Protein AF-A0A2X3XY87-F1 (afdb_monomer)

Sequence (530 aa):
MFKLFKKNTRKKKRSTKEKLMILLSLLTIGFAVASLAAFRGIIYLSDATFWIAKQPAIFILTALALIGLHAWLLVKKTTKKRIALVTLSVLSLLSLVINTIIFKQEIASYEPKIETSFTGTAAKMDGSSFMAGSAKGDITPLDYMFPMPLLSVLKFDRVVDPVYARVLAISDGKQEALYITLDMTFVPEADETLKTLSEHTGIPVENIFISATHTHGATPVSLMDFHGTDAAKITEWYGQVKETLLKTVDEARQNMVPARYGYGTGTSNVNVNRDMDGEKSVLGSNFDRYSDKTVRVMRFESLDGDNIGLVVNYAVHSVVANGALVGGLRTHWTSDLAGYTSRKLENMLDSGAVLYSVGAAGDQNPGLRAQYGGPTGGSNPAVSNLGAASYNVLDYLSEIHARDILAANENLVADKTDGTIYSAEKVVQAEAAEEGETIDYRLRIFQIGDVMFQGVDAEIVSSIGQAVTATSPVENTMLVMITNGYQGYIADDWGYDHNAFEAGNAKTKKGAGQKALVEGFTDLFAEMEK

InterPro domains:
  IPR031329 Neutral/alkaline non-lysosomal ceramidase, N-terminal [PF04734] (163-351)

Structure (mmCIF, N/CA/C/O backbone):
data_AF-A0A2X3XY87-F1
#
_entry.id   AF-A0A2X3XY87-F1
#
loop_
_atom_site.group_PDB
_atom_site.id
_atom_site.type_symbol
_atom_site.label_atom_id
_atom_site.label_alt_id
_atom_site.label_comp_id
_atom_site.label_asym_id
_atom_site.label_entity_id
_atom_site.label_seq_id
_atom_site.pdbx_PDB_ins_code
_atom_site.Cartn_x
_atom_site.Cartn_y
_atom_site.Cartn_z
_atom_site.occupancy
_atom_site.B_iso_or_equiv
_atom_site.auth_seq_id
_atom_site.auth_comp_id
_atom_site.auth_asym_id
_atom_site.auth_atom_id
_atom_site.pdbx_PDB_model_num
ATOM 1 N N . MET A 1 1 ? -23.316 24.420 -89.718 1.00 31.53 1 MET A N 1
ATOM 2 C CA . MET A 1 1 ? -24.059 25.692 -89.831 1.00 31.53 1 MET A CA 1
ATOM 3 C C . MET A 1 1 ? -24.460 26.161 -88.440 1.00 31.53 1 MET A C 1
ATOM 5 O O . MET A 1 1 ? -25.292 25.536 -87.810 1.00 31.53 1 MET A O 1
ATOM 9 N N . PHE A 1 2 ? -23.713 27.137 -87.920 1.00 29.17 2 PHE A N 1
ATOM 10 C CA . PHE A 1 2 ? -24.218 28.421 -87.402 1.00 29.17 2 PHE A CA 1
ATOM 11 C C . PHE A 1 2 ? -24.717 28.362 -85.947 1.00 29.17 2 PHE A C 1
ATOM 13 O O . PHE A 1 2 ? -25.770 27.827 -85.649 1.00 29.17 2 PHE A O 1
ATOM 20 N N . LYS A 1 3 ? -23.907 28.801 -84.967 1.00 38.78 3 LYS A N 1
ATOM 21 C CA . LYS A 1 3 ? -23.882 30.202 -84.482 1.00 38.78 3 LYS A CA 1
ATOM 22 C C . LYS A 1 3 ? -25.300 30.781 -84.387 1.00 38.78 3 LYS A C 1
ATOM 24 O O . LYS A 1 3 ? -25.848 31.099 -85.430 1.00 38.78 3 LYS A O 1
ATOM 29 N N . LEU A 1 4 ? -25.782 31.079 -83.175 1.00 31.78 4 LEU A N 1
ATOM 30 C CA . LEU A 1 4 ? -26.012 32.466 -82.725 1.00 31.78 4 LEU A CA 1
ATOM 31 C C . LEU A 1 4 ? -26.629 32.550 -81.309 1.00 31.78 4 LEU A C 1
ATOM 33 O O . LEU A 1 4 ? -27.559 31.833 -80.973 1.00 31.78 4 LEU A O 1
ATOM 37 N N . PHE A 1 5 ? -26.069 33.490 -80.530 1.00 35.94 5 PHE A N 1
ATOM 38 C CA . PHE A 1 5 ? -26.449 34.013 -79.200 1.00 35.94 5 PHE A CA 1
ATOM 39 C C . PHE A 1 5 ? -26.290 33.065 -77.995 1.00 35.94 5 PHE A C 1
ATOM 41 O O . PHE A 1 5 ? -27.177 32.300 -77.664 1.00 35.94 5 PHE A O 1
ATOM 48 N N . LYS A 1 6 ? -25.186 33.049 -77.229 1.00 41.91 6 LYS A N 1
ATOM 49 C CA . LYS A 1 6 ? -24.345 34.141 -76.683 1.00 41.91 6 LYS A CA 1
ATOM 50 C C . LYS A 1 6 ? -25.163 35.209 -75.935 1.00 41.91 6 LYS A C 1
ATOM 52 O O . LYS A 1 6 ? -25.389 36.298 -76.452 1.00 41.91 6 LYS A O 1
ATOM 57 N N . LYS A 1 7 ? -25.537 34.928 -74.678 1.00 35.25 7 LYS A N 1
ATOM 58 C CA . LYS A 1 7 ? -25.902 35.964 -73.694 1.00 35.25 7 LYS A CA 1
ATOM 59 C C . LYS A 1 7 ? -25.147 35.738 -72.378 1.00 35.25 7 LYS A C 1
ATOM 61 O O . LYS A 1 7 ? -25.495 34.894 -71.569 1.00 35.25 7 LYS A O 1
ATOM 66 N N . ASN A 1 8 ? -24.053 36.487 -72.245 1.00 41.56 8 ASN A N 1
ATOM 67 C CA . ASN A 1 8 ? -23.357 36.894 -71.021 1.00 41.56 8 ASN A CA 1
ATOM 68 C C . ASN A 1 8 ? -23.684 36.140 -69.715 1.00 41.56 8 ASN A C 1
ATOM 70 O O . ASN A 1 8 ? -24.469 36.615 -68.899 1.00 41.56 8 ASN A O 1
ATOM 74 N N . THR A 1 9 ? -22.912 35.101 -69.400 1.00 38.88 9 THR A N 1
ATOM 75 C CA . THR A 1 9 ? -22.543 34.832 -68.005 1.00 38.88 9 THR A CA 1
ATOM 76 C C . THR A 1 9 ? -21.115 35.311 -67.795 1.00 38.88 9 THR A C 1
ATOM 78 O O . THR A 1 9 ? -20.158 34.540 -67.866 1.00 38.88 9 THR A O 1
ATOM 81 N N . ARG A 1 10 ? -20.951 36.611 -67.513 1.00 37.78 10 ARG A N 1
ATOM 82 C CA . ARG A 1 10 ? -19.789 37.059 -66.739 1.00 37.78 10 ARG A CA 1
ATOM 83 C C . ARG A 1 10 ? -19.842 36.264 -65.431 1.00 37.78 10 ARG A C 1
ATOM 85 O O . ARG A 1 10 ? -20.615 36.617 -64.543 1.00 37.78 10 ARG A O 1
ATOM 92 N N . LYS A 1 11 ? -19.048 35.194 -65.290 1.00 46.69 11 LYS A N 1
ATOM 93 C CA . LYS A 1 11 ? -18.676 34.684 -63.964 1.00 46.69 11 LYS A CA 1
ATOM 94 C C . LYS A 1 11 ? -17.949 35.849 -63.297 1.00 46.69 11 LYS A C 1
ATOM 96 O O . LYS A 1 11 ? -16.762 36.053 -63.534 1.00 46.69 11 LYS A O 1
ATOM 101 N N . LYS A 1 12 ? -18.678 36.676 -62.539 1.00 47.50 12 LYS A N 1
ATOM 102 C CA . LYS A 1 12 ? -18.075 37.663 -61.642 1.00 47.50 12 LYS A CA 1
ATOM 103 C C . LYS A 1 12 ? -17.132 36.848 -60.763 1.00 47.50 12 LYS A C 1
ATOM 105 O O . LYS A 1 12 ? -17.600 36.050 -59.951 1.00 47.50 12 LYS A O 1
ATOM 110 N N . LYS A 1 13 ? -15.817 36.971 -60.977 1.00 44.38 13 LYS A N 1
ATOM 111 C CA . LYS A 1 13 ? -14.832 36.495 -60.005 1.00 44.38 13 LYS A CA 1
ATOM 112 C C . LYS A 1 13 ? -15.234 37.173 -58.700 1.00 44.38 13 LYS A C 1
ATOM 114 O O . LYS A 1 13 ? -15.142 38.395 -58.606 1.00 44.38 13 LYS A O 1
ATOM 119 N N . ARG A 1 14 ? -15.772 36.395 -57.753 1.00 55.31 14 ARG A N 1
ATOM 120 C CA . ARG A 1 14 ? -16.044 36.894 -56.403 1.00 55.31 14 ARG A CA 1
ATOM 121 C C . ARG A 1 14 ? -14.752 37.515 -55.910 1.00 55.31 14 ARG A C 1
ATOM 123 O O . ARG A 1 14 ? -13.698 36.879 -56.033 1.00 55.31 14 ARG A O 1
ATOM 130 N N . SER A 1 15 ? -14.828 38.756 -55.443 1.00 66.50 15 SER A N 1
ATOM 131 C CA . SER A 1 15 ? -13.641 39.429 -54.926 1.00 66.50 15 SER A CA 1
ATOM 132 C C . SER A 1 15 ? -13.074 38.600 -53.772 1.00 66.50 15 SER A C 1
ATOM 134 O O . SER A 1 15 ? -13.805 37.852 -53.115 1.00 66.50 15 SER A O 1
ATOM 136 N N . THR A 1 16 ? -11.776 38.715 -53.510 1.00 60.12 16 THR A N 1
ATOM 137 C CA . THR A 1 16 ? -11.125 38.040 -52.375 1.00 60.12 16 THR A CA 1
ATOM 138 C C . THR A 1 16 ? -11.892 38.292 -51.070 1.00 60.12 16 THR A C 1
ATOM 140 O O . THR A 1 16 ? -12.079 37.380 -50.270 1.00 60.12 16 THR A O 1
ATOM 143 N N . LYS A 1 17 ? -12.478 39.490 -50.937 1.00 51.38 17 LYS A N 1
ATOM 144 C CA . LYS A 1 17 ? -13.350 39.889 -49.829 1.00 51.38 17 LYS A CA 1
ATOM 145 C C . LYS A 1 17 ? -14.661 39.091 -49.764 1.00 51.38 17 LYS A C 1
ATOM 147 O O . LYS A 1 17 ? -15.047 38.657 -48.690 1.00 51.38 17 LYS A O 1
ATOM 152 N N . GLU A 1 18 ? -15.336 38.835 -50.886 1.00 54.53 18 GLU A N 1
ATOM 153 C CA . GLU A 1 18 ? -16.557 38.006 -50.901 1.00 54.53 18 GLU A CA 1
ATOM 154 C C . GLU A 1 18 ? -16.281 36.533 -50.574 1.00 54.53 18 GLU A C 1
ATOM 156 O O . GLU A 1 18 ? -17.117 35.882 -49.953 1.00 54.53 18 GLU A O 1
ATOM 161 N N . LYS A 1 19 ? -15.120 35.998 -50.969 1.00 58.97 19 LYS A N 1
ATOM 162 C CA . LYS A 1 19 ? -14.728 34.623 -50.619 1.00 58.97 19 LYS A CA 1
ATOM 163 C C . LYS A 1 19 ? -14.407 34.489 -49.130 1.00 58.97 19 LYS A C 1
ATOM 165 O O . LYS A 1 19 ? -14.889 33.553 -48.503 1.00 58.97 19 LYS A O 1
ATOM 170 N N . LEU A 1 20 ? -13.672 35.453 -48.572 1.00 52.72 20 LEU A N 1
ATOM 171 C CA . LEU A 1 20 ? -13.351 35.504 -47.144 1.00 52.72 20 LEU A CA 1
ATOM 172 C C . LEU A 1 20 ? -14.618 35.594 -46.281 1.00 52.72 20 LEU A C 1
ATOM 174 O O . LEU A 1 20 ? -14.732 34.915 -45.270 1.00 52.72 20 LEU A O 1
ATOM 178 N N . MET A 1 21 ? -15.611 36.366 -46.723 1.00 50.41 21 MET A N 1
ATOM 179 C CA . MET A 1 21 ? -16.886 36.509 -46.012 1.00 50.41 21 MET A CA 1
ATOM 180 C C . MET A 1 21 ? -17.728 35.230 -46.021 1.00 50.41 21 MET A C 1
ATOM 182 O O . MET A 1 21 ? -18.400 34.928 -45.037 1.00 50.41 21 MET A O 1
ATOM 186 N N . ILE A 1 22 ? -17.696 34.462 -47.114 1.00 57.19 22 ILE A N 1
ATOM 187 C CA . ILE A 1 22 ? -18.362 33.153 -47.167 1.00 57.19 22 ILE A CA 1
ATOM 188 C C . ILE A 1 22 ? -17.656 32.168 -46.236 1.00 57.19 22 ILE A C 1
ATOM 190 O O . ILE A 1 22 ? -18.332 31.439 -45.522 1.00 57.19 22 ILE A O 1
ATOM 194 N N . LEU A 1 23 ? -16.321 32.189 -46.203 1.00 55.53 23 LEU A N 1
ATOM 195 C CA . LEU A 1 23 ? -15.536 31.351 -45.299 1.00 55.53 23 LEU A CA 1
ATOM 196 C C . LEU A 1 23 ? -15.840 31.671 -43.827 1.00 55.53 23 LEU A C 1
ATOM 198 O O . LEU A 1 23 ? -16.129 30.759 -43.062 1.00 55.53 23 LEU A O 1
ATOM 202 N N . LEU A 1 24 ? -15.867 32.956 -43.457 1.00 52.06 24 LEU A N 1
ATOM 203 C CA . LEU A 1 24 ? -16.248 33.405 -42.114 1.00 52.06 24 LEU A CA 1
ATOM 204 C C . LEU A 1 24 ? -17.672 32.972 -41.753 1.00 52.06 24 LEU A C 1
ATOM 206 O O . LEU A 1 24 ? -17.882 32.439 -40.675 1.00 52.06 24 LEU A O 1
ATOM 210 N N . SER A 1 25 ? -18.630 33.114 -42.674 1.00 53.00 25 SER A N 1
ATOM 211 C CA . SER A 1 25 ? -20.018 32.692 -42.431 1.00 53.00 25 SER A CA 1
ATOM 212 C C . SER A 1 25 ? -20.137 31.175 -42.231 1.00 53.00 25 SER A C 1
ATOM 214 O O . SER A 1 25 ? -20.897 30.728 -41.379 1.00 53.00 25 SER A O 1
ATOM 216 N N . LEU A 1 26 ? -19.379 30.377 -42.994 1.00 53.47 26 LEU A N 1
ATOM 217 C CA . LEU A 1 26 ? -19.336 28.921 -42.835 1.00 53.47 26 LEU A CA 1
ATOM 218 C C . LEU A 1 26 ? -18.663 28.510 -41.521 1.00 53.47 26 LEU A C 1
ATOM 220 O O . LEU A 1 26 ? -19.145 27.587 -40.876 1.00 53.47 26 LEU A O 1
ATOM 224 N N . LEU A 1 27 ? -17.613 29.218 -41.095 1.00 51.19 27 LEU A N 1
ATOM 225 C CA . LEU A 1 27 ? -16.976 29.024 -39.788 1.00 51.19 27 LEU A CA 1
ATOM 226 C C . LEU A 1 27 ? -17.935 29.346 -38.641 1.00 51.19 27 LEU A C 1
ATOM 228 O O . LEU A 1 27 ? -18.014 28.582 -37.688 1.00 51.19 27 LEU A O 1
ATOM 232 N N . THR A 1 28 ? -18.711 30.428 -38.746 1.00 52.69 28 THR A N 1
ATOM 233 C CA . THR A 1 28 ? -19.720 30.784 -37.740 1.00 52.69 28 THR A CA 1
ATOM 234 C C . THR A 1 28 ? -20.838 29.745 -37.664 1.00 52.69 28 THR A C 1
ATOM 236 O O . THR A 1 28 ? -21.243 29.368 -36.570 1.00 52.69 28 THR A O 1
ATOM 239 N N . ILE A 1 29 ? -21.321 29.249 -38.809 1.00 53.66 29 ILE A N 1
ATOM 240 C CA . ILE A 1 29 ? -22.320 28.169 -38.844 1.00 53.66 29 ILE A CA 1
ATOM 241 C C . ILE A 1 29 ? -21.726 26.878 -38.269 1.00 53.66 29 ILE A C 1
ATOM 243 O O . ILE A 1 29 ? -22.391 26.212 -37.485 1.00 53.66 29 ILE A O 1
ATOM 247 N N . GLY A 1 30 ? -20.473 26.552 -38.601 1.00 51.44 30 GLY A N 1
ATOM 248 C CA . GLY A 1 30 ? -19.755 25.406 -38.041 1.00 51.44 30 GLY A CA 1
ATOM 249 C C . GLY A 1 30 ? -19.624 25.489 -36.521 1.00 51.44 30 GLY A C 1
ATOM 250 O O . GLY A 1 30 ? -19.930 24.517 -35.839 1.00 51.44 30 GLY A O 1
ATOM 251 N N . PHE A 1 31 ? -19.278 26.664 -35.987 1.00 51.91 31 PHE A N 1
ATOM 252 C CA . PHE A 1 31 ? -19.249 26.910 -34.544 1.00 51.91 31 PHE A CA 1
ATOM 253 C C . PHE A 1 31 ? -20.634 26.768 -33.912 1.00 51.91 31 PHE A C 1
ATOM 255 O O . PHE A 1 31 ? -20.766 26.075 -32.915 1.00 51.91 31 PHE A O 1
ATOM 262 N N . ALA A 1 32 ? -21.678 27.347 -34.511 1.00 49.44 32 ALA A N 1
ATOM 263 C CA . ALA A 1 32 ? -23.038 27.237 -33.987 1.00 49.44 32 ALA A CA 1
ATOM 264 C C . ALA A 1 32 ? -23.546 25.784 -33.975 1.00 49.44 32 ALA A C 1
ATOM 266 O O . ALA A 1 32 ? -24.178 25.367 -33.009 1.00 49.44 32 ALA A O 1
ATOM 267 N N . VAL A 1 33 ? -23.245 24.999 -35.017 1.00 48.75 33 VAL A N 1
ATOM 268 C CA . VAL A 1 33 ? -23.597 23.572 -35.095 1.00 48.75 33 VAL A CA 1
ATOM 269 C C . VAL A 1 33 ? -22.785 22.746 -34.096 1.00 48.75 33 VAL A C 1
ATOM 271 O O . VAL A 1 33 ? -23.357 21.875 -33.450 1.00 48.75 33 VAL A O 1
ATOM 274 N N . ALA A 1 34 ? -21.494 23.038 -33.912 1.00 46.66 34 ALA A N 1
ATOM 275 C CA . ALA A 1 34 ? -20.659 22.387 -32.902 1.00 46.66 34 ALA A CA 1
ATOM 276 C C . ALA A 1 34 ? -21.142 22.700 -31.477 1.00 46.66 34 ALA A C 1
ATOM 278 O O . ALA A 1 34 ? -21.230 21.796 -30.653 1.00 46.66 34 ALA A O 1
ATOM 279 N N . SER A 1 35 ? -21.546 23.945 -31.205 1.00 51.50 35 SER A N 1
ATOM 280 C CA . SER A 1 35 ? -22.175 24.324 -29.936 1.00 51.50 35 SER A CA 1
ATOM 281 C C . SER A 1 35 ? -23.512 23.603 -29.736 1.00 51.50 35 SER A C 1
ATOM 283 O O . SER A 1 35 ? -23.747 23.056 -28.670 1.00 51.50 35 SER A O 1
ATOM 285 N N . LEU A 1 36 ? -24.367 23.515 -30.761 1.00 46.31 36 LEU A N 1
ATOM 286 C CA . LEU A 1 36 ? -25.629 22.761 -30.694 1.00 46.31 36 LEU A CA 1
ATOM 287 C C . LEU A 1 36 ? -25.422 21.248 -30.501 1.00 46.31 36 LEU A C 1
ATOM 289 O O . LEU A 1 36 ? -26.219 20.615 -29.812 1.00 46.31 36 LEU A O 1
ATOM 293 N N . ALA A 1 37 ? -24.368 20.671 -31.085 1.00 43.97 37 ALA A N 1
ATOM 294 C CA . ALA A 1 37 ? -23.989 19.274 -30.881 1.00 43.97 37 ALA A CA 1
ATOM 295 C C . ALA A 1 37 ? -23.455 19.036 -29.457 1.00 43.97 37 ALA A C 1
ATOM 297 O O . ALA A 1 37 ? -23.870 18.073 -28.819 1.00 43.97 37 ALA A O 1
ATOM 298 N N . ALA A 1 38 ? -22.637 19.953 -28.929 1.00 46.56 38 ALA A N 1
ATOM 299 C CA . ALA A 1 38 ? -22.172 19.930 -27.541 1.00 46.56 38 ALA A CA 1
ATOM 300 C C . ALA A 1 38 ? -23.323 20.090 -26.528 1.00 46.56 38 ALA A C 1
ATOM 302 O O . ALA A 1 38 ? -23.278 19.504 -25.457 1.00 46.56 38 ALA A O 1
ATOM 303 N N . PHE A 1 39 ? -24.386 20.822 -26.883 1.00 45.62 39 PHE A N 1
ATOM 304 C CA . PHE A 1 39 ? -25.585 20.979 -26.048 1.00 45.62 39 PHE A CA 1
ATOM 305 C C . PHE A 1 39 ? -26.563 19.791 -26.114 1.00 45.62 39 PHE A C 1
ATOM 307 O O . PHE A 1 39 ? -27.363 19.624 -25.200 1.00 45.62 39 PHE A O 1
ATOM 314 N N . ARG A 1 40 ? -26.547 18.975 -27.182 1.00 39.44 40 ARG A N 1
ATOM 315 C CA . ARG A 1 40 ? -27.380 17.756 -27.289 1.00 39.44 40 ARG A CA 1
ATOM 316 C C . ARG A 1 40 ? -26.678 16.490 -26.801 1.00 39.44 40 ARG A C 1
ATOM 318 O O . ARG A 1 40 ? -27.363 15.541 -26.437 1.00 39.44 40 ARG A O 1
ATOM 325 N N . GLY A 1 41 ? -25.348 16.477 -26.783 1.00 37.69 41 GLY A N 1
ATOM 326 C CA . GLY A 1 41 ? -24.542 15.463 -26.108 1.00 37.69 41 GLY A CA 1
ATOM 327 C C . GLY A 1 41 ? -24.385 15.790 -24.627 1.00 37.69 41 GLY A C 1
ATOM 328 O O . GLY A 1 41 ? -23.280 16.061 -24.172 1.00 37.69 41 GLY A O 1
ATOM 329 N N . ILE A 1 42 ? -25.488 15.808 -23.877 1.00 44.91 42 ILE A N 1
ATOM 330 C CA . ILE A 1 42 ? -25.417 15.794 -22.414 1.00 44.91 42 ILE A CA 1
ATOM 331 C C . ILE A 1 42 ? -25.000 14.376 -22.041 1.00 44.91 42 ILE A C 1
ATOM 333 O O . ILE A 1 42 ? -25.830 13.478 -22.083 1.00 44.91 42 ILE A O 1
ATOM 337 N N . ILE A 1 43 ? -23.694 14.201 -21.840 1.00 36.66 43 ILE A N 1
ATOM 338 C CA . ILE A 1 43 ? -22.956 13.247 -20.995 1.00 36.66 43 ILE A CA 1
ATOM 339 C C . ILE A 1 43 ? -21.500 13.344 -21.514 1.00 36.66 43 ILE A C 1
ATOM 341 O O . ILE A 1 43 ? -21.229 12.975 -22.653 1.00 36.66 43 ILE A O 1
ATOM 345 N N . TYR A 1 44 ? -20.597 13.891 -20.689 1.00 41.00 44 TYR A N 1
ATOM 346 C CA . TYR A 1 44 ? -19.172 14.226 -20.928 1.00 41.00 44 TYR A CA 1
ATOM 347 C C . TYR A 1 44 ? -18.844 15.596 -21.549 1.00 41.00 44 TYR A C 1
ATOM 349 O O . TYR A 1 44 ? -18.604 15.725 -22.748 1.00 41.00 44 TYR A O 1
ATOM 357 N N . LEU A 1 45 ? -18.675 16.609 -20.691 1.00 36.94 45 LEU A N 1
ATOM 358 C CA . LEU A 1 45 ? -17.857 17.792 -20.984 1.00 36.94 45 LEU A CA 1
ATOM 359 C C . LEU A 1 45 ? -16.953 18.103 -19.781 1.00 36.94 45 LEU A C 1
ATOM 361 O O . LEU A 1 45 ? -17.411 18.054 -18.645 1.00 36.94 45 LEU A O 1
ATOM 365 N N . SER A 1 46 ? -15.680 18.409 -20.050 1.00 42.75 46 SER A N 1
ATOM 366 C CA . SER A 1 46 ? -14.653 18.767 -19.061 1.00 42.75 46 SER A CA 1
ATOM 367 C C . SER A 1 46 ? -14.822 20.193 -18.510 1.00 42.75 46 SER A C 1
ATOM 369 O O . SER A 1 46 ? -15.496 21.033 -19.123 1.00 42.75 46 SER A O 1
ATOM 371 N N . ASP A 1 47 ? -14.150 20.489 -17.392 1.00 37.34 47 ASP A N 1
ATOM 372 C CA . ASP A 1 47 ? -14.237 21.745 -16.623 1.00 37.34 47 ASP A CA 1
ATOM 373 C C . ASP A 1 47 ? -13.961 23.024 -17.430 1.00 37.34 47 ASP A C 1
ATOM 375 O O . ASP A 1 47 ? -14.547 24.080 -17.164 1.00 37.34 47 ASP A O 1
ATOM 379 N N . ALA A 1 48 ? -13.157 22.939 -18.493 1.00 38.28 48 ALA A N 1
ATOM 380 C CA . ALA A 1 48 ? -12.909 24.057 -19.407 1.00 38.28 48 ALA A CA 1
ATOM 381 C C . ALA A 1 48 ? -14.203 24.584 -20.061 1.00 38.28 48 ALA A C 1
ATOM 383 O O . ALA A 1 48 ? -14.366 25.787 -20.283 1.00 38.28 48 ALA A O 1
ATOM 384 N N . THR A 1 49 ? -15.162 23.696 -20.326 1.00 45.56 49 THR A N 1
ATOM 385 C CA . THR A 1 49 ? -16.463 24.046 -20.915 1.00 45.56 49 THR A CA 1
ATOM 386 C C . THR A 1 49 ? -17.368 24.743 -19.901 1.00 45.56 49 THR A C 1
ATOM 388 O O . THR A 1 49 ? -18.083 25.685 -20.251 1.00 45.56 49 THR A O 1
ATOM 391 N N . PHE A 1 50 ? -17.276 24.345 -18.629 1.00 45.66 50 PHE A N 1
ATOM 392 C CA . PHE A 1 50 ? -18.003 24.960 -17.518 1.00 45.66 50 PHE A CA 1
ATOM 393 C C . PHE A 1 50 ? -17.480 26.372 -17.214 1.00 45.66 50 PHE A C 1
ATOM 395 O O . PHE A 1 50 ? -18.258 27.293 -16.952 1.00 45.66 50 PHE A O 1
ATOM 402 N N . TRP A 1 51 ? -16.163 26.576 -17.320 1.00 45.91 51 TRP A N 1
ATOM 403 C CA . TRP A 1 51 ? -15.539 27.888 -17.146 1.00 45.91 51 TRP A CA 1
ATOM 404 C C . TRP A 1 51 ? -15.937 28.875 -18.252 1.00 45.91 51 TRP A C 1
ATOM 406 O O . TRP A 1 51 ? -16.324 30.005 -17.955 1.00 45.91 51 TRP A O 1
ATOM 416 N N . ILE A 1 52 ? -15.943 28.442 -19.520 1.00 43.91 52 ILE A N 1
ATOM 417 C CA . ILE A 1 52 ? -16.402 29.270 -20.653 1.00 43.91 52 ILE A CA 1
ATOM 418 C C . ILE A 1 52 ? -17.897 29.611 -20.518 1.00 43.91 52 ILE A C 1
ATOM 420 O O . ILE A 1 52 ? -18.296 30.748 -20.781 1.00 43.91 52 ILE A O 1
ATOM 424 N N . ALA A 1 53 ? -18.723 28.669 -20.049 1.00 47.78 53 ALA A N 1
ATOM 425 C CA . ALA A 1 53 ? -20.150 28.894 -19.807 1.00 47.78 53 ALA A CA 1
ATOM 426 C C . ALA A 1 53 ? -20.425 29.934 -18.698 1.00 47.78 53 ALA A C 1
ATOM 428 O O . ALA A 1 53 ? -21.442 30.628 -18.743 1.00 47.78 53 ALA A O 1
ATOM 429 N N . LYS A 1 54 ? -19.503 30.103 -17.738 1.00 45.47 54 LYS A N 1
ATOM 430 C CA . LYS A 1 54 ? -19.599 31.096 -16.652 1.00 45.47 54 LYS A CA 1
ATOM 431 C C . LYS A 1 54 ? -19.193 32.523 -17.048 1.00 45.47 54 LYS A C 1
ATOM 433 O O . LYS A 1 54 ? -19.341 33.423 -16.226 1.00 45.47 54 LYS A O 1
ATOM 438 N N . GLN A 1 55 ? -18.725 32.769 -18.276 1.00 53.44 55 GLN A N 1
ATOM 439 C CA . GLN A 1 55 ? -18.262 34.092 -18.725 1.00 53.44 55 GLN A CA 1
ATOM 440 C C . GLN A 1 55 ? -19.305 34.787 -19.632 1.00 53.44 55 GLN A C 1
ATOM 442 O O . GLN A 1 55 ? -19.198 34.729 -20.863 1.00 53.44 55 GLN A O 1
ATOM 447 N N . PRO A 1 56 ? -20.311 35.505 -19.082 1.00 55.16 56 PRO A N 1
ATOM 448 C CA . PRO A 1 56 ? -21.368 36.147 -19.876 1.00 55.16 56 PRO A CA 1
ATOM 449 C C . PRO A 1 56 ? -20.830 37.189 -20.869 1.00 55.16 56 PRO A C 1
ATOM 451 O O . PRO A 1 56 ? -21.440 37.427 -21.912 1.00 55.16 56 PRO A O 1
ATOM 454 N N . ALA A 1 57 ? -19.661 37.773 -20.590 1.00 53.25 57 ALA A N 1
ATOM 455 C CA . ALA A 1 57 ? -19.008 38.745 -21.460 1.00 53.25 57 ALA A CA 1
ATOM 456 C C . ALA A 1 57 ? -18.635 38.164 -22.837 1.00 53.25 57 ALA A C 1
ATOM 458 O O . ALA A 1 57 ? -18.772 38.857 -23.845 1.00 53.25 57 ALA A O 1
ATOM 459 N N . ILE A 1 58 ? -18.226 36.891 -22.908 1.00 53.47 58 ILE A N 1
ATOM 460 C CA . ILE A 1 58 ? -17.820 36.253 -24.170 1.00 53.47 58 ILE A CA 1
ATOM 461 C C . ILE A 1 58 ? -19.028 36.101 -25.098 1.00 53.47 58 ILE A C 1
ATOM 463 O O . ILE A 1 58 ? -18.942 36.471 -26.272 1.00 53.47 58 ILE A O 1
ATOM 467 N N . PHE A 1 59 ? -20.168 35.653 -24.563 1.00 54.09 59 PHE A N 1
ATOM 468 C CA . PHE A 1 59 ? -21.425 35.516 -25.305 1.00 54.09 59 PHE A CA 1
ATOM 469 C C . PHE A 1 59 ? -21.990 36.865 -25.763 1.00 54.09 59 PHE A C 1
ATOM 471 O O . PHE A 1 59 ? -22.457 36.992 -26.896 1.00 54.09 59 PHE A O 1
ATOM 478 N N . ILE A 1 60 ? -21.899 37.899 -24.921 1.00 56.00 60 ILE A N 1
ATOM 479 C CA . ILE A 1 60 ? -22.334 39.257 -25.275 1.00 56.00 60 ILE A CA 1
ATOM 480 C C . ILE A 1 60 ? -21.460 39.826 -26.401 1.00 56.00 60 ILE A C 1
ATOM 482 O O . ILE A 1 60 ? -21.988 40.374 -27.367 1.00 56.00 60 ILE A O 1
ATOM 486 N N . LEU A 1 61 ? -20.138 39.649 -26.338 1.00 55.41 61 LEU A N 1
ATOM 487 C CA . LEU A 1 61 ? -19.221 40.126 -27.377 1.00 55.41 61 LEU A CA 1
ATOM 488 C C . LEU A 1 61 ? -19.418 39.396 -28.713 1.00 55.41 61 LEU A C 1
ATOM 490 O O . LEU A 1 61 ? -19.396 40.039 -29.765 1.00 55.41 61 LEU A O 1
ATOM 494 N N . THR A 1 62 ? -19.683 38.084 -28.696 1.00 57.88 62 THR A N 1
ATOM 495 C CA . THR A 1 62 ? -20.015 37.343 -29.927 1.00 57.88 62 THR A CA 1
ATOM 496 C C . THR A 1 62 ? -21.358 37.783 -30.503 1.00 57.88 62 THR A C 1
ATOM 498 O O . THR A 1 62 ? -21.459 38.000 -31.712 1.00 57.88 62 THR A O 1
ATOM 501 N N . ALA A 1 63 ? -22.375 37.986 -29.662 1.00 55.38 63 ALA A N 1
ATOM 502 C CA . ALA A 1 63 ? -23.675 38.491 -30.097 1.00 55.38 63 ALA A CA 1
ATOM 503 C C . ALA A 1 63 ? -23.567 39.902 -30.704 1.00 55.38 63 ALA A C 1
ATOM 505 O O . ALA A 1 63 ? -24.098 40.145 -31.788 1.00 55.38 63 ALA A O 1
ATOM 506 N N . LEU A 1 64 ? -22.819 40.814 -30.074 1.00 58.16 64 LEU A N 1
ATOM 507 C CA . LEU A 1 64 ? -22.589 42.170 -30.584 1.00 58.16 64 LEU A CA 1
ATOM 508 C C . LEU A 1 64 ? -21.820 42.170 -31.914 1.00 58.16 64 LEU A C 1
ATOM 510 O O . LEU A 1 64 ? -22.187 42.906 -32.833 1.00 58.16 64 LEU A O 1
ATOM 514 N N . ALA A 1 65 ? -20.809 41.308 -32.064 1.00 60.41 65 ALA A N 1
ATOM 515 C CA . ALA A 1 65 ? -20.081 41.149 -33.324 1.00 60.41 65 ALA A CA 1
ATOM 516 C C . ALA A 1 65 ? -20.993 40.635 -34.455 1.00 60.41 65 ALA A C 1
ATOM 518 O O . ALA A 1 65 ? -20.928 41.123 -35.588 1.00 60.41 65 ALA A O 1
ATOM 519 N N . LEU A 1 66 ? -21.896 39.699 -34.147 1.00 58.41 66 LEU A N 1
ATOM 520 C CA . LEU A 1 66 ? -22.876 39.171 -35.099 1.00 58.41 66 LEU A CA 1
ATOM 521 C C . LEU A 1 66 ? -23.934 40.211 -35.484 1.00 58.41 66 LEU A C 1
ATOM 523 O O . LEU A 1 66 ? -24.274 40.314 -36.666 1.00 58.41 66 LEU A O 1
ATOM 527 N N . ILE A 1 67 ? -24.401 41.017 -34.525 1.00 60.47 67 ILE A N 1
ATOM 528 C CA . ILE A 1 67 ? -25.330 42.131 -34.759 1.00 60.47 67 ILE A CA 1
ATOM 529 C C . ILE A 1 67 ? -24.674 43.200 -35.644 1.00 60.47 67 ILE A C 1
ATOM 531 O O . ILE A 1 67 ? -25.288 43.645 -36.614 1.00 60.47 67 ILE A O 1
ATOM 535 N N . GLY A 1 68 ? -23.410 43.559 -35.389 1.00 62.19 68 GLY A N 1
ATOM 536 C CA . GLY A 1 68 ? -22.652 44.500 -36.223 1.00 62.19 68 GLY A CA 1
ATOM 537 C C . GLY A 1 68 ? -22.473 44.006 -37.663 1.00 62.19 68 GLY A C 1
ATOM 538 O O . GLY A 1 68 ? -22.680 44.757 -38.622 1.00 62.19 68 GLY A O 1
ATOM 539 N N . LEU A 1 69 ? -22.181 42.712 -37.835 1.00 60.28 69 LEU A N 1
ATOM 540 C CA . LEU A 1 69 ? -22.102 42.066 -39.147 1.00 60.28 69 LEU A CA 1
ATOM 541 C C . LEU A 1 69 ? -23.461 42.076 -39.876 1.00 60.28 69 LEU A C 1
ATOM 543 O O . LEU A 1 69 ? -23.515 42.291 -41.090 1.00 60.28 69 LEU A O 1
ATOM 547 N N . HIS A 1 70 ? -24.562 41.891 -39.141 1.00 59.41 70 HIS A N 1
ATOM 548 C CA . HIS A 1 70 ? -25.928 41.902 -39.676 1.00 59.41 70 HIS A CA 1
ATOM 549 C C . HIS A 1 70 ? -26.396 43.303 -40.083 1.00 59.41 70 HIS A C 1
ATOM 551 O O . HIS A 1 70 ? -26.930 43.469 -41.183 1.00 59.41 70 HIS A O 1
ATOM 557 N N . ALA A 1 71 ? -26.143 44.318 -39.254 1.00 58.06 71 ALA A N 1
ATOM 558 C CA . ALA A 1 71 ? -26.459 45.712 -39.560 1.00 58.06 71 ALA A CA 1
ATOM 559 C C . ALA A 1 71 ? -25.754 46.173 -40.846 1.00 58.06 71 ALA A C 1
ATOM 561 O O . ALA A 1 71 ? -26.364 46.809 -41.706 1.00 58.06 71 ALA A O 1
ATOM 562 N N . TRP A 1 72 ? -24.499 45.760 -41.050 1.00 58.94 72 TRP A N 1
ATOM 563 C CA . TRP A 1 72 ? -23.751 46.073 -42.268 1.00 58.94 72 TRP A CA 1
ATOM 564 C C . TRP A 1 72 ? -24.315 45.389 -43.527 1.00 58.94 72 TRP A C 1
ATOM 566 O O . TRP A 1 72 ? -24.334 45.981 -44.611 1.00 58.94 72 TRP A O 1
ATOM 576 N N . LEU A 1 73 ? -24.826 44.159 -43.403 1.00 54.53 73 LEU A N 1
ATOM 577 C CA . LEU A 1 73 ? -25.445 43.428 -44.515 1.00 54.53 73 LEU A CA 1
ATOM 578 C C . LEU A 1 73 ? -26.790 44.030 -44.963 1.00 54.53 73 LEU A C 1
ATOM 580 O O . LEU A 1 73 ? -27.152 43.874 -46.133 1.00 54.53 73 LEU A O 1
ATOM 584 N N . LEU A 1 74 ? -27.496 44.745 -44.079 1.00 51.56 74 LEU A N 1
ATOM 585 C CA . LEU A 1 74 ? -28.777 45.407 -44.364 1.00 51.56 74 LEU A CA 1
ATOM 586 C C . LEU A 1 74 ? -28.631 46.724 -45.152 1.00 51.56 74 LEU A C 1
ATOM 588 O O . LEU A 1 74 ? -29.547 47.103 -45.879 1.00 51.56 74 LEU A O 1
ATOM 592 N N . VAL A 1 75 ? -27.466 47.384 -45.105 1.00 56.00 75 VAL A N 1
ATOM 593 C CA . VAL A 1 75 ? -27.229 48.696 -45.750 1.00 56.00 75 VAL A CA 1
ATOM 594 C C . VAL A 1 75 ? -27.111 48.615 -47.290 1.00 56.00 75 VAL A C 1
ATOM 596 O O . VAL A 1 75 ? -27.120 49.638 -47.974 1.00 56.00 75 VAL A O 1
ATOM 599 N N . LYS A 1 76 ? -27.072 47.420 -47.906 1.00 49.19 76 LYS A N 1
ATOM 600 C CA . LYS A 1 76 ? -27.051 47.270 -49.381 1.00 49.19 76 LYS A CA 1
ATOM 601 C C . LYS A 1 76 ? -28.277 46.524 -49.924 1.00 49.19 76 LYS A C 1
ATOM 603 O O . LYS A 1 76 ? -28.481 45.350 -49.627 1.00 49.19 76 LYS A O 1
ATOM 608 N N . LYS A 1 77 ? -29.048 47.208 -50.787 1.00 48.94 77 LYS A N 1
ATOM 609 C CA . LYS A 1 77 ? -30.311 46.762 -51.418 1.00 48.94 77 LYS A CA 1
ATOM 610 C C . LYS A 1 77 ? -30.322 45.286 -51.894 1.00 48.94 77 LYS A C 1
ATOM 612 O O . LYS A 1 77 ? -29.626 44.914 -52.834 1.00 48.94 77 LYS A O 1
ATOM 617 N N . THR A 1 78 ? -31.166 44.518 -51.195 1.00 53.88 78 THR A N 1
ATOM 618 C CA . THR A 1 78 ? -32.081 43.403 -51.558 1.00 53.88 78 THR A CA 1
ATOM 619 C C . THR A 1 78 ? -31.641 42.142 -52.335 1.00 53.88 78 THR A C 1
ATOM 621 O O . THR A 1 78 ? -31.236 42.156 -53.493 1.00 53.88 78 THR A O 1
ATOM 624 N N . THR A 1 79 ? -31.936 40.978 -51.726 1.00 61.03 79 THR A N 1
ATOM 625 C CA . THR A 1 79 ? -32.436 39.740 -52.382 1.00 61.03 79 THR A CA 1
ATOM 626 C C . THR A 1 79 ? -33.141 38.842 -51.344 1.00 61.03 79 THR A C 1
ATOM 628 O O . THR A 1 79 ? -32.657 38.733 -50.218 1.00 61.03 79 THR A O 1
ATOM 631 N N . LYS A 1 80 ? -34.243 38.150 -51.707 1.00 56.19 80 LYS A N 1
ATOM 632 C CA . LYS A 1 80 ? -35.049 37.284 -50.799 1.00 56.19 80 LYS A CA 1
ATOM 633 C C . LYS A 1 80 ? -34.220 36.251 -50.009 1.00 56.19 80 LYS A C 1
ATOM 635 O O . LYS A 1 80 ? -34.509 35.988 -48.849 1.00 56.19 80 LYS A O 1
ATOM 640 N N . LYS A 1 81 ? -33.143 35.723 -50.606 1.00 54.19 81 LYS A N 1
ATOM 641 C CA . LYS A 1 81 ? -32.232 34.756 -49.962 1.00 54.19 81 LYS A CA 1
ATOM 642 C C . LYS A 1 81 ? -31.449 35.338 -48.777 1.00 54.19 81 LYS A C 1
ATOM 644 O O . LYS A 1 81 ? -31.111 34.596 -47.868 1.00 54.19 81 LYS A O 1
ATOM 649 N N . ARG A 1 82 ? -31.164 36.648 -48.772 1.00 57.56 82 ARG A N 1
ATOM 650 C CA . ARG A 1 82 ? -30.480 37.314 -47.649 1.00 57.56 82 ARG A CA 1
ATOM 651 C C . ARG A 1 82 ? -31.425 37.621 -46.497 1.00 57.56 82 ARG A C 1
ATOM 653 O O . ARG A 1 82 ? -31.004 37.501 -45.360 1.00 57.56 82 ARG A O 1
ATOM 660 N N . ILE A 1 83 ? -32.685 37.945 -46.793 1.00 61.75 83 ILE A N 1
ATOM 661 C CA . ILE A 1 83 ? -33.725 38.083 -45.764 1.00 61.75 83 ILE A CA 1
ATOM 662 C C . ILE A 1 83 ? -33.906 36.741 -45.054 1.00 61.75 83 ILE A C 1
ATOM 664 O O . ILE A 1 83 ? -33.805 36.703 -43.841 1.00 61.75 83 ILE A O 1
ATOM 668 N N . ALA A 1 84 ? -34.029 35.637 -45.800 1.00 57.88 84 ALA A N 1
ATOM 669 C CA . ALA A 1 84 ? -34.108 34.300 -45.208 1.00 57.88 84 ALA A CA 1
ATOM 670 C C . ALA A 1 84 ? -32.888 33.963 -44.331 1.00 57.88 84 ALA A C 1
ATOM 672 O O . ALA A 1 84 ? -33.057 33.410 -43.251 1.00 57.88 84 ALA A O 1
ATOM 673 N N . LEU A 1 85 ? -31.675 34.335 -44.762 1.00 55.78 85 LEU A N 1
ATOM 674 C CA . LEU A 1 85 ? -30.460 34.122 -43.971 1.00 55.78 85 LEU A CA 1
ATOM 675 C C . LEU A 1 85 ? -30.456 34.952 -42.680 1.00 55.78 85 LEU A C 1
ATOM 677 O O . LEU A 1 85 ? -30.106 34.432 -41.633 1.00 55.78 85 LEU A O 1
ATOM 681 N N . VAL A 1 86 ? -30.864 36.222 -42.751 1.00 59.91 86 VAL A N 1
ATOM 682 C CA . VAL A 1 86 ? -30.980 37.101 -41.577 1.00 59.91 86 VAL A CA 1
ATOM 683 C C . VAL A 1 86 ? -32.047 36.574 -40.622 1.00 59.91 86 VAL A C 1
ATOM 685 O O . VAL A 1 86 ? -31.801 36.501 -39.426 1.00 59.91 86 VAL A O 1
ATOM 688 N N . THR A 1 87 ? -33.200 36.143 -41.134 1.00 64.88 87 THR A N 1
ATOM 689 C CA . THR A 1 87 ? -34.262 35.541 -40.321 1.00 64.88 87 THR A CA 1
ATOM 690 C C . THR A 1 87 ? -33.783 34.259 -39.640 1.00 64.88 87 THR A C 1
ATOM 692 O O . THR A 1 87 ? -33.991 34.111 -38.443 1.00 64.88 87 THR A O 1
ATOM 695 N N . LEU A 1 88 ? -33.087 33.369 -40.356 1.00 59.47 88 LEU A N 1
ATOM 696 C CA . LEU A 1 88 ? -32.500 32.153 -39.780 1.00 59.47 88 LEU A CA 1
ATOM 697 C C . LEU A 1 88 ? -31.466 32.473 -38.697 1.00 59.47 88 LEU A C 1
ATOM 699 O O . LEU A 1 88 ? -31.520 31.883 -37.627 1.00 59.47 88 LEU A O 1
ATOM 703 N N . SER A 1 89 ? -30.577 33.439 -38.926 1.00 57.81 89 SER A N 1
ATOM 704 C CA . SER A 1 89 ? -29.591 33.855 -37.923 1.00 57.81 89 SER A CA 1
ATOM 705 C C . SER A 1 89 ? -30.237 34.458 -36.676 1.00 57.81 89 SER A C 1
ATOM 707 O O . SER A 1 89 ? -29.805 34.157 -35.567 1.00 57.81 89 SER A O 1
ATOM 709 N N . VAL A 1 90 ? -31.277 35.284 -36.842 1.00 66.19 90 VAL A N 1
ATOM 710 C CA . VAL A 1 90 ? -32.033 35.864 -35.721 1.00 66.19 90 VAL A CA 1
ATOM 711 C C . VAL A 1 90 ? -32.756 34.770 -34.939 1.00 66.19 90 VAL A C 1
ATOM 713 O O . VAL A 1 90 ? -32.714 34.791 -33.714 1.00 66.19 90 VAL A O 1
ATOM 716 N N . LEU A 1 91 ? -33.356 33.786 -35.616 1.00 65.81 91 LEU A N 1
ATOM 717 C CA . LEU A 1 91 ? -33.989 32.637 -34.964 1.00 65.81 91 LEU A CA 1
ATOM 718 C C . LEU A 1 91 ? -32.971 31.764 -34.217 1.00 65.81 91 LEU A C 1
ATOM 720 O O . LEU A 1 91 ? -33.248 31.348 -33.097 1.00 65.81 91 LEU A O 1
ATOM 724 N N . SER A 1 92 ? -31.780 31.538 -34.779 1.00 59.34 92 SER A N 1
ATOM 725 C CA . SER A 1 92 ? -30.700 30.814 -34.097 1.00 59.34 92 SER A CA 1
ATOM 726 C C . SER A 1 92 ? -30.185 31.564 -32.867 1.00 59.34 92 SER A C 1
ATOM 728 O O . SER A 1 92 ? -29.953 30.949 -31.831 1.00 59.34 92 SER A O 1
ATOM 730 N N . LEU A 1 93 ? -30.049 32.893 -32.949 1.00 59.94 93 LEU A N 1
ATOM 731 C CA . LEU A 1 93 ? -29.688 33.741 -31.807 1.00 59.94 93 LEU A CA 1
ATOM 732 C C . LEU A 1 93 ? -30.775 33.725 -30.729 1.00 59.94 93 LEU A C 1
ATOM 734 O O . LEU A 1 93 ? -30.451 33.580 -29.554 1.00 59.94 93 LEU A O 1
ATOM 738 N N . LEU A 1 94 ? -32.053 33.808 -31.114 1.00 66.50 94 LEU A N 1
ATOM 739 C CA . LEU A 1 94 ? -33.165 33.667 -30.173 1.00 66.50 94 LEU A CA 1
ATOM 740 C C . LEU A 1 94 ? -33.150 32.293 -29.501 1.00 66.50 94 LEU A C 1
ATOM 742 O O . LEU A 1 94 ? -33.297 32.218 -28.288 1.00 66.50 94 LEU A O 1
ATOM 746 N N . SER A 1 95 ? -32.932 31.220 -30.264 1.00 62.97 95 SER A N 1
ATOM 747 C CA . SER A 1 95 ? -32.833 29.865 -29.717 1.00 62.97 95 SER A CA 1
ATOM 748 C C . SER A 1 95 ? -31.669 29.733 -28.738 1.00 62.97 95 SER A C 1
ATOM 750 O O . SER A 1 95 ? -31.828 29.087 -27.709 1.00 62.97 95 SER A O 1
ATOM 752 N N . LEU A 1 96 ? -30.519 30.353 -29.023 1.00 55.50 96 LEU A N 1
ATOM 753 C CA . LEU A 1 96 ? -29.365 30.349 -28.125 1.00 55.50 96 LEU A CA 1
ATOM 754 C C . LEU A 1 96 ? -29.672 31.095 -26.821 1.00 55.50 96 LEU A C 1
ATOM 756 O O . LEU A 1 96 ? -29.374 30.591 -25.743 1.00 55.50 96 LEU A O 1
ATOM 760 N N . VAL A 1 97 ? -30.303 32.269 -26.908 1.00 66.56 97 VAL A N 1
ATOM 761 C CA . VAL A 1 97 ? -30.721 33.048 -25.733 1.00 66.56 97 VAL A CA 1
ATOM 762 C C . VAL A 1 97 ? -31.755 32.282 -24.908 1.00 66.56 97 VAL A C 1
ATOM 764 O O . VAL A 1 97 ? -31.589 32.177 -23.697 1.00 66.56 97 VAL A O 1
ATOM 767 N N . ILE A 1 98 ? -32.774 31.695 -25.543 1.00 66.75 98 ILE A N 1
ATOM 768 C CA . ILE A 1 98 ? -33.797 30.891 -24.860 1.00 66.75 98 ILE A CA 1
ATOM 769 C C . ILE A 1 98 ? -33.156 29.683 -24.173 1.00 66.75 98 ILE A C 1
ATOM 771 O O . ILE A 1 98 ? -33.386 29.487 -22.986 1.00 66.75 98 ILE A O 1
ATOM 775 N N . ASN A 1 99 ? -32.290 28.933 -24.861 1.00 58.94 99 ASN A N 1
ATOM 776 C CA . ASN A 1 99 ? -31.588 27.795 -24.261 1.00 58.94 99 ASN A CA 1
ATOM 777 C C . ASN A 1 99 ? -30.670 28.226 -23.111 1.00 58.94 99 ASN A C 1
ATOM 779 O O . ASN A 1 99 ? -30.558 27.511 -22.127 1.00 58.94 99 ASN A O 1
ATOM 783 N N . THR A 1 100 ? -30.062 29.413 -23.190 1.00 58.84 100 THR A N 1
ATOM 784 C CA . THR A 1 100 ? -29.236 29.959 -22.101 1.00 58.84 100 THR A CA 1
ATOM 785 C C . THR A 1 100 ? -30.090 30.346 -20.890 1.00 58.84 100 THR A C 1
ATOM 787 O O . THR A 1 100 ? -29.657 30.173 -19.754 1.00 58.84 100 THR A O 1
ATOM 790 N N . ILE A 1 101 ? -31.304 30.864 -21.111 1.00 66.00 101 ILE A N 1
ATOM 791 C CA . ILE A 1 101 ? -32.265 31.180 -20.043 1.00 66.00 101 ILE A CA 1
ATOM 792 C C . ILE A 1 101 ? -32.797 29.896 -19.399 1.00 66.00 101 ILE A C 1
ATOM 794 O O . ILE A 1 101 ? -32.803 29.818 -18.175 1.00 66.00 101 ILE A O 1
ATOM 798 N N . ILE A 1 102 ? -33.178 28.892 -20.199 1.00 64.06 102 ILE A N 1
ATOM 799 C CA . ILE A 1 102 ? -33.617 27.575 -19.709 1.00 64.06 102 ILE A CA 1
ATOM 800 C C . ILE A 1 102 ? -32.496 26.922 -18.899 1.00 64.06 102 ILE A C 1
ATOM 802 O O . ILE A 1 102 ? -32.723 26.530 -17.765 1.00 64.06 102 ILE A O 1
ATOM 806 N N . PHE A 1 103 ? -31.266 26.912 -19.417 1.00 56.88 103 PHE A N 1
ATOM 807 C CA . PHE A 1 103 ? -30.107 26.358 -18.717 1.00 56.88 103 PHE A CA 1
ATOM 808 C C . PHE A 1 103 ? -29.785 27.114 -17.418 1.00 56.88 103 PHE A C 1
ATOM 810 O O . PHE A 1 103 ? -29.458 26.506 -16.404 1.00 56.88 103 PHE A O 1
ATOM 817 N N . LYS A 1 104 ? -29.926 28.449 -17.401 1.00 59.50 104 LYS A N 1
ATOM 818 C CA . LYS A 1 104 ? -29.814 29.234 -16.160 1.00 59.50 104 LYS A CA 1
ATOM 819 C C . LYS A 1 104 ? -30.924 28.915 -15.164 1.00 59.50 104 LYS A C 1
ATOM 821 O O . LYS A 1 104 ? -30.648 28.942 -13.972 1.00 59.50 104 LYS A O 1
ATOM 826 N N . GLN A 1 105 ? -32.147 28.651 -15.625 1.00 59.25 105 GLN A N 1
ATOM 827 C CA . GLN A 1 105 ? -33.238 28.209 -14.757 1.00 59.25 105 GLN A CA 1
ATOM 828 C C . GLN A 1 105 ? -32.988 26.798 -14.221 1.00 59.25 105 GLN A C 1
ATOM 830 O O . GLN A 1 105 ? -33.162 26.607 -13.027 1.00 59.25 105 GLN A O 1
ATOM 835 N N . GLU A 1 106 ? -32.503 25.864 -15.045 1.00 58.81 106 GLU A N 1
ATOM 836 C CA . GLU A 1 106 ? -32.130 24.508 -14.617 1.00 58.81 106 GLU A CA 1
ATOM 837 C C . GLU A 1 106 ? -31.001 24.530 -13.580 1.00 58.81 106 GLU A C 1
ATOM 839 O O . GLU A 1 106 ? -31.128 23.887 -12.543 1.00 58.81 106 GLU A O 1
ATOM 844 N N . ILE A 1 107 ? -29.952 25.339 -13.787 1.00 51.59 107 ILE A N 1
ATOM 845 C CA . ILE A 1 107 ? -28.881 25.540 -12.795 1.00 51.59 107 ILE A CA 1
ATOM 846 C C . ILE A 1 107 ? -29.400 26.242 -11.537 1.00 51.59 107 ILE A C 1
ATOM 848 O O . ILE A 1 107 ? -29.001 25.883 -10.437 1.00 51.59 107 ILE A O 1
ATOM 852 N N . ALA A 1 108 ? -30.278 27.240 -11.666 1.00 53.59 108 ALA A N 1
ATOM 853 C CA . ALA A 1 108 ? -30.848 27.922 -10.504 1.00 53.59 108 ALA A CA 1
ATOM 854 C C . ALA A 1 108 ? -31.813 27.026 -9.706 1.00 53.59 108 ALA A C 1
ATOM 856 O O . ALA A 1 108 ? -31.993 27.256 -8.516 1.00 53.59 108 ALA A O 1
ATOM 857 N N . SER A 1 109 ? -32.420 26.020 -10.347 1.00 45.69 109 SER A N 1
ATOM 858 C CA . SER A 1 109 ? -33.213 24.969 -9.695 1.00 45.69 109 SER A CA 1
ATOM 859 C C . SER A 1 109 ? -32.384 23.768 -9.234 1.00 45.69 109 SER A C 1
ATOM 861 O O . SER A 1 109 ? -32.910 22.889 -8.556 1.00 45.69 109 SER A O 1
ATOM 863 N N . TYR A 1 110 ? -31.104 23.715 -9.610 1.00 39.28 110 TYR A N 1
ATOM 864 C CA . TYR A 1 110 ? -30.164 22.707 -9.149 1.00 39.28 110 TYR A CA 1
ATOM 865 C C . TYR A 1 110 ? -29.659 23.114 -7.764 1.00 39.28 110 TYR A C 1
ATOM 867 O O . TYR A 1 110 ? -28.606 23.732 -7.611 1.00 39.28 110 TYR A O 1
ATOM 875 N N . GLU A 1 111 ? -30.440 22.783 -6.740 1.00 35.72 111 GLU A N 1
ATOM 876 C CA . GLU A 1 111 ? -29.896 22.652 -5.396 1.00 35.72 111 GLU A CA 1
ATOM 877 C C . GLU A 1 111 ? -29.125 21.327 -5.347 1.00 35.72 111 GLU A C 1
ATOM 879 O O . GLU A 1 111 ? -29.712 20.277 -5.631 1.00 35.72 111 GLU A O 1
ATOM 884 N N . PRO A 1 112 ? -27.817 21.326 -5.028 1.00 36.50 112 PRO A N 1
ATOM 885 C CA . PRO A 1 112 ? -27.146 20.080 -4.716 1.00 36.50 112 PRO A CA 1
ATOM 886 C C . PRO A 1 112 ? -27.888 19.472 -3.526 1.00 36.50 112 PRO A C 1
ATOM 888 O O . PRO A 1 112 ? -27.920 20.060 -2.445 1.00 36.50 112 PRO A O 1
ATOM 891 N N . LYS A 1 113 ? -28.507 18.305 -3.724 1.00 29.77 113 LYS A N 1
ATOM 892 C CA . LYS A 1 113 ? -28.949 17.466 -2.614 1.00 29.77 113 LYS A CA 1
ATOM 893 C C . LYS A 1 113 ? -27.701 16.956 -1.903 1.00 29.77 113 LYS A C 1
ATOM 895 O O . LYS A 1 113 ? -27.236 15.852 -2.148 1.00 29.77 113 LYS A O 1
ATOM 900 N N . ILE A 1 114 ? -27.135 17.802 -1.058 1.00 35.03 114 ILE A N 1
ATOM 901 C CA . ILE A 1 114 ? -26.364 17.342 0.078 1.00 35.03 114 ILE A CA 1
ATOM 902 C C . ILE A 1 114 ? -27.436 16.867 1.054 1.00 35.03 114 ILE A C 1
ATOM 904 O O . ILE A 1 114 ? -28.078 17.679 1.718 1.00 35.03 114 ILE A O 1
ATOM 908 N N . GLU A 1 115 ? -27.705 15.564 1.080 1.00 31.25 115 GLU A N 1
ATOM 909 C CA . GLU A 1 115 ? -28.441 14.960 2.188 1.00 31.25 115 GLU A CA 1
ATOM 910 C C . GLU A 1 115 ? -27.550 15.019 3.435 1.00 31.25 115 GLU A C 1
ATOM 912 O O . GLU A 1 115 ? -26.932 14.049 3.849 1.00 31.25 115 GLU A O 1
ATOM 917 N N . THR A 1 116 ? -27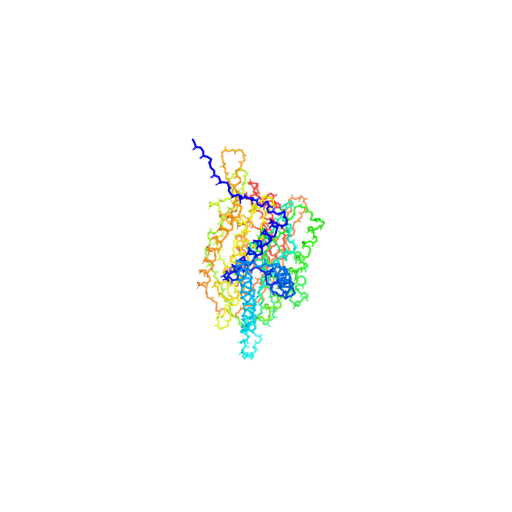.462 16.193 4.058 1.00 36.12 116 THR A N 1
ATOM 918 C CA . THR A 1 116 ? -27.056 16.314 5.457 1.00 36.12 116 THR A CA 1
ATOM 919 C C . THR A 1 116 ? -28.281 16.052 6.320 1.00 36.12 116 THR A C 1
ATOM 921 O O . THR A 1 116 ? -28.876 16.956 6.902 1.00 36.12 116 THR A O 1
ATOM 924 N N . SER A 1 117 ? -28.677 14.784 6.408 1.00 29.58 117 SER A N 1
ATOM 925 C CA . SER A 1 117 ? -29.588 14.322 7.453 1.00 29.58 117 SER A CA 1
ATOM 926 C C . SER A 1 117 ? -28.926 13.265 8.328 1.00 29.58 117 SER A C 1
ATOM 928 O O . SER A 1 117 ? -29.486 12.200 8.550 1.00 29.58 117 SER A O 1
ATOM 930 N N . PHE A 1 118 ? -27.775 13.591 8.916 1.00 36.66 118 PHE A N 1
ATOM 931 C CA . PHE A 1 118 ? -27.412 12.997 10.199 1.00 36.66 118 PHE A CA 1
ATOM 932 C C . PHE A 1 118 ? -28.093 13.807 11.302 1.00 36.66 118 PHE A C 1
ATOM 934 O O . PHE A 1 118 ? -27.511 14.688 11.924 1.00 36.66 118 PHE A O 1
ATOM 941 N N . THR A 1 119 ? -29.367 13.498 11.547 1.00 35.66 119 THR A N 1
ATOM 942 C CA . THR A 1 119 ? -29.958 13.716 12.876 1.00 35.66 119 THR A CA 1
ATOM 943 C C . THR A 1 119 ? -29.808 12.432 13.680 1.00 35.66 119 THR A C 1
ATOM 945 O O . THR A 1 119 ? -30.769 11.871 14.193 1.00 35.66 119 THR A O 1
ATOM 948 N N . GLY A 1 120 ? -28.566 11.953 13.778 1.00 35.47 120 GLY A N 1
ATOM 949 C CA . GLY A 1 120 ? -28.201 11.018 14.824 1.00 35.47 120 GLY A CA 1
ATOM 950 C C . GLY A 1 120 ? -28.298 11.777 16.136 1.00 35.47 120 GLY A C 1
ATOM 951 O O . GLY A 1 120 ? -27.519 12.694 16.397 1.00 35.47 120 GLY A O 1
ATOM 952 N N . THR A 1 121 ? -29.291 11.448 16.956 1.00 33.69 121 THR A N 1
ATOM 953 C CA . THR A 1 121 ? -29.239 11.775 18.378 1.00 33.69 121 THR A CA 1
ATOM 954 C C . THR A 1 121 ? -27.879 11.328 18.886 1.00 33.69 121 THR A C 1
ATOM 956 O O . THR A 1 121 ? -27.583 10.139 18.801 1.00 33.69 121 THR A O 1
ATOM 959 N N . ALA A 1 122 ? -27.060 12.265 19.371 1.00 39.41 122 ALA A N 1
ATOM 960 C CA . ALA A 1 122 ? -25.811 11.953 20.045 1.00 39.41 122 ALA A CA 1
ATOM 961 C C . ALA A 1 122 ? -26.135 11.008 21.207 1.00 39.41 122 ALA A C 1
ATOM 963 O O . ALA A 1 122 ? -26.580 11.434 22.278 1.00 39.41 122 ALA A O 1
ATOM 964 N N . ALA A 1 123 ? -25.992 9.706 20.959 1.00 37.81 123 ALA A N 1
ATOM 965 C CA . ALA A 1 123 ? -26.001 8.717 22.007 1.00 37.81 123 ALA A CA 1
ATOM 966 C C . ALA A 1 123 ? -24.869 9.117 22.948 1.00 37.81 123 ALA A C 1
ATOM 968 O O . ALA A 1 123 ? -23.765 9.443 22.508 1.00 37.81 123 ALA A O 1
ATOM 969 N N . LYS A 1 124 ? -25.170 9.181 24.246 1.00 33.72 124 LYS A N 1
ATOM 970 C CA . LYS A 1 124 ? -24.141 9.373 25.263 1.00 33.72 124 LYS A CA 1
ATOM 971 C C . LYS A 1 124 ? -23.085 8.295 25.044 1.00 33.72 124 LYS A C 1
ATOM 973 O O . LYS A 1 124 ? -23.367 7.127 25.285 1.00 33.72 124 LYS A O 1
ATOM 978 N N . MET A 1 125 ? -21.919 8.723 24.573 1.00 44.00 125 MET A N 1
ATOM 979 C CA . MET A 1 125 ? -20.739 7.889 24.436 1.00 44.00 125 MET A CA 1
ATOM 980 C C . MET A 1 125 ? -20.433 7.293 25.808 1.00 44.00 125 MET A C 1
ATOM 982 O O . MET A 1 125 ? -20.178 8.034 26.764 1.00 44.00 125 MET A O 1
ATOM 986 N N . ASP A 1 126 ? -20.476 5.969 25.919 1.00 46.78 126 ASP A N 1
ATOM 987 C CA . ASP A 1 126 ? -19.576 5.335 26.864 1.00 46.78 126 ASP A CA 1
ATOM 988 C C . ASP A 1 126 ? -18.168 5.442 26.258 1.00 46.78 126 ASP A C 1
ATOM 990 O O . ASP A 1 126 ? -17.980 5.296 25.049 1.00 46.78 126 ASP A O 1
ATOM 994 N N . GLY A 1 127 ? -17.181 5.799 27.075 1.00 49.06 127 GLY A N 1
ATOM 995 C CA . GLY A 1 127 ? -15.798 5.979 26.631 1.00 49.06 127 GLY A CA 1
ATOM 996 C C . GLY A 1 127 ? -15.063 4.666 26.335 1.00 49.06 127 GLY A C 1
ATOM 997 O O . GLY A 1 127 ? -13.857 4.618 26.543 1.00 49.06 127 GLY A O 1
ATOM 998 N N . SER A 1 128 ? -15.766 3.596 25.944 1.00 58.47 128 SER A N 1
ATOM 999 C CA . SER A 1 128 ? -15.205 2.262 25.686 1.00 58.47 128 SER A CA 1
ATOM 1000 C C . SER A 1 128 ? -15.610 1.644 24.342 1.00 58.47 128 SER A C 1
ATOM 1002 O O . SER A 1 128 ? -15.300 0.482 24.093 1.00 58.47 128 SER A O 1
ATOM 1004 N N . SER A 1 129 ? -16.282 2.396 23.466 1.00 82.38 129 SER A N 1
ATOM 1005 C CA . SER A 1 129 ? -16.689 1.900 22.146 1.00 82.38 129 SER A CA 1
ATOM 1006 C C . SER A 1 129 ? -15.572 2.052 21.108 1.00 82.38 129 SER A C 1
ATOM 1008 O O . SER A 1 129 ? -14.949 3.107 21.004 1.00 82.38 129 SER A O 1
ATOM 1010 N N . PHE A 1 130 ? -15.324 0.990 20.334 1.00 95.94 130 PHE A N 1
ATOM 1011 C CA . PHE A 1 130 ? -14.469 1.044 19.150 1.00 95.94 130 PHE A CA 1
ATOM 1012 C C . PHE A 1 130 ? -15.119 1.935 18.087 1.00 95.94 130 PHE A C 1
ATOM 1014 O O . PHE A 1 130 ? -16.296 1.771 17.759 1.00 95.94 130 PHE A O 1
ATOM 1021 N N . MET A 1 131 ? -14.350 2.882 17.564 1.00 98.19 131 MET A N 1
ATOM 1022 C CA . MET A 1 131 ? -14.791 3.877 16.595 1.00 98.19 131 MET A CA 1
ATOM 1023 C C . MET A 1 131 ? -13.968 3.740 15.321 1.00 98.19 131 MET A C 1
ATOM 1025 O O . MET A 1 131 ? -12.755 3.534 15.384 1.00 98.19 131 MET A O 1
ATOM 1029 N N . ALA A 1 132 ? -14.611 3.920 14.171 1.00 98.44 132 ALA A N 1
ATOM 1030 C CA . ALA A 1 132 ? -13.930 3.984 12.887 1.00 98.44 132 ALA A CA 1
ATOM 1031 C C . ALA A 1 132 ? -14.584 5.027 11.982 1.00 98.44 132 ALA A C 1
ATOM 1033 O O . ALA A 1 132 ? -15.795 5.237 12.029 1.00 98.44 132 ALA A O 1
ATOM 1034 N N . GLY A 1 133 ? -13.776 5.674 11.151 1.00 98.50 133 GLY A N 1
ATOM 1035 C CA . GLY A 1 133 ? -14.204 6.644 10.151 1.00 98.50 133 GLY A CA 1
ATOM 1036 C C . GLY A 1 133 ? -13.220 6.642 8.992 1.00 98.50 133 GLY A C 1
ATOM 1037 O O . GLY A 1 133 ? -12.026 6.422 9.190 1.00 98.50 133 GLY A O 1
ATOM 1038 N N . SER A 1 134 ? -13.699 6.850 7.768 1.00 98.81 134 SER A N 1
ATOM 1039 C CA . SER A 1 134 ? -12.823 6.896 6.598 1.00 98.81 134 SER A CA 1
ATOM 1040 C C . SER A 1 134 ? -13.094 8.108 5.717 1.00 98.81 134 SER A C 1
ATOM 1042 O O . SER A 1 134 ? -14.163 8.721 5.775 1.00 98.81 134 SER A O 1
ATOM 1044 N N . ALA A 1 135 ? -12.091 8.465 4.920 1.00 98.69 135 ALA A N 1
ATOM 1045 C CA . ALA A 1 135 ? -12.184 9.504 3.907 1.00 98.69 135 ALA A CA 1
ATOM 1046 C C . ALA A 1 135 ? -11.207 9.242 2.756 1.00 98.69 135 ALA A C 1
ATOM 1048 O O . ALA A 1 135 ? -10.258 8.455 2.865 1.00 98.69 135 ALA A O 1
ATOM 1049 N N . LYS A 1 136 ? -11.444 9.932 1.638 1.00 98.38 136 LYS A N 1
ATOM 1050 C CA . LYS A 1 136 ? -10.636 9.844 0.422 1.00 98.38 136 LYS A CA 1
ATOM 1051 C C . LYS A 1 136 ? -10.419 11.234 -0.174 1.00 98.38 136 LYS A C 1
ATOM 1053 O O . LYS A 1 136 ? -11.384 11.897 -0.541 1.00 98.38 136 LYS A O 1
ATOM 1058 N N . GLY A 1 137 ? -9.159 11.625 -0.350 1.00 98.56 137 GLY A N 1
ATOM 1059 C CA . GLY A 1 137 ? -8.761 12.892 -0.965 1.00 98.56 137 GLY A CA 1
ATOM 1060 C C . GLY A 1 137 ? -8.051 12.693 -2.300 1.00 98.56 137 GLY A C 1
ATOM 1061 O O . GLY A 1 137 ? -7.207 11.808 -2.431 1.00 98.56 137 GLY A O 1
ATOM 1062 N N . ASP A 1 138 ? -8.396 13.506 -3.300 1.00 98.56 138 ASP A N 1
ATOM 1063 C CA . ASP A 1 138 ? -7.792 13.467 -4.638 1.00 98.56 138 ASP A CA 1
ATOM 1064 C C . ASP A 1 138 ? -6.409 14.129 -4.635 1.00 98.56 138 ASP A C 1
ATOM 1066 O O . ASP A 1 138 ? -6.279 15.334 -4.416 1.00 98.56 138 ASP A O 1
ATOM 1070 N N . ILE A 1 139 ? -5.376 13.329 -4.893 1.00 98.12 139 ILE A N 1
ATOM 1071 C CA . ILE A 1 139 ? -3.980 13.771 -4.936 1.00 98.12 139 ILE A CA 1
ATOM 1072 C C . ILE A 1 139 ? -3.446 13.856 -6.371 1.00 98.12 139 ILE A C 1
ATOM 1074 O O . ILE A 1 139 ? -2.236 13.890 -6.583 1.00 98.12 139 ILE A O 1
ATOM 1078 N N . THR A 1 140 ? -4.320 13.893 -7.378 1.00 98.06 140 THR A N 1
ATOM 1079 C CA . THR A 1 140 ? -3.932 14.033 -8.788 1.00 98.06 140 THR A CA 1
ATOM 1080 C C . THR A 1 140 ? -3.309 15.413 -9.037 1.00 98.06 140 THR A C 1
ATOM 1082 O O . THR A 1 140 ? -3.880 16.416 -8.599 1.00 98.06 140 THR A O 1
ATOM 1085 N N . PRO A 1 141 ? -2.160 15.518 -9.740 1.00 96.62 141 PRO A N 1
ATOM 1086 C CA . PRO A 1 141 ? -1.584 16.814 -10.087 1.00 96.62 141 PRO A CA 1
ATOM 1087 C C . PRO A 1 141 ? -2.585 17.684 -10.845 1.00 96.62 141 PRO A C 1
ATOM 1089 O O . PRO A 1 141 ? -3.325 17.192 -11.700 1.00 96.62 141 PRO A O 1
ATOM 1092 N N . LEU A 1 142 ? -2.576 18.989 -10.580 1.00 94.62 142 LEU A N 1
ATOM 1093 C CA . LEU A 1 142 ? -3.424 19.931 -11.309 1.00 94.62 142 LEU A CA 1
ATOM 1094 C C . LEU A 1 142 ? -3.056 19.961 -12.800 1.00 94.62 142 LEU A C 1
ATOM 1096 O O . LEU A 1 142 ? -1.883 19.888 -13.165 1.00 94.62 142 LEU A O 1
ATOM 1100 N N . ASP A 1 143 ? -4.051 20.155 -13.669 1.00 93.81 143 ASP A N 1
ATOM 1101 C CA . ASP A 1 143 ? -3.896 20.085 -15.132 1.00 93.81 143 ASP A CA 1
ATOM 1102 C C . ASP A 1 143 ? -2.718 20.909 -15.686 1.00 93.81 143 ASP A C 1
ATOM 1104 O O . ASP A 1 143 ? -2.021 20.472 -16.603 1.00 93.81 143 ASP A O 1
ATOM 1108 N N . TYR A 1 144 ? -2.451 22.098 -15.129 1.00 93.94 144 TYR A N 1
ATOM 1109 C CA . TYR A 1 144 ? -1.360 22.965 -15.598 1.00 93.94 144 TYR A CA 1
ATOM 1110 C C . TYR A 1 144 ? 0.042 22.426 -15.276 1.00 93.94 144 TYR A C 1
ATOM 1112 O O . TYR A 1 144 ? 1.023 22.884 -15.867 1.00 93.94 144 TYR A O 1
ATOM 1120 N N . MET A 1 145 ? 0.156 21.468 -14.353 1.00 94.44 145 MET A N 1
ATOM 1121 C CA . MET A 1 145 ? 1.421 20.816 -14.023 1.00 94.44 145 MET A CA 1
ATOM 1122 C C . MET A 1 145 ? 1.847 19.840 -15.125 1.00 94.44 145 MET A C 1
ATOM 1124 O O . MET A 1 145 ? 3.034 19.531 -15.249 1.00 94.44 145 MET A O 1
ATOM 1128 N N . PHE A 1 146 ? 0.939 19.398 -16.000 1.00 93.69 146 PHE A N 1
ATOM 1129 C CA . PHE A 1 146 ? 1.292 18.503 -17.098 1.00 93.69 146 PHE A CA 1
ATOM 1130 C C . PHE A 1 146 ? 2.077 19.221 -18.219 1.00 93.69 146 PHE A C 1
ATOM 1132 O O . PHE A 1 146 ? 1.860 20.401 -18.499 1.00 93.69 146 PHE A O 1
ATOM 1139 N N . PRO A 1 147 ? 3.038 18.543 -18.878 1.00 93.56 147 PRO A N 1
ATOM 1140 C CA . PRO A 1 147 ? 3.457 17.167 -18.626 1.00 93.56 147 PRO A CA 1
ATOM 1141 C C . PRO A 1 147 ? 4.286 17.036 -17.337 1.00 93.56 147 PRO A C 1
ATOM 1143 O O . PRO A 1 147 ? 5.190 17.846 -17.100 1.00 93.56 147 PRO A O 1
ATOM 1146 N N . MET A 1 148 ? 3.983 16.010 -16.538 1.00 93.56 148 MET A N 1
ATOM 1147 C CA . MET A 1 148 ? 4.696 15.672 -15.302 1.00 93.56 148 MET A CA 1
ATOM 1148 C C . MET A 1 148 ? 5.900 14.765 -15.600 1.00 93.56 148 MET A C 1
ATOM 1150 O O . MET A 1 148 ? 5.829 13.926 -16.506 1.00 93.56 148 MET A O 1
ATOM 1154 N N . PRO A 1 149 ? 7.028 14.913 -14.886 1.00 90.88 149 PRO A N 1
ATOM 1155 C CA . PRO A 1 149 ? 8.162 14.000 -15.009 1.00 90.88 149 PRO A CA 1
ATOM 1156 C C . PRO A 1 149 ? 7.789 12.554 -14.651 1.00 90.88 149 PRO A C 1
ATOM 1158 O O . PRO A 1 149 ? 7.010 12.339 -13.734 1.00 90.88 149 PRO A O 1
ATOM 1161 N N . LEU A 1 150 ? 8.350 11.572 -15.368 1.00 86.56 150 LEU A N 1
ATOM 1162 C CA . LEU A 1 150 ? 8.352 10.168 -14.939 1.00 86.56 150 LEU A CA 1
ATOM 1163 C C . LEU A 1 150 ? 9.779 9.726 -14.645 1.00 86.56 150 LEU A C 1
ATOM 1165 O O . LEU A 1 150 ? 10.169 9.757 -13.493 1.00 86.56 150 LEU A O 1
ATOM 1169 N N . LEU A 1 151 ? 10.541 9.367 -15.682 1.00 81.56 151 LEU A N 1
ATOM 1170 C CA . LEU A 1 151 ? 11.888 8.805 -15.592 1.00 81.56 151 LEU A CA 1
ATOM 1171 C C . LEU A 1 151 ? 12.706 9.297 -16.787 1.00 81.56 151 LEU A C 1
ATOM 1173 O O . LEU A 1 151 ? 12.360 9.025 -17.941 1.00 81.56 151 LEU A O 1
ATOM 1177 N N . SER A 1 152 ? 13.810 10.002 -16.525 1.00 78.88 152 SER A N 1
ATOM 1178 C CA . SER A 1 152 ? 14.648 10.599 -17.574 1.00 78.88 152 SER A CA 1
ATOM 1179 C C . SER A 1 152 ? 13.809 11.460 -18.545 1.00 78.88 152 SER A C 1
ATOM 1181 O O . SER A 1 152 ? 13.127 12.399 -18.132 1.00 78.88 152 SER A O 1
ATOM 1183 N N . VAL A 1 153 ? 13.833 11.153 -19.844 1.00 81.88 153 VAL A N 1
ATOM 1184 C CA . VAL A 1 153 ? 13.087 11.866 -20.893 1.00 81.88 153 VAL A CA 1
ATOM 1185 C C . VAL A 1 153 ? 11.589 11.534 -20.931 1.00 81.88 153 VAL A C 1
ATOM 1187 O O . VAL A 1 153 ? 10.832 12.234 -21.611 1.00 81.88 153 VAL A O 1
ATOM 1190 N N . LEU A 1 154 ? 11.148 10.482 -20.230 1.00 85.50 154 LEU A N 1
ATOM 1191 C CA . LEU A 1 154 ? 9.747 10.066 -20.195 1.00 85.50 154 LEU A CA 1
ATOM 1192 C C . LEU A 1 154 ? 8.926 11.019 -19.332 1.00 85.50 154 LEU A C 1
ATOM 1194 O O . LEU A 1 154 ? 9.345 11.414 -18.242 1.00 85.50 154 LEU A O 1
ATOM 1198 N N . LYS A 1 155 ? 7.731 11.360 -19.817 1.00 90.62 155 LYS A N 1
ATOM 1199 C CA . LYS A 1 155 ? 6.774 12.210 -19.101 1.00 90.62 155 LYS A CA 1
ATOM 1200 C C . LYS A 1 155 ? 5.376 11.609 -19.128 1.00 90.62 155 LYS A C 1
ATOM 1202 O O . LYS A 1 155 ? 4.997 10.994 -20.128 1.00 90.62 155 LYS A O 1
ATOM 1207 N N . PHE A 1 156 ? 4.613 11.901 -18.084 1.00 92.62 156 PHE A N 1
ATOM 1208 C CA . PHE A 1 156 ? 3.163 11.786 -18.075 1.00 92.62 156 PHE A CA 1
ATOM 1209 C C . PHE A 1 156 ? 2.559 13.007 -18.768 1.00 92.62 156 PHE A C 1
ATOM 1211 O O . PHE A 1 156 ? 2.892 14.131 -18.397 1.00 92.62 156 PHE A O 1
ATOM 1218 N N . ASP A 1 157 ? 1.708 12.830 -19.776 1.00 91.31 157 ASP A N 1
ATOM 1219 C CA . ASP A 1 157 ? 1.112 13.960 -20.512 1.00 91.31 157 ASP A CA 1
ATOM 1220 C C . ASP A 1 157 ? -0.394 14.151 -20.298 1.00 91.31 157 ASP A C 1
ATOM 1222 O O . ASP A 1 157 ? -0.906 15.236 -20.573 1.00 91.31 157 ASP A O 1
ATOM 1226 N N . ARG A 1 158 ? -1.089 13.141 -19.773 1.00 88.44 158 ARG A N 1
ATOM 1227 C CA . ARG A 1 158 ? -2.506 13.206 -19.400 1.00 88.44 158 ARG A CA 1
ATOM 1228 C C . ARG A 1 158 ? -2.828 12.243 -18.270 1.00 88.44 158 ARG A C 1
ATOM 1230 O O . ARG A 1 158 ? -2.075 11.303 -18.033 1.00 88.44 158 ARG A O 1
ATOM 1237 N N . VAL A 1 159 ? -3.988 12.442 -17.657 1.00 95.31 159 VAL A N 1
ATOM 1238 C CA . VAL A 1 159 ? -4.576 11.555 -16.649 1.00 95.31 159 VAL A CA 1
ATOM 1239 C C . VAL A 1 159 ? -5.517 10.552 -17.316 1.00 95.31 159 VAL A C 1
ATOM 1241 O O . VAL A 1 159 ? -6.377 10.936 -18.107 1.00 95.31 159 VAL A O 1
ATOM 1244 N N . VAL A 1 160 ? -5.328 9.261 -17.032 1.00 94.75 160 VAL A N 1
ATOM 1245 C CA . VAL A 1 160 ? -6.273 8.180 -17.375 1.00 94.75 160 VAL A CA 1
ATOM 1246 C C . VAL A 1 160 ? -7.326 8.074 -16.293 1.00 94.75 160 VAL A C 1
ATOM 1248 O O . VAL A 1 160 ? -8.517 7.986 -16.585 1.00 94.75 160 VAL A O 1
ATOM 1251 N N . ASP A 1 161 ? -6.870 8.098 -15.049 1.00 96.44 161 ASP A N 1
ATOM 1252 C CA . ASP A 1 161 ? -7.703 8.025 -13.872 1.00 96.44 161 ASP A CA 1
ATOM 1253 C C . ASP A 1 161 ? -7.009 8.686 -12.670 1.00 96.44 161 ASP A C 1
ATOM 1255 O O . ASP A 1 161 ? -5.773 8.707 -12.617 1.00 96.44 161 ASP A O 1
ATOM 1259 N N . PRO A 1 162 ? -7.793 9.269 -11.745 1.00 97.06 162 PRO A N 1
ATOM 1260 C CA . PRO A 1 162 ? -7.262 9.995 -10.601 1.00 97.06 162 PRO A CA 1
ATOM 1261 C C . PRO A 1 162 ? -6.604 9.062 -9.586 1.00 97.06 162 PRO A C 1
ATOM 1263 O O . PRO A 1 162 ? -6.906 7.869 -9.515 1.00 97.06 162 PRO A O 1
ATOM 1266 N N . VAL A 1 163 ? -5.736 9.651 -8.775 1.00 98.12 163 VAL A N 1
ATOM 1267 C CA . VAL A 1 163 ? -5.009 9.001 -7.683 1.00 98.12 163 VAL A CA 1
ATOM 1268 C C . VAL A 1 163 ? -5.439 9.604 -6.358 1.00 98.12 163 VAL A C 1
ATOM 1270 O O . VAL A 1 163 ? -5.693 10.805 -6.277 1.00 98.12 163 VAL A O 1
ATOM 1273 N N . TYR A 1 164 ? -5.528 8.783 -5.315 1.00 98.75 164 TYR A N 1
ATOM 1274 C CA . TYR A 1 164 ? -6.079 9.207 -4.035 1.00 98.75 164 TYR A CA 1
ATOM 1275 C C . TYR A 1 164 ? -5.166 8.909 -2.845 1.00 98.75 164 TYR A C 1
ATOM 1277 O O . TYR A 1 164 ? -4.433 7.919 -2.818 1.00 98.75 164 TYR A O 1
ATOM 1285 N N . ALA A 1 165 ? -5.279 9.757 -1.826 1.00 98.75 165 ALA A N 1
ATOM 1286 C CA . ALA A 1 165 ? -4.961 9.410 -0.451 1.00 98.75 165 ALA A CA 1
ATOM 1287 C C . ALA A 1 165 ? -6.230 8.863 0.208 1.00 98.75 165 ALA A C 1
ATOM 1289 O O . ALA A 1 165 ? -7.282 9.501 0.153 1.00 98.75 165 ALA A O 1
ATOM 1290 N N . ARG A 1 166 ? -6.144 7.687 0.828 1.00 98.88 166 ARG A N 1
ATOM 1291 C CA . ARG A 1 166 ? -7.255 7.084 1.572 1.00 98.88 166 ARG A CA 1
ATOM 1292 C C . ARG A 1 166 ? -6.847 6.896 3.015 1.00 98.88 166 ARG A C 1
ATOM 1294 O O . ARG A 1 166 ? -5.758 6.387 3.276 1.00 98.88 166 ARG A O 1
ATOM 1301 N N . VAL A 1 167 ? -7.718 7.319 3.920 1.00 98.94 167 VAL A N 1
ATOM 1302 C CA . VAL A 1 167 ? -7.455 7.330 5.356 1.00 98.94 167 VAL A CA 1
ATOM 1303 C C . VAL A 1 167 ? -8.571 6.586 6.065 1.00 98.94 167 VAL A C 1
ATOM 1305 O O . VAL A 1 167 ? -9.746 6.848 5.820 1.00 98.94 167 VAL A O 1
ATOM 1308 N N . LEU A 1 168 ? -8.180 5.692 6.962 1.00 98.88 168 LEU A N 1
ATOM 1309 C CA . LEU A 1 168 ? -9.023 5.098 7.982 1.00 98.88 168 LEU A CA 1
ATOM 1310 C C . LEU A 1 168 ? -8.516 5.604 9.337 1.00 98.88 168 LEU A C 1
ATOM 1312 O O . LEU A 1 168 ? -7.381 5.326 9.723 1.00 98.88 168 LEU A O 1
ATOM 1316 N N . ALA A 1 169 ? -9.352 6.366 10.034 1.00 98.81 169 ALA A N 1
ATOM 1317 C CA . ALA A 1 169 ? -9.136 6.769 11.413 1.00 98.81 169 ALA A CA 1
ATOM 1318 C C . ALA A 1 169 ? -9.874 5.798 12.336 1.00 98.81 169 ALA A C 1
ATOM 1320 O O . ALA A 1 169 ? -11.035 5.465 12.085 1.00 98.81 169 ALA A O 1
ATOM 1321 N N . ILE A 1 170 ? -9.203 5.349 13.393 1.00 98.50 170 ILE A N 1
ATOM 1322 C CA . ILE A 1 170 ? -9.770 4.432 14.382 1.00 98.50 170 ILE A CA 1
ATOM 1323 C C . ILE A 1 170 ? -9.465 4.895 15.801 1.00 98.50 170 ILE A C 1
ATOM 1325 O O . ILE A 1 170 ? -8.427 5.510 16.057 1.00 98.50 170 ILE A O 1
ATOM 1329 N N . SER A 1 171 ? -10.350 4.550 16.733 1.00 98.00 171 SER A N 1
ATOM 1330 C CA . SER A 1 171 ? -10.123 4.720 18.165 1.00 98.00 171 SER A CA 1
ATOM 1331 C C . SER A 1 171 ? -10.671 3.539 18.950 1.00 98.00 171 SER A C 1
ATOM 1333 O O . SER A 1 171 ? -11.764 3.061 18.666 1.00 98.00 171 SER A O 1
ATOM 1335 N N . ASP A 1 172 ? -9.945 3.103 19.976 1.00 95.50 172 ASP A N 1
ATOM 1336 C CA . ASP A 1 172 ? -10.413 2.111 20.953 1.00 95.50 172 ASP A CA 1
ATOM 1337 C C . ASP A 1 172 ? -10.904 2.753 22.268 1.00 95.50 172 ASP A C 1
ATOM 1339 O O . ASP A 1 172 ? -11.051 2.080 23.291 1.00 95.50 172 ASP A O 1
ATOM 1343 N N . GLY A 1 173 ? -11.107 4.077 22.267 1.00 92.31 173 GLY A N 1
ATOM 1344 C CA . GLY A 1 173 ? -11.466 4.874 23.443 1.00 92.31 173 GLY A CA 1
ATOM 1345 C C . GLY A 1 173 ? -10.287 5.236 24.356 1.00 92.31 173 GLY A C 1
ATOM 1346 O O . GLY A 1 173 ? -10.437 6.099 25.223 1.00 92.31 173 GLY A O 1
ATOM 1347 N N . LYS A 1 174 ? -9.106 4.628 24.166 1.00 92.69 174 LYS A N 1
ATOM 1348 C CA . LYS A 1 174 ? -7.869 4.957 24.899 1.00 92.69 174 LYS A CA 1
ATOM 1349 C C . LYS A 1 174 ? -6.871 5.698 24.023 1.00 92.69 174 LYS A C 1
ATOM 1351 O O . LYS A 1 174 ? -6.220 6.629 24.494 1.00 92.69 174 LYS A O 1
ATOM 1356 N N . GLN A 1 175 ? -6.757 5.285 22.769 1.00 95.12 175 GLN A N 1
ATOM 1357 C CA . GLN A 1 175 ? -5.871 5.881 21.782 1.00 95.12 175 GLN A CA 1
ATOM 1358 C C . GLN A 1 175 ? -6.560 6.002 20.421 1.00 95.12 175 GLN A C 1
ATOM 1360 O O . GLN A 1 175 ? -7.578 5.364 20.145 1.00 95.12 175 GLN A O 1
ATOM 1365 N N . GLU A 1 176 ? -6.005 6.868 19.579 1.00 97.69 176 GLU A N 1
ATOM 1366 C CA . GLU A 1 176 ? -6.368 7.010 18.170 1.00 97.69 176 GLU A CA 1
ATOM 1367 C C . GLU A 1 176 ? -5.208 6.524 17.299 1.00 97.69 176 GLU A C 1
ATOM 1369 O O . GLU A 1 176 ? -4.040 6.606 17.700 1.00 97.69 176 GLU A O 1
ATOM 1374 N N . ALA A 1 177 ? -5.537 6.032 16.108 1.00 98.62 177 ALA A N 1
ATOM 1375 C CA . ALA A 1 177 ? -4.568 5.647 15.095 1.00 98.62 177 ALA A CA 1
ATOM 1376 C C . ALA A 1 177 ? -5.074 5.915 13.675 1.00 98.62 177 ALA A C 1
ATOM 1378 O O . ALA A 1 177 ? -6.276 6.062 13.438 1.00 98.62 177 ALA A O 1
ATOM 1379 N N . LEU A 1 178 ? -4.133 5.962 12.732 1.00 98.88 178 LEU A N 1
ATOM 1380 C CA . LEU A 1 178 ? -4.395 6.172 11.311 1.00 98.88 178 LEU A CA 1
ATOM 1381 C C . LEU A 1 178 ? -3.814 5.022 10.492 1.00 98.88 178 LEU A C 1
ATOM 1383 O O . LEU A 1 178 ? -2.627 4.721 10.605 1.00 98.88 178 LEU A O 1
ATOM 1387 N N . TYR A 1 179 ? -4.630 4.453 9.608 1.00 98.81 179 TYR A N 1
ATOM 1388 C CA . TYR A 1 179 ? -4.179 3.597 8.515 1.00 98.81 179 TYR A CA 1
ATOM 1389 C C . TYR A 1 179 ? -4.367 4.345 7.195 1.00 98.81 179 TYR A C 1
ATOM 1391 O O . TYR A 1 179 ? -5.475 4.772 6.863 1.00 98.81 179 TYR A O 1
ATOM 1399 N N . ILE A 1 180 ? -3.283 4.543 6.450 1.00 98.88 180 ILE A N 1
ATOM 1400 C CA . ILE A 1 180 ? -3.238 5.419 5.278 1.00 98.88 180 ILE A CA 1
ATOM 1401 C C . ILE A 1 180 ? -2.645 4.659 4.092 1.00 98.88 180 ILE A C 1
ATOM 1403 O O . ILE A 1 180 ? -1.590 4.033 4.200 1.00 98.88 180 ILE A O 1
ATOM 1407 N N . THR A 1 181 ? -3.289 4.765 2.932 1.00 98.69 181 THR A N 1
ATOM 1408 C CA . THR A 1 181 ? -2.752 4.261 1.659 1.00 98.69 181 THR A CA 1
ATOM 1409 C C . THR A 1 181 ? -2.724 5.377 0.626 1.00 98.69 181 THR A C 1
ATOM 1411 O O . THR A 1 181 ? -3.735 6.061 0.435 1.00 98.69 181 THR A O 1
ATOM 1414 N N . LEU A 1 182 ? -1.591 5.545 -0.054 1.00 98.62 182 LEU A N 1
ATOM 1415 C CA . LEU A 1 182 ? -1.415 6.514 -1.136 1.00 98.62 182 LEU A CA 1
ATOM 1416 C C . LEU A 1 182 ? -1.323 5.804 -2.490 1.00 98.62 182 LEU A C 1
ATOM 1418 O O . LEU A 1 182 ? -0.530 4.873 -2.641 1.00 98.62 182 LEU A O 1
ATOM 1422 N N . ASP A 1 183 ? -2.061 6.284 -3.493 1.00 98.44 183 ASP A N 1
ATOM 1423 C CA . ASP A 1 183 ? -1.909 5.854 -4.891 1.00 98.44 183 ASP A CA 1
ATOM 1424 C C . ASP A 1 183 ? -0.612 6.414 -5.513 1.00 98.44 183 ASP A C 1
ATOM 1426 O O . ASP A 1 183 ? -0.625 7.270 -6.398 1.00 98.44 183 ASP A O 1
ATOM 1430 N N . MET A 1 184 ? 0.530 5.945 -5.006 1.00 96.69 184 MET A N 1
ATOM 1431 C CA . MET A 1 184 ? 1.887 6.376 -5.353 1.00 96.69 184 MET A CA 1
ATOM 1432 C C . MET A 1 184 ? 2.843 5.175 -5.416 1.00 96.69 184 MET A C 1
ATOM 1434 O O . MET A 1 184 ? 2.494 4.065 -5.013 1.00 96.69 184 MET A O 1
ATOM 1438 N N . THR A 1 185 ? 4.066 5.381 -5.909 1.00 94.81 185 THR A N 1
ATOM 1439 C CA . THR A 1 185 ? 5.119 4.350 -5.897 1.00 94.81 185 THR A CA 1
ATOM 1440 C C . THR A 1 185 ? 5.640 4.099 -4.479 1.00 94.81 185 THR A C 1
ATOM 1442 O O . THR A 1 185 ? 5.858 2.956 -4.097 1.00 94.81 185 THR A O 1
ATOM 1445 N N . PHE A 1 186 ? 5.819 5.154 -3.688 1.00 92.94 186 PHE A N 1
ATOM 1446 C CA . PHE A 1 186 ? 6.262 5.106 -2.293 1.00 92.94 186 PHE A CA 1
ATOM 1447 C C . PHE A 1 186 ? 5.694 6.304 -1.529 1.00 92.94 186 PHE A C 1
ATOM 1449 O O . PHE A 1 186 ? 5.178 7.246 -2.134 1.00 92.94 186 PHE A O 1
ATOM 1456 N N . VAL A 1 187 ? 5.801 6.278 -0.199 1.00 91.94 187 VAL A N 1
ATOM 1457 C CA . VAL A 1 187 ? 5.422 7.414 0.650 1.00 91.94 187 VAL A CA 1
ATOM 1458 C C . VAL A 1 187 ? 6.457 8.537 0.470 1.00 91.94 187 VAL A C 1
ATOM 1460 O O . VAL A 1 187 ? 7.633 8.324 0.777 1.00 91.94 187 VAL A O 1
ATOM 1463 N N . PRO A 1 188 ? 6.071 9.722 -0.039 1.00 88.25 188 PRO A N 1
ATOM 1464 C CA . PRO A 1 188 ? 7.013 10.814 -0.255 1.00 88.25 188 PRO A CA 1
ATOM 1465 C C . PRO A 1 188 ? 7.490 11.371 1.090 1.00 88.25 188 PRO A C 1
ATOM 1467 O O . PRO A 1 188 ? 6.675 11.650 1.971 1.00 88.25 188 PRO A O 1
ATOM 1470 N N . GLU A 1 189 ? 8.809 11.540 1.236 1.00 90.88 189 GLU A N 1
ATOM 1471 C CA . GLU A 1 189 ? 9.434 12.157 2.419 1.00 90.88 189 GLU A CA 1
ATOM 1472 C C . GLU A 1 189 ? 8.891 11.563 3.734 1.00 90.88 189 GLU A C 1
ATOM 1474 O O . GLU A 1 189 ? 8.447 12.288 4.621 1.00 90.88 189 GLU A O 1
ATOM 1479 N N . ALA A 1 190 ? 8.861 10.226 3.825 1.00 93.06 190 ALA A N 1
ATOM 1480 C CA . ALA A 1 190 ? 8.075 9.493 4.820 1.00 93.06 190 ALA A CA 1
ATOM 1481 C C . ALA A 1 190 ? 8.254 9.986 6.268 1.00 93.06 190 ALA A C 1
ATOM 1483 O O . ALA A 1 190 ? 7.255 10.180 6.956 1.00 93.06 190 ALA A O 1
ATOM 1484 N N . ASP A 1 191 ? 9.484 10.259 6.712 1.00 94.62 191 ASP A N 1
ATOM 1485 C CA . ASP A 1 191 ? 9.754 10.768 8.066 1.00 94.62 191 ASP A CA 1
ATOM 1486 C C . ASP A 1 191 ? 9.135 12.148 8.319 1.00 94.62 191 ASP A C 1
ATOM 1488 O O . ASP A 1 191 ? 8.520 12.383 9.360 1.00 94.62 191 ASP A O 1
ATOM 1492 N N . GLU A 1 192 ? 9.265 13.066 7.359 1.00 96.19 192 GLU A N 1
ATOM 1493 C CA . GLU A 1 192 ? 8.675 14.402 7.458 1.00 96.19 192 GLU A CA 1
ATOM 1494 C C . GLU A 1 192 ? 7.148 14.329 7.388 1.00 96.19 192 GLU A C 1
ATOM 1496 O O . GLU A 1 192 ? 6.459 14.999 8.160 1.00 96.19 192 GLU A O 1
ATOM 1501 N N . THR A 1 193 ? 6.612 13.487 6.504 1.00 96.38 193 THR A N 1
ATOM 1502 C CA . THR A 1 193 ? 5.171 13.258 6.368 1.00 96.38 193 THR A CA 1
ATOM 1503 C C . THR A 1 193 ? 4.578 12.689 7.661 1.00 96.38 193 THR A C 1
ATOM 1505 O O . THR A 1 193 ? 3.586 13.223 8.157 1.00 96.38 193 THR A O 1
ATOM 1508 N N . LEU A 1 194 ? 5.206 11.674 8.264 1.00 97.75 194 LEU A N 1
ATOM 1509 C CA . LEU A 1 194 ? 4.796 11.094 9.549 1.00 97.75 194 LEU A CA 1
ATOM 1510 C C . LEU A 1 194 ? 4.836 12.122 10.680 1.00 97.75 194 LEU A C 1
ATOM 1512 O O . LEU A 1 194 ? 3.872 12.253 11.434 1.00 97.75 194 LEU A O 1
ATOM 1516 N N . LYS A 1 195 ? 5.929 12.886 10.773 1.00 98.19 195 LYS A N 1
ATOM 1517 C CA . LYS A 1 195 ? 6.064 13.958 11.760 1.00 98.19 195 LYS A CA 1
ATOM 1518 C C . LYS A 1 195 ? 4.963 15.008 11.596 1.00 98.19 195 LYS A C 1
ATOM 1520 O O . LYS A 1 195 ? 4.325 15.372 12.576 1.00 98.19 195 LYS A O 1
ATOM 1525 N N . THR A 1 196 ? 4.706 15.448 10.365 1.00 98.38 196 THR A N 1
ATOM 1526 C CA . THR A 1 196 ? 3.675 16.451 10.055 1.00 98.38 196 THR A CA 1
ATOM 1527 C C . THR A 1 196 ? 2.282 15.950 10.435 1.00 98.38 196 THR A C 1
ATOM 1529 O O . THR A 1 196 ? 1.508 16.684 11.043 1.00 98.38 196 THR A O 1
ATOM 1532 N N . LEU A 1 197 ? 1.964 14.690 10.124 1.00 98.56 197 LEU A N 1
ATOM 1533 C CA . LEU A 1 197 ? 0.699 14.063 10.516 1.00 98.56 197 LEU A CA 1
ATOM 1534 C C . LEU A 1 197 ? 0.549 13.987 12.037 1.00 98.56 197 LEU A C 1
ATOM 1536 O O . LEU A 1 197 ? -0.517 14.305 12.566 1.00 98.56 197 LEU A O 1
ATOM 1540 N N . SER A 1 198 ? 1.613 13.598 12.739 1.00 98.62 198 SER A N 1
ATOM 1541 C CA . SER A 1 198 ? 1.619 13.513 14.199 1.00 98.62 198 SER A CA 1
ATOM 1542 C C . SER A 1 198 ? 1.420 14.885 14.848 1.00 98.62 198 SER A C 1
ATOM 1544 O O . SER A 1 198 ? 0.551 15.041 15.704 1.00 98.62 198 SER A O 1
ATOM 1546 N N . GLU A 1 199 ? 2.138 15.909 14.382 1.00 98.56 199 GLU A N 1
ATOM 1547 C CA . GLU A 1 199 ? 1.999 17.289 14.864 1.00 98.56 199 GLU A CA 1
ATOM 1548 C C . GLU A 1 199 ? 0.608 17.875 14.570 1.00 98.56 199 GLU A C 1
ATOM 1550 O O . GLU A 1 199 ? 0.047 18.574 15.413 1.00 98.56 199 GLU A O 1
ATOM 1555 N N . HIS A 1 200 ? 0.032 17.574 13.400 1.00 98.50 200 HIS A N 1
ATOM 1556 C CA . HIS A 1 200 ? -1.296 18.053 12.997 1.00 98.50 200 HIS A CA 1
ATOM 1557 C C . HIS A 1 200 ? -2.427 17.416 13.811 1.00 98.50 200 HIS A C 1
ATOM 1559 O O . HIS A 1 200 ? -3.397 18.084 14.166 1.00 98.50 200 HIS A O 1
ATOM 1565 N N . THR A 1 201 ? -2.317 16.122 14.119 1.00 98.31 201 THR A N 1
ATOM 1566 C CA . THR A 1 201 ? -3.412 15.349 14.731 1.00 98.31 201 THR A CA 1
ATOM 1567 C C . THR A 1 201 ? -3.292 15.169 16.240 1.00 98.31 201 THR A C 1
ATOM 1569 O O . THR A 1 201 ? -4.311 14.948 16.900 1.00 98.31 201 THR A O 1
ATOM 1572 N N . GLY A 1 202 ? -2.071 15.235 16.776 1.00 98.19 202 GLY A N 1
ATOM 1573 C CA . GLY A 1 202 ? -1.729 14.796 18.128 1.00 98.19 202 GLY A CA 1
ATOM 1574 C C . GLY A 1 202 ? -1.584 13.275 18.278 1.00 98.19 202 GLY A C 1
ATOM 1575 O O . GLY A 1 202 ? -1.326 12.809 19.385 1.00 98.19 202 GLY A O 1
ATOM 1576 N N . ILE A 1 203 ? -1.748 12.498 17.199 1.00 98.38 203 ILE A N 1
ATOM 1577 C CA . ILE A 1 203 ? -1.571 11.042 17.211 1.00 98.38 203 ILE A CA 1
ATOM 1578 C C . ILE A 1 203 ? -0.066 10.737 17.204 1.00 98.38 203 ILE A C 1
ATOM 1580 O O . ILE A 1 203 ? 0.652 11.287 16.362 1.00 98.38 203 ILE A O 1
ATOM 1584 N N . PRO A 1 204 ? 0.448 9.887 18.109 1.00 97.12 204 PRO A N 1
ATOM 1585 C CA . PRO A 1 204 ? 1.860 9.517 18.105 1.00 97.12 204 PRO A CA 1
ATOM 1586 C C . PRO A 1 204 ? 2.278 8.867 16.779 1.00 97.12 204 PRO A C 1
ATOM 1588 O O . PRO A 1 204 ? 1.489 8.148 16.168 1.00 97.12 204 PRO A O 1
ATOM 1591 N N . VAL A 1 205 ? 3.517 9.094 16.332 1.00 96.56 205 VAL A N 1
ATOM 1592 C CA . VAL A 1 205 ? 4.030 8.559 15.052 1.00 96.56 205 VAL A CA 1
ATOM 1593 C C . VAL A 1 205 ? 3.916 7.033 14.989 1.00 96.56 205 VAL A C 1
ATOM 1595 O O . VAL A 1 205 ? 3.656 6.472 13.929 1.00 96.56 205 VAL A O 1
ATOM 1598 N N . GLU A 1 206 ? 4.083 6.352 16.120 1.00 94.19 206 GLU A N 1
ATOM 1599 C CA . GLU A 1 206 ? 3.894 4.912 16.263 1.00 94.19 206 GLU A CA 1
ATOM 1600 C C . GLU A 1 206 ? 2.488 4.435 15.892 1.00 94.19 206 GLU A C 1
ATOM 1602 O O . GLU A 1 206 ? 2.362 3.343 15.351 1.00 94.19 206 GLU A O 1
ATOM 1607 N N . ASN A 1 207 ? 1.463 5.270 16.074 1.00 97.75 207 ASN A N 1
ATOM 1608 C CA . ASN A 1 207 ? 0.070 4.975 15.742 1.00 97.75 207 ASN A CA 1
ATOM 1609 C C . ASN A 1 207 ? -0.332 5.446 14.331 1.00 97.75 207 ASN A C 1
ATOM 1611 O O . ASN A 1 207 ? -1.520 5.490 14.007 1.00 97.75 207 ASN A O 1
ATOM 1615 N N . ILE A 1 208 ? 0.633 5.815 13.484 1.00 98.56 208 ILE A N 1
ATOM 1616 C CA . ILE A 1 208 ? 0.394 6.212 12.094 1.00 98.56 208 ILE A CA 1
ATOM 1617 C C . ILE A 1 208 ? 1.044 5.177 11.173 1.00 98.56 208 ILE A C 1
ATOM 1619 O O . ILE A 1 208 ? 2.267 5.108 11.028 1.00 98.56 208 ILE A O 1
ATOM 1623 N N . PHE A 1 209 ? 0.201 4.376 10.529 1.00 98.69 209 PHE A N 1
ATOM 1624 C CA . PHE A 1 209 ? 0.593 3.365 9.559 1.00 98.69 209 PHE A CA 1
ATOM 1625 C C . PHE A 1 209 ? 0.274 3.871 8.151 1.00 98.69 209 PHE A C 1
ATOM 1627 O O . PHE A 1 209 ? -0.889 3.936 7.756 1.00 98.69 209 PHE A O 1
ATOM 1634 N N . ILE A 1 210 ? 1.294 4.261 7.387 1.00 98.62 210 ILE A N 1
ATOM 1635 C CA . ILE A 1 210 ? 1.150 4.791 6.028 1.00 98.62 210 ILE A CA 1
ATOM 1636 C C . ILE A 1 210 ? 1.905 3.924 5.026 1.00 98.62 210 ILE A C 1
ATOM 1638 O O . ILE A 1 210 ? 3.083 3.628 5.199 1.00 98.62 210 ILE A O 1
ATOM 1642 N N . SER A 1 211 ? 1.231 3.534 3.949 1.00 98.31 211 SER A N 1
ATOM 1643 C CA . SER A 1 211 ? 1.813 2.749 2.859 1.00 98.31 211 SER A CA 1
ATOM 1644 C C . SER A 1 211 ? 1.438 3.318 1.492 1.00 98.31 211 SER A C 1
ATOM 1646 O O . SER A 1 211 ? 0.611 4.230 1.375 1.00 98.31 211 SER A O 1
ATOM 1648 N N . ALA A 1 212 ? 2.063 2.793 0.442 1.00 97.75 212 ALA A N 1
ATOM 1649 C CA . ALA A 1 212 ? 1.754 3.141 -0.937 1.00 97.75 212 ALA A CA 1
ATOM 1650 C C . ALA A 1 212 ? 1.250 1.916 -1.711 1.00 97.75 212 ALA A C 1
ATOM 1652 O O . ALA A 1 212 ? 1.697 0.795 -1.477 1.00 97.75 212 ALA A O 1
ATOM 1653 N N . THR A 1 213 ? 0.363 2.129 -2.685 1.00 98.25 213 THR A N 1
ATOM 1654 C CA . THR A 1 213 ? -0.150 1.058 -3.563 1.00 98.25 213 THR A CA 1
ATOM 1655 C C . THR A 1 213 ? 0.874 0.552 -4.584 1.00 98.25 213 THR A C 1
ATOM 1657 O O . THR A 1 213 ? 0.597 -0.358 -5.374 1.00 98.25 213 THR A O 1
ATOM 1660 N N . HIS A 1 214 ? 2.055 1.169 -4.579 1.00 97.38 214 HIS A N 1
ATOM 1661 C CA . HIS A 1 214 ? 3.182 0.892 -5.448 1.00 97.38 214 HIS A CA 1
ATOM 1662 C C . HIS A 1 214 ? 2.832 0.977 -6.941 1.00 97.38 214 HIS A C 1
ATOM 1664 O O . HIS A 1 214 ? 3.229 0.143 -7.757 1.00 97.38 214 HIS A O 1
ATOM 1670 N N . THR A 1 215 ? 2.048 1.994 -7.310 1.00 96.50 215 THR A N 1
ATOM 1671 C CA . THR A 1 215 ? 1.797 2.325 -8.718 1.00 96.50 215 THR A CA 1
ATOM 1672 C C . THR A 1 215 ? 2.996 3.034 -9.327 1.00 96.50 215 THR A C 1
ATOM 1674 O O . THR A 1 215 ? 3.478 4.043 -8.812 1.00 96.50 215 THR A O 1
ATOM 1677 N N . HIS A 1 216 ? 3.453 2.541 -10.476 1.00 93.25 216 HIS A N 1
ATOM 1678 C CA . HIS A 1 216 ? 4.474 3.212 -11.292 1.00 93.25 216 HIS A CA 1
ATOM 1679 C C . HIS A 1 216 ? 3.861 4.252 -12.247 1.00 93.25 216 HIS A C 1
ATOM 1681 O O . HIS A 1 216 ? 4.575 4.922 -12.995 1.00 93.25 216 HIS A O 1
ATOM 1687 N N . GLY A 1 217 ? 2.532 4.374 -12.253 1.00 92.81 217 GLY A N 1
ATOM 1688 C CA . GLY A 1 217 ? 1.779 5.270 -13.123 1.00 92.81 217 GLY A CA 1
ATOM 1689 C C . GLY A 1 217 ? 1.565 6.674 -12.563 1.00 92.81 217 GLY A C 1
ATOM 1690 O O . GLY A 1 217 ? 0.986 7.497 -13.262 1.00 92.81 217 GLY A O 1
ATOM 1691 N N . ALA A 1 218 ? 1.996 6.963 -11.332 1.00 90.62 218 ALA A N 1
ATOM 1692 C CA . ALA A 1 218 ? 1.606 8.190 -10.637 1.00 90.62 218 ALA A CA 1
ATOM 1693 C C . ALA A 1 218 ? 2.688 8.811 -9.754 1.00 90.62 218 ALA A C 1
ATOM 1695 O O . ALA A 1 218 ? 2.397 9.644 -8.906 1.00 90.62 218 ALA A O 1
ATOM 1696 N N . THR A 1 219 ? 3.949 8.413 -9.882 1.00 85.00 219 THR A N 1
ATOM 1697 C CA . THR A 1 219 ? 5.028 9.050 -9.120 1.00 85.00 219 THR A CA 1
ATOM 1698 C C . THR A 1 219 ? 6.217 9.271 -10.040 1.00 85.00 219 THR A C 1
ATOM 1700 O O . THR A 1 219 ? 6.654 8.337 -10.712 1.00 85.00 219 THR A O 1
ATOM 1703 N N . PRO A 1 220 ? 6.737 10.503 -10.127 1.00 81.31 220 PRO A N 1
ATOM 1704 C CA . PRO A 1 220 ? 8.020 10.760 -10.757 1.00 81.31 220 PRO A CA 1
ATOM 1705 C C . PRO A 1 220 ? 9.115 9.991 -10.007 1.00 81.31 220 PRO A C 1
ATOM 1707 O O . PRO A 1 220 ? 9.362 10.246 -8.831 1.00 81.31 220 PRO A O 1
ATOM 1710 N N . VAL A 1 221 ? 9.777 9.054 -10.683 1.00 73.50 221 VAL A N 1
ATOM 1711 C CA . VAL A 1 221 ? 10.866 8.239 -10.127 1.00 73.50 221 VAL A CA 1
ATOM 1712 C C . VAL A 1 221 ? 12.111 8.494 -10.956 1.00 73.50 221 VAL A C 1
ATOM 1714 O O . VAL A 1 221 ? 12.086 8.343 -12.176 1.00 73.50 221 VAL A O 1
ATOM 1717 N N . SER A 1 222 ? 13.223 8.851 -10.320 1.00 60.47 222 SER A N 1
ATOM 1718 C CA . SER A 1 222 ? 14.450 9.120 -11.061 1.00 60.47 222 SER A CA 1
ATOM 1719 C C . SER A 1 222 ? 15.665 8.399 -10.514 1.00 60.47 222 SER A C 1
ATOM 1721 O O . SER A 1 222 ? 15.853 8.282 -9.311 1.00 60.47 222 SER A O 1
ATOM 1723 N N . LEU A 1 223 ? 16.512 7.966 -11.448 1.00 52.31 223 LEU A N 1
ATOM 1724 C CA . LEU A 1 223 ? 17.868 7.474 -11.193 1.00 52.31 223 LEU A CA 1
ATOM 1725 C C . LEU A 1 223 ? 18.888 8.627 -11.069 1.00 52.31 223 LEU A C 1
ATOM 1727 O O . LEU A 1 223 ? 20.057 8.389 -10.790 1.00 52.31 223 LEU A O 1
ATOM 1731 N N . MET A 1 224 ? 18.461 9.867 -11.337 1.00 50.56 224 MET A N 1
ATOM 1732 C CA . MET A 1 224 ? 19.247 11.109 -11.266 1.00 50.56 224 MET A CA 1
ATOM 1733 C C . MET A 1 224 ? 18.380 12.239 -10.698 1.00 50.56 224 MET A C 1
ATOM 1735 O O . MET A 1 224 ? 17.175 12.235 -10.917 1.00 50.56 224 MET A O 1
ATOM 1739 N N . ASP A 1 225 ? 18.938 13.249 -10.040 1.00 69.75 225 ASP A N 1
ATOM 1740 C CA . ASP A 1 225 ? 18.114 14.350 -9.525 1.00 69.75 225 ASP A CA 1
ATOM 1741 C C . ASP A 1 225 ? 17.301 15.040 -10.636 1.00 69.75 225 ASP A C 1
ATOM 1743 O O . ASP A 1 225 ? 17.785 15.300 -11.743 1.00 69.75 225 ASP A O 1
ATOM 1747 N N . PHE A 1 226 ? 16.036 15.351 -10.347 1.00 76.00 226 PHE A N 1
ATOM 1748 C CA . PHE A 1 226 ? 15.253 16.217 -11.221 1.00 76.00 226 PHE A CA 1
ATOM 1749 C C . PHE A 1 226 ? 15.777 17.654 -11.118 1.00 76.00 226 PHE A C 1
ATOM 1751 O O . PHE A 1 226 ? 16.163 18.124 -10.048 1.00 76.00 226 PHE A O 1
ATOM 1758 N N . HIS A 1 227 ? 15.759 18.387 -12.231 1.00 79.38 227 HIS A N 1
ATOM 1759 C CA . HIS A 1 227 ? 16.286 19.750 -12.289 1.00 79.38 227 HIS A CA 1
ATOM 1760 C C . HIS A 1 227 ? 15.304 20.728 -12.939 1.00 79.38 227 HIS A C 1
ATOM 1762 O O . HIS A 1 227 ? 14.413 20.351 -13.704 1.00 79.38 227 HIS A O 1
ATOM 1768 N N . GLY A 1 228 ? 15.494 22.018 -12.649 1.00 88.56 228 GLY A N 1
ATOM 1769 C CA . GLY A 1 228 ? 14.750 23.111 -13.271 1.00 88.56 228 GLY A CA 1
ATOM 1770 C C . GLY A 1 228 ? 13.237 22.984 -13.086 1.00 88.56 228 GLY A C 1
ATOM 1771 O O . GLY A 1 228 ? 12.743 22.819 -11.973 1.00 88.56 228 GLY A O 1
ATOM 1772 N N . THR A 1 229 ? 12.496 23.071 -14.190 1.00 87.94 229 THR A N 1
ATOM 1773 C CA . THR A 1 229 ? 11.025 23.058 -14.177 1.00 87.94 229 THR A CA 1
ATOM 1774 C C . THR A 1 229 ? 10.436 21.738 -13.696 1.00 87.94 229 THR A C 1
ATOM 1776 O O . THR A 1 229 ? 9.336 21.740 -13.158 1.00 87.94 229 THR A O 1
ATOM 1779 N N . ASP A 1 230 ? 11.136 20.618 -13.895 1.00 89.81 230 ASP A N 1
ATOM 1780 C CA . ASP A 1 230 ? 10.651 19.315 -13.436 1.00 89.81 230 ASP A CA 1
ATOM 1781 C C . ASP A 1 230 ? 10.691 19.225 -11.913 1.00 89.81 230 ASP A C 1
ATOM 1783 O O . ASP A 1 230 ? 9.689 18.863 -11.308 1.00 89.81 230 ASP A O 1
ATOM 1787 N N . ALA A 1 231 ? 11.803 19.637 -11.296 1.00 89.38 231 ALA A N 1
ATOM 1788 C CA . ALA A 1 231 ? 11.923 19.681 -9.840 1.00 89.3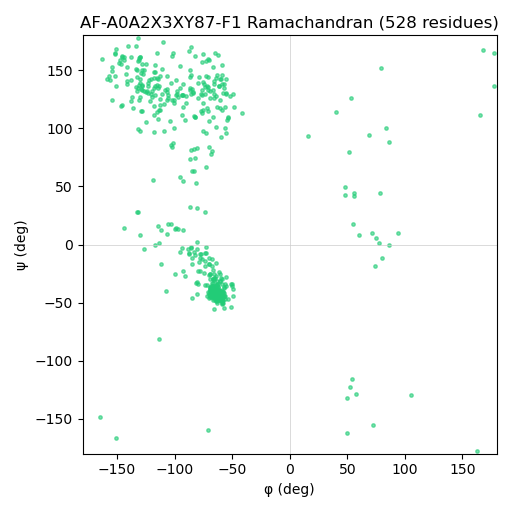8 231 ALA A CA 1
ATOM 1789 C C . ALA A 1 231 ? 10.841 20.574 -9.214 1.00 89.38 231 ALA A C 1
ATOM 1791 O O . ALA A 1 231 ? 10.165 20.151 -8.284 1.00 89.38 231 ALA A O 1
ATOM 1792 N N . ALA A 1 232 ? 10.613 21.765 -9.781 1.00 92.50 232 ALA A N 1
ATOM 1793 C CA . ALA A 1 232 ? 9.591 22.689 -9.289 1.00 92.50 232 ALA A CA 1
ATOM 1794 C C . ALA A 1 232 ? 8.176 22.081 -9.314 1.00 92.50 232 ALA A C 1
ATOM 1796 O O . ALA A 1 232 ? 7.446 22.210 -8.336 1.00 92.50 232 ALA A O 1
ATOM 1797 N N . LYS A 1 233 ? 7.810 21.375 -10.394 1.00 93.44 233 LYS A N 1
ATOM 1798 C CA . LYS A 1 233 ? 6.511 20.688 -10.504 1.00 93.44 233 LYS A CA 1
ATOM 1799 C C . LYS A 1 233 ? 6.350 19.568 -9.480 1.00 93.44 233 LYS A C 1
ATOM 1801 O O . LYS A 1 233 ? 5.267 19.398 -8.936 1.00 93.44 233 LYS A O 1
ATOM 1806 N N . ILE A 1 234 ? 7.413 18.802 -9.227 1.00 91.81 234 ILE A N 1
ATOM 1807 C CA . ILE A 1 234 ? 7.395 17.723 -8.230 1.00 91.81 234 ILE A CA 1
ATOM 1808 C C . ILE A 1 234 ? 7.201 18.306 -6.834 1.00 91.81 234 ILE A C 1
ATOM 1810 O O . ILE A 1 234 ? 6.328 17.846 -6.109 1.00 91.81 234 ILE A O 1
ATOM 1814 N N . THR A 1 235 ? 7.961 19.346 -6.482 1.00 92.88 235 THR A N 1
ATOM 1815 C CA . THR A 1 235 ? 7.821 20.036 -5.193 1.00 92.88 235 THR A CA 1
ATOM 1816 C C . THR A 1 235 ? 6.415 20.606 -5.010 1.00 92.88 235 THR A C 1
ATOM 1818 O O . THR A 1 235 ? 5.820 20.439 -3.949 1.00 92.88 235 THR A O 1
ATOM 1821 N N . GLU A 1 236 ? 5.865 21.251 -6.040 1.00 95.50 236 GLU A N 1
ATOM 1822 C CA . GLU A 1 236 ? 4.509 21.804 -6.003 1.00 95.50 236 GLU A CA 1
ATOM 1823 C C . GLU A 1 236 ? 3.453 20.706 -5.812 1.00 95.50 236 GLU A C 1
ATOM 1825 O O . GLU A 1 236 ? 2.586 20.821 -4.945 1.00 95.50 236 GLU A O 1
ATOM 1830 N N . TRP A 1 237 ? 3.563 19.610 -6.566 1.00 95.38 237 TRP A N 1
ATOM 1831 C CA . TRP A 1 237 ? 2.650 18.481 -6.442 1.00 95.38 237 TRP A CA 1
ATOM 1832 C C . TRP A 1 237 ? 2.759 17.792 -5.075 1.00 95.38 237 TRP A C 1
ATOM 1834 O O . TRP A 1 237 ? 1.738 17.535 -4.449 1.00 95.38 237 TRP A O 1
ATOM 1844 N N . TYR A 1 238 ? 3.961 17.557 -4.544 1.00 94.69 238 TYR A N 1
ATOM 1845 C CA . TYR A 1 238 ? 4.126 16.999 -3.195 1.00 94.69 238 TYR A CA 1
ATOM 1846 C C . TYR A 1 238 ? 3.559 17.913 -2.104 1.00 94.69 238 TYR A C 1
ATOM 1848 O O . TYR A 1 238 ? 2.973 17.414 -1.143 1.00 94.69 238 TYR A O 1
ATOM 1856 N N . GLY A 1 239 ? 3.641 19.237 -2.271 1.00 94.94 239 GLY A N 1
ATOM 1857 C CA . GLY A 1 239 ? 2.921 20.187 -1.419 1.00 94.94 239 GLY A CA 1
ATOM 1858 C C . GLY A 1 239 ? 1.405 19.957 -1.453 1.00 94.94 239 GLY A C 1
ATOM 1859 O O . GLY A 1 239 ? 0.779 19.816 -0.402 1.00 94.94 239 GLY A O 1
ATOM 1860 N N . GLN A 1 240 ? 0.827 19.815 -2.651 1.00 96.62 240 GLN A N 1
ATOM 1861 C CA . GLN A 1 240 ? -0.593 19.481 -2.829 1.00 96.62 240 GLN A CA 1
ATOM 1862 C C . GLN A 1 240 ? -0.961 18.133 -2.179 1.00 96.62 240 GLN A C 1
ATOM 1864 O O . GLN A 1 240 ? -2.012 18.037 -1.539 1.00 96.62 240 GLN A O 1
ATOM 1869 N N . VAL A 1 241 ? -0.115 17.103 -2.318 1.00 97.25 241 VAL A N 1
ATOM 1870 C CA . VAL A 1 241 ? -0.315 15.788 -1.682 1.00 97.25 241 VAL A CA 1
ATOM 1871 C C . VAL A 1 241 ? -0.386 15.947 -0.163 1.00 97.25 241 VAL A C 1
ATOM 1873 O O . VAL A 1 241 ? -1.357 15.492 0.439 1.00 97.25 241 VAL A O 1
ATOM 1876 N N . LYS A 1 242 ? 0.590 16.631 0.455 1.00 97.19 242 LYS A N 1
ATOM 1877 C CA . LYS A 1 242 ? 0.627 16.864 1.909 1.00 97.19 242 LYS A CA 1
ATOM 1878 C C . LYS A 1 242 ? -0.620 17.610 2.390 1.00 97.19 242 LYS A C 1
ATOM 1880 O O . LYS A 1 242 ? -1.288 17.148 3.309 1.00 97.19 242 LYS A O 1
ATOM 1885 N N . GLU A 1 243 ? -0.986 18.718 1.744 1.00 98.00 243 GLU A N 1
ATOM 1886 C CA . GLU A 1 243 ? -2.178 19.493 2.121 1.00 98.00 243 GLU A CA 1
ATOM 1887 C C . GLU A 1 243 ? -3.476 18.684 2.010 1.00 98.00 243 GLU A C 1
ATOM 1889 O O . GLU A 1 243 ? -4.352 18.778 2.873 1.00 98.00 243 GLU A O 1
ATOM 1894 N N . THR A 1 244 ? -3.615 17.901 0.940 1.00 98.69 244 THR A N 1
ATOM 1895 C CA . THR A 1 244 ? -4.792 17.053 0.722 1.00 98.69 244 THR A CA 1
ATOM 1896 C C . THR A 1 244 ? -4.850 15.936 1.752 1.00 98.69 244 THR A C 1
ATOM 1898 O O . THR A 1 244 ? -5.918 15.665 2.300 1.00 98.69 244 THR A O 1
ATOM 1901 N N . LEU A 1 245 ? -3.708 15.319 2.060 1.00 98.75 245 LEU A N 1
ATOM 1902 C CA . LEU A 1 245 ? -3.618 14.260 3.054 1.00 98.75 245 LEU A CA 1
ATOM 1903 C C . LEU A 1 245 ? -4.066 14.753 4.436 1.00 98.75 245 LEU A C 1
ATOM 1905 O O . LEU A 1 245 ? -4.902 14.099 5.050 1.00 98.75 245 LEU A O 1
ATOM 1909 N N . LEU A 1 246 ? -3.605 15.925 4.888 1.00 98.81 246 LEU A N 1
ATOM 1910 C CA . LEU A 1 246 ? -4.022 16.495 6.179 1.00 98.81 246 LEU A CA 1
ATOM 1911 C C . LEU A 1 246 ? -5.539 16.728 6.249 1.00 98.81 246 LEU A C 1
ATOM 1913 O O . LEU A 1 246 ? -6.182 16.320 7.213 1.00 98.81 246 LEU A O 1
ATOM 1917 N N . LYS A 1 247 ? -6.134 17.298 5.193 1.00 98.88 247 LYS A N 1
ATOM 1918 C CA . LYS A 1 247 ? -7.596 17.486 5.113 1.00 98.88 247 LYS A CA 1
ATOM 1919 C C . LYS A 1 247 ? -8.350 16.156 5.128 1.00 98.88 247 LYS A C 1
ATOM 1921 O O . LYS A 1 247 ? -9.378 16.045 5.785 1.00 98.88 247 LYS A O 1
ATOM 1926 N N . THR A 1 248 ? -7.829 15.154 4.423 1.00 98.88 248 THR A N 1
ATOM 1927 C CA . THR A 1 248 ? -8.434 13.814 4.362 1.00 98.88 248 THR A CA 1
ATOM 1928 C C . THR A 1 248 ? -8.384 13.131 5.728 1.00 98.88 248 THR A C 1
ATOM 1930 O O . THR A 1 248 ? -9.327 12.450 6.112 1.00 98.88 248 THR A O 1
ATOM 1933 N N . VAL A 1 249 ? -7.308 13.336 6.491 1.00 98.88 249 VAL A N 1
ATOM 1934 C CA . VAL A 1 249 ? -7.201 12.847 7.870 1.00 98.88 249 VAL A CA 1
ATOM 1935 C C . VAL A 1 249 ? -8.232 13.516 8.775 1.00 98.88 249 VAL A C 1
ATOM 1937 O O . VAL A 1 249 ? -8.910 12.820 9.530 1.00 98.88 249 VAL A O 1
ATOM 1940 N N . ASP A 1 250 ? -8.398 14.836 8.676 1.00 98.88 250 ASP A N 1
ATOM 1941 C CA . ASP A 1 250 ? -9.417 15.554 9.448 1.00 98.88 250 ASP A CA 1
ATOM 1942 C C . ASP A 1 250 ? -10.831 15.059 9.119 1.00 98.88 250 ASP A C 1
ATOM 1944 O O . ASP A 1 250 ? -11.634 14.845 10.027 1.00 98.88 250 ASP A O 1
ATOM 1948 N N . GLU A 1 251 ? -11.126 14.831 7.838 1.00 98.81 251 GLU A N 1
ATOM 1949 C CA . GLU A 1 251 ? -12.408 14.287 7.384 1.00 98.81 251 GLU A CA 1
ATOM 1950 C C . GLU A 1 251 ? -12.637 12.857 7.901 1.00 98.81 251 GLU A C 1
ATOM 1952 O O . GLU A 1 251 ? -13.693 12.573 8.462 1.00 98.81 251 GLU A O 1
ATOM 1957 N N . ALA A 1 252 ? -11.640 11.970 7.811 1.00 98.81 252 ALA A N 1
ATOM 1958 C CA . ALA A 1 252 ? -11.752 10.602 8.323 1.00 98.81 252 ALA A CA 1
ATOM 1959 C C . ALA A 1 252 ? -12.025 10.575 9.835 1.00 98.81 252 ALA A C 1
ATOM 1961 O O . ALA A 1 252 ? -12.857 9.793 10.297 1.00 98.81 252 ALA A O 1
ATOM 1962 N N . ARG A 1 253 ? -11.373 11.460 10.605 1.00 98.56 253 ARG A N 1
ATOM 1963 C CA . ARG A 1 253 ? -11.606 11.602 12.051 1.00 98.56 253 ARG A CA 1
ATOM 1964 C C . ARG A 1 253 ? -12.999 12.152 12.360 1.00 98.56 253 ARG A C 1
ATOM 1966 O O . ARG A 1 253 ? -13.641 11.681 13.293 1.00 98.56 253 ARG A O 1
ATOM 1973 N N . GLN A 1 254 ? -13.481 13.121 11.581 1.00 98.25 254 GLN A N 1
ATOM 1974 C CA . GLN A 1 254 ? -14.839 13.666 11.721 1.00 98.25 254 GLN A CA 1
ATOM 1975 C C . GLN A 1 254 ? -15.922 12.636 11.385 1.00 98.25 254 GLN A C 1
ATOM 1977 O O . GLN A 1 254 ? -16.995 12.667 11.983 1.00 98.25 254 GLN A O 1
ATOM 1982 N N . ASN A 1 255 ? -15.624 11.706 10.477 1.00 97.94 255 ASN A N 1
ATOM 1983 C CA . ASN A 1 255 ? -16.516 10.621 10.079 1.00 97.94 255 ASN A CA 1
ATOM 1984 C C . ASN A 1 255 ? -16.511 9.432 11.057 1.00 97.94 255 ASN A C 1
ATOM 1986 O O . ASN A 1 255 ? -17.174 8.433 10.781 1.00 97.94 255 ASN A O 1
ATOM 1990 N N . MET A 1 256 ? -15.770 9.494 12.175 1.00 97.88 256 MET A N 1
ATOM 1991 C CA . MET A 1 256 ? -15.737 8.392 13.137 1.00 97.88 256 MET A CA 1
ATOM 1992 C C . MET A 1 256 ? -17.094 8.178 13.810 1.00 97.88 256 MET A C 1
ATOM 1994 O O . MET A 1 256 ? -17.649 9.071 14.452 1.00 97.88 256 MET A O 1
ATOM 1998 N N . VAL A 1 257 ? -17.584 6.945 13.728 1.00 97.06 257 VAL A N 1
ATOM 1999 C CA . VAL A 1 257 ? -18.801 6.467 14.395 1.00 97.06 257 VAL A CA 1
ATOM 2000 C C . VAL A 1 257 ? -18.505 5.165 15.144 1.00 97.06 257 VAL A C 1
ATOM 2002 O O . VAL A 1 257 ? -17.502 4.515 14.832 1.00 97.06 257 VAL A O 1
ATOM 2005 N N . PRO A 1 258 ? -19.346 4.754 16.116 1.00 97.38 258 PRO A N 1
ATOM 2006 C CA . PRO A 1 258 ? -19.217 3.440 16.733 1.00 97.38 258 PRO A CA 1
ATOM 2007 C C . PRO A 1 258 ? -19.253 2.356 15.661 1.00 97.38 258 PRO A C 1
ATOM 2009 O O . PRO A 1 258 ? -20.145 2.346 14.805 1.00 97.38 258 PRO A O 1
ATOM 2012 N N . ALA A 1 259 ? -18.268 1.471 15.707 1.00 97.44 259 ALA A N 1
ATOM 2013 C CA . ALA A 1 259 ? -17.972 0.571 14.614 1.00 97.44 259 ALA A CA 1
ATOM 2014 C C . ALA A 1 259 ? -17.821 -0.874 15.079 1.00 97.44 259 ALA A C 1
ATOM 2016 O O . ALA A 1 259 ? -17.548 -1.178 16.242 1.00 97.44 259 ALA A O 1
ATOM 2017 N N . ARG A 1 260 ? -17.962 -1.767 14.109 1.00 97.56 260 ARG A N 1
ATOM 2018 C CA . ARG A 1 260 ? -17.548 -3.161 14.181 1.00 97.56 260 ARG A CA 1
ATOM 2019 C C . ARG A 1 260 ? -16.627 -3.475 13.015 1.00 97.56 260 ARG A C 1
ATOM 2021 O O . ARG A 1 260 ? -16.687 -2.810 11.981 1.00 97.56 260 ARG A O 1
ATOM 2028 N N . TYR A 1 261 ? -15.783 -4.480 13.175 1.00 98.12 261 TYR A N 1
ATOM 2029 C CA . TYR A 1 261 ? -14.891 -4.931 12.120 1.00 98.12 261 TYR A CA 1
ATOM 2030 C C . TYR A 1 261 ? -14.973 -6.439 11.912 1.00 98.12 261 TYR A C 1
ATOM 2032 O O . TYR A 1 261 ? -15.464 -7.189 12.757 1.00 98.12 261 TYR A O 1
ATOM 2040 N N . GLY A 1 262 ? -14.499 -6.877 10.754 1.00 97.94 262 GLY A N 1
ATOM 2041 C CA . GLY A 1 262 ? -14.378 -8.283 10.400 1.00 97.94 262 GLY A CA 1
ATOM 2042 C C . GLY A 1 262 ? -13.192 -8.507 9.483 1.00 97.94 262 GLY A C 1
ATOM 2043 O O . GLY A 1 262 ? -12.767 -7.592 8.779 1.00 97.94 262 GLY A O 1
ATOM 2044 N N . TYR A 1 263 ? -12.675 -9.730 9.483 1.00 98.44 263 TYR A N 1
ATOM 2045 C CA . TYR A 1 263 ? -11.565 -10.155 8.637 1.00 98.44 263 TYR A CA 1
ATOM 2046 C C . TYR A 1 263 ? -11.998 -11.335 7.775 1.00 98.44 263 TYR A C 1
ATOM 2048 O O . TYR A 1 263 ? -12.726 -12.217 8.231 1.00 98.44 263 TYR A O 1
ATOM 2056 N N . GLY A 1 264 ? -11.536 -11.354 6.532 1.00 98.06 264 GLY A N 1
ATOM 2057 C CA . GLY A 1 264 ? -11.780 -12.434 5.594 1.00 98.06 264 GLY A CA 1
ATOM 2058 C C . GLY A 1 264 ? -10.597 -12.655 4.669 1.00 98.06 264 GLY A C 1
ATOM 2059 O O . GLY A 1 264 ? -9.732 -11.794 4.492 1.00 98.06 264 GLY A O 1
ATOM 2060 N N . THR A 1 265 ? -10.583 -13.825 4.042 1.00 98.50 265 THR A N 1
ATOM 2061 C CA . THR A 1 265 ? -9.626 -14.150 2.988 1.00 98.50 265 THR A CA 1
ATOM 2062 C C . THR A 1 265 ? -10.342 -14.675 1.755 1.00 98.50 265 THR A C 1
ATOM 2064 O O . THR A 1 265 ? -11.458 -15.189 1.819 1.00 98.50 265 THR A O 1
ATOM 2067 N N . GLY A 1 266 ? -9.691 -14.523 0.612 1.00 98.31 266 GLY A N 1
ATOM 2068 C CA . GLY A 1 266 ? -10.124 -15.059 -0.665 1.00 98.31 266 GLY A CA 1
ATOM 2069 C C . GLY A 1 266 ? -8.926 -15.351 -1.551 1.00 98.31 266 GLY A C 1
ATOM 2070 O O . GLY A 1 266 ? -7.775 -15.367 -1.109 1.00 98.31 266 GLY A O 1
ATOM 2071 N N . THR A 1 267 ? -9.186 -15.583 -2.830 1.00 98.44 267 THR A N 1
ATOM 2072 C CA . THR A 1 267 ? -8.145 -15.913 -3.801 1.00 98.44 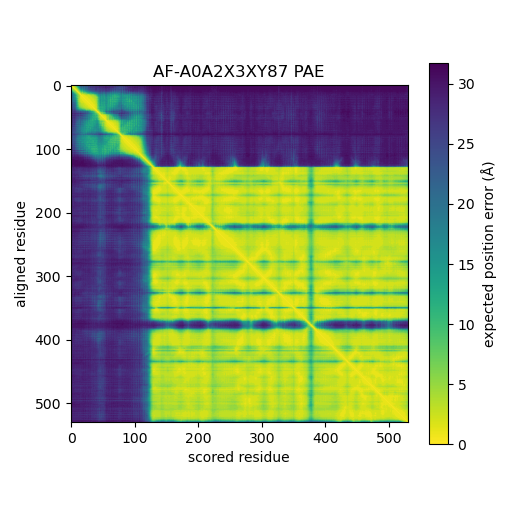267 THR A CA 1
ATOM 2073 C C . THR A 1 267 ? -8.319 -15.066 -5.046 1.00 98.44 267 THR A C 1
ATOM 2075 O O . THR A 1 267 ? -9.415 -14.997 -5.586 1.00 98.44 267 THR A O 1
ATOM 2078 N N . SER A 1 268 ? -7.229 -14.467 -5.517 1.00 98.19 268 SER A N 1
ATOM 2079 C CA . SER A 1 268 ? -7.164 -13.768 -6.798 1.00 98.19 268 SER A CA 1
ATOM 2080 C C . SER A 1 268 ? -5.984 -14.292 -7.600 1.00 98.19 268 SER A C 1
ATOM 2082 O O . SER A 1 268 ? -4.888 -14.485 -7.070 1.00 98.19 268 SER A O 1
ATOM 2084 N N . ASN A 1 269 ? -6.204 -14.516 -8.894 1.00 96.75 269 ASN A N 1
ATOM 2085 C CA . ASN A 1 269 ? -5.189 -15.025 -9.821 1.00 96.75 269 ASN A CA 1
ATOM 2086 C C . ASN A 1 269 ? -4.609 -13.932 -10.727 1.00 96.75 269 ASN A C 1
ATOM 2088 O O . ASN A 1 269 ? -4.025 -14.237 -11.766 1.00 96.75 269 ASN A O 1
ATOM 2092 N N . VAL A 1 270 ? -4.782 -12.656 -10.368 1.00 97.25 270 VAL A N 1
ATOM 2093 C CA . VAL A 1 270 ? -4.305 -11.547 -11.205 1.00 97.25 270 VAL A CA 1
ATOM 2094 C C . VAL A 1 270 ? -2.793 -11.361 -11.154 1.00 97.25 270 VAL A C 1
ATOM 2096 O O . VAL A 1 270 ? -2.238 -10.829 -12.114 1.00 97.25 270 VAL A O 1
ATOM 2099 N N . ASN A 1 271 ? -2.117 -11.793 -10.085 1.00 97.50 271 ASN A N 1
ATOM 2100 C CA . ASN A 1 271 ? -0.658 -11.760 -9.993 1.00 97.50 271 ASN A CA 1
ATOM 2101 C C . ASN A 1 271 ? 0.003 -13.021 -10.577 1.00 97.50 271 ASN A C 1
ATOM 2103 O O . ASN A 1 271 ? -0.639 -14.041 -10.831 1.00 97.50 271 ASN A O 1
ATOM 2107 N N . VAL A 1 272 ? 1.312 -12.954 -10.776 1.00 97.12 272 VAL A N 1
ATOM 2108 C CA . VAL A 1 272 ? 2.202 -14.058 -11.139 1.00 97.12 272 VAL A CA 1
ATOM 2109 C C . VAL A 1 272 ? 3.611 -13.722 -10.652 1.00 97.12 272 VAL A C 1
ATOM 2111 O O . VAL A 1 272 ? 3.964 -12.539 -10.576 1.00 97.12 272 VAL A O 1
ATOM 2114 N N . ASN A 1 273 ? 4.427 -14.739 -10.370 1.00 97.19 273 ASN A N 1
ATOM 2115 C CA . ASN A 1 273 ? 5.849 -14.512 -10.150 1.00 97.19 273 ASN A CA 1
ATOM 2116 C C . ASN A 1 273 ? 6.475 -13.930 -11.429 1.00 97.19 273 ASN A C 1
ATOM 2118 O O . ASN A 1 273 ? 6.154 -14.362 -12.541 1.00 97.19 273 ASN A O 1
ATOM 2122 N N . ARG A 1 274 ? 7.331 -12.920 -11.302 1.00 94.25 274 ARG A N 1
ATOM 2123 C CA . ARG A 1 274 ? 7.927 -12.229 -12.450 1.00 94.25 274 ARG A CA 1
ATOM 2124 C C . ARG A 1 274 ? 9.298 -12.762 -12.847 1.00 94.25 274 ARG A C 1
ATOM 2126 O O . ARG A 1 274 ? 9.790 -12.352 -13.893 1.00 94.25 274 ARG A O 1
ATOM 2133 N N . ASP A 1 275 ? 9.878 -13.675 -12.080 1.00 93.88 275 ASP A N 1
ATOM 2134 C CA . ASP A 1 275 ? 11.215 -14.199 -12.336 1.00 93.88 275 ASP A CA 1
ATOM 2135 C C . ASP A 1 275 ? 11.168 -15.478 -13.164 1.00 93.88 275 ASP A C 1
ATOM 2137 O O . ASP A 1 275 ? 10.727 -16.536 -12.707 1.00 93.88 275 ASP A O 1
ATOM 2141 N N . MET A 1 276 ? 11.642 -15.393 -14.404 1.00 91.50 276 MET A N 1
ATOM 2142 C CA . MET A 1 276 ? 11.745 -16.552 -15.286 1.00 91.50 276 MET A CA 1
ATOM 2143 C C . MET A 1 276 ? 12.980 -17.388 -14.949 1.00 91.50 276 MET A C 1
ATOM 2145 O O . MET A 1 276 ? 14.066 -16.845 -14.748 1.00 91.50 276 MET A O 1
ATOM 2149 N N . ASP A 1 277 ? 12.833 -18.711 -14.973 1.00 87.94 277 ASP A N 1
ATOM 2150 C CA . ASP A 1 277 ? 13.948 -19.628 -14.743 1.00 87.94 277 ASP A CA 1
ATOM 2151 C C . ASP A 1 277 ? 15.011 -19.535 -15.856 1.00 87.94 277 ASP A C 1
ATOM 2153 O O . ASP A 1 277 ? 14.701 -19.468 -17.050 1.00 87.94 277 ASP A O 1
ATOM 2157 N N . GLY A 1 278 ? 16.285 -19.556 -15.465 1.00 84.88 278 GLY A N 1
ATOM 2158 C CA . GLY A 1 278 ? 17.447 -19.500 -16.356 1.00 84.88 278 GLY A CA 1
ATOM 2159 C C . GLY A 1 278 ? 18.740 -19.248 -15.577 1.00 84.88 278 GLY A C 1
ATOM 2160 O O . GLY A 1 278 ? 18.680 -18.869 -14.415 1.00 84.88 278 GLY A O 1
ATOM 2161 N N . GLU A 1 279 ? 19.914 -19.426 -16.201 1.00 83.44 279 GLU A N 1
ATOM 2162 C CA . GLU A 1 279 ? 21.224 -19.135 -15.563 1.00 83.44 279 GLU A CA 1
ATOM 2163 C C . GLU A 1 279 ? 21.302 -17.689 -15.045 1.00 83.44 279 GLU A C 1
ATOM 2165 O O . GLU A 1 279 ? 21.859 -17.414 -13.986 1.00 83.44 279 GLU A O 1
ATOM 2170 N N . LYS A 1 280 ? 20.682 -16.771 -15.791 1.00 88.56 280 LYS A N 1
ATOM 2171 C CA . LYS A 1 280 ? 20.312 -15.443 -15.323 1.00 88.56 280 LYS A CA 1
ATOM 2172 C C . LYS A 1 280 ? 18.803 -15.283 -15.473 1.00 88.56 280 LYS A C 1
ATOM 2174 O O . LYS A 1 280 ? 18.294 -15.405 -16.590 1.00 88.56 280 LYS A O 1
ATOM 2179 N N . SER A 1 281 ? 18.119 -14.979 -14.377 1.00 90.31 281 SER A N 1
ATOM 2180 C CA . SER A 1 281 ? 16.692 -14.676 -14.373 1.00 90.31 281 SER A CA 1
ATOM 2181 C C . SER A 1 281 ? 16.411 -13.398 -15.166 1.00 90.31 281 SER A C 1
ATOM 2183 O O . SER A 1 281 ? 17.191 -12.437 -15.177 1.00 90.31 281 SER A O 1
ATOM 2185 N N . VAL A 1 282 ? 15.283 -13.403 -15.870 1.00 87.12 282 VAL A N 1
ATOM 2186 C CA . VAL A 1 282 ? 14.769 -12.256 -16.620 1.00 87.12 282 VAL A CA 1
ATOM 2187 C C . VAL A 1 282 ? 13.329 -11.985 -16.211 1.00 87.12 282 VAL A C 1
ATOM 2189 O O . VAL A 1 282 ? 12.567 -12.912 -15.943 1.00 87.12 282 VAL A O 1
ATOM 2192 N N . LEU A 1 283 ? 12.943 -10.708 -16.220 1.00 86.56 283 LEU A N 1
ATOM 2193 C CA . LEU A 1 283 ? 11.573 -10.302 -15.920 1.00 86.56 283 LEU A CA 1
ATOM 2194 C C . LEU A 1 283 ? 10.599 -10.849 -16.975 1.00 86.56 283 LEU A C 1
ATOM 2196 O O . LEU A 1 283 ? 10.759 -10.623 -18.177 1.00 86.56 283 LEU A O 1
ATOM 2200 N N . GLY A 1 284 ? 9.555 -11.526 -16.514 1.00 86.69 284 GLY A N 1
ATOM 2201 C CA . GLY A 1 284 ? 8.546 -12.193 -17.325 1.00 86.69 284 GLY A CA 1
ATOM 2202 C C . GLY A 1 284 ? 7.311 -12.558 -16.505 1.00 86.69 284 GLY A C 1
ATOM 2203 O O . GLY A 1 284 ? 6.903 -11.814 -15.613 1.00 86.69 284 GLY A O 1
ATOM 2204 N N . SER A 1 285 ? 6.655 -13.654 -16.868 1.00 90.56 285 SER A N 1
ATOM 2205 C CA . SER A 1 285 ? 5.506 -14.200 -16.140 1.00 90.56 285 SER A CA 1
ATOM 2206 C C . SER A 1 285 ? 5.746 -15.692 -15.942 1.00 90.56 285 SER A C 1
ATOM 2208 O O . SER A 1 285 ? 5.546 -16.476 -16.871 1.00 90.56 285 SER A O 1
ATOM 2210 N N . ASN A 1 286 ? 6.211 -16.062 -14.752 1.00 92.75 286 ASN A N 1
ATOM 2211 C CA . ASN A 1 286 ? 6.504 -17.432 -14.363 1.00 92.75 286 ASN A CA 1
ATOM 2212 C C . ASN A 1 286 ? 5.350 -17.984 -13.518 1.00 92.75 286 ASN A C 1
ATOM 2214 O O . ASN A 1 286 ? 5.223 -17.683 -12.332 1.00 92.75 286 ASN A O 1
ATOM 2218 N N . PHE A 1 287 ? 4.485 -18.772 -14.156 1.00 92.94 287 PHE A N 1
ATOM 2219 C CA . PHE A 1 287 ? 3.320 -19.377 -13.504 1.00 92.94 287 PHE A CA 1
ATOM 2220 C C . PHE A 1 287 ? 3.671 -20.603 -12.649 1.00 92.94 287 PHE A C 1
ATOM 2222 O O . PHE A 1 287 ? 2.819 -21.047 -11.883 1.00 92.94 287 PHE A O 1
ATOM 2229 N N . ASP A 1 288 ? 4.898 -21.123 -12.766 1.00 93.38 288 ASP A N 1
ATOM 2230 C CA . ASP A 1 288 ? 5.364 -22.300 -12.028 1.00 93.38 288 ASP A CA 1
ATOM 2231 C C . ASP A 1 288 ? 6.032 -21.919 -10.694 1.00 93.38 288 ASP A C 1
ATOM 2233 O O . ASP A 1 288 ? 6.000 -22.699 -9.738 1.00 93.38 288 ASP A O 1
ATOM 2237 N N . ARG A 1 289 ? 6.613 -20.713 -10.596 1.00 94.00 289 ARG A N 1
ATOM 2238 C CA . ARG A 1 289 ? 7.158 -20.182 -9.335 1.00 94.00 289 ARG A CA 1
ATOM 2239 C C . ARG A 1 289 ? 6.059 -19.684 -8.399 1.00 94.00 289 ARG A C 1
ATOM 2241 O O . ARG A 1 289 ? 4.955 -19.322 -8.806 1.00 94.00 289 ARG A O 1
ATOM 2248 N N . TYR A 1 290 ? 6.396 -19.649 -7.110 1.00 95.12 290 TYR A N 1
ATOM 2249 C CA . TYR A 1 290 ? 5.467 -19.262 -6.055 1.00 95.12 290 TYR A CA 1
ATOM 2250 C C . TYR A 1 290 ? 4.908 -17.848 -6.262 1.00 95.12 290 TYR A C 1
ATOM 2252 O O . TYR A 1 290 ? 5.617 -16.902 -6.614 1.00 95.12 290 TYR A O 1
ATOM 2260 N N . SER A 1 291 ? 3.608 -17.720 -6.016 1.00 96.19 291 SER A N 1
ATOM 2261 C CA . SER A 1 291 ? 2.875 -16.470 -6.100 1.00 96.19 291 SER A CA 1
ATOM 2262 C C . SER A 1 291 ? 1.771 -16.485 -5.050 1.00 96.19 291 SER A C 1
ATOM 2264 O O . SER A 1 291 ? 0.922 -17.378 -5.079 1.00 96.19 291 SER A O 1
ATOM 2266 N N . ASP A 1 292 ? 1.792 -15.536 -4.106 1.00 97.31 292 ASP A N 1
ATOM 2267 C CA . ASP A 1 292 ? 0.756 -15.457 -3.069 1.00 97.31 292 ASP A CA 1
ATOM 2268 C C . ASP A 1 292 ? -0.565 -15.017 -3.707 1.00 97.31 292 ASP A C 1
ATOM 2270 O O . ASP A 1 292 ? -0.732 -13.860 -4.095 1.00 97.31 292 ASP A O 1
ATOM 2274 N N . LYS A 1 293 ? -1.501 -15.960 -3.840 1.00 97.88 293 LYS A N 1
ATOM 2275 C CA . LYS A 1 293 ? -2.835 -15.714 -4.404 1.00 97.88 293 LYS A CA 1
ATOM 2276 C C . LYS A 1 293 ? -3.838 -15.224 -3.365 1.00 97.88 293 LYS A C 1
ATOM 2278 O O . LYS A 1 293 ? -4.985 -14.956 -3.720 1.00 97.88 293 LYS A O 1
ATOM 2283 N N . THR A 1 294 ? -3.439 -15.132 -2.101 1.00 98.50 294 THR A N 1
ATOM 2284 C CA . THR A 1 294 ? -4.337 -14.830 -0.989 1.00 98.50 294 THR A CA 1
ATOM 2285 C C . THR A 1 294 ? -4.696 -13.354 -0.991 1.00 98.50 294 THR A C 1
ATOM 2287 O O . THR A 1 294 ? -3.847 -12.491 -0.773 1.00 98.50 294 THR A O 1
ATOM 2290 N N . VAL A 1 295 ? -5.974 -13.061 -1.202 1.00 98.62 295 VAL A N 1
ATOM 2291 C CA . VAL A 1 295 ? -6.544 -11.741 -0.929 1.00 98.62 295 VAL A CA 1
ATOM 2292 C C . VAL A 1 295 ? -6.942 -11.719 0.534 1.00 98.62 295 VAL A C 1
ATOM 2294 O O . VAL A 1 295 ? -7.637 -12.626 0.986 1.00 98.62 295 VAL A O 1
ATOM 2297 N N . ARG A 1 296 ? -6.526 -10.695 1.271 1.00 98.62 296 ARG A N 1
ATOM 2298 C CA . ARG A 1 296 ? -6.934 -10.486 2.663 1.00 98.62 296 ARG A CA 1
ATOM 2299 C C . ARG A 1 296 ? -7.757 -9.208 2.727 1.00 98.62 296 ARG A C 1
ATOM 2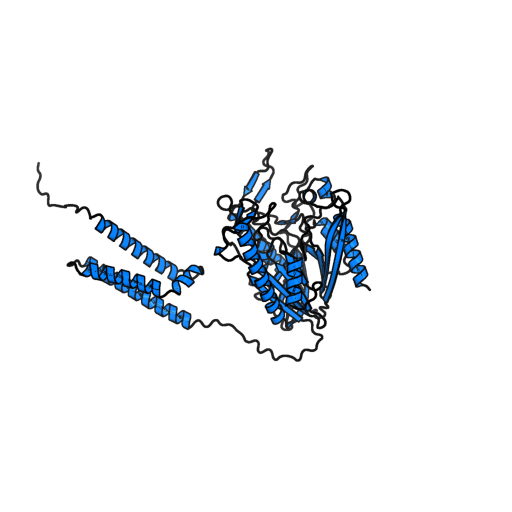301 O O . ARG A 1 296 ? -7.387 -8.208 2.113 1.00 98.62 296 ARG A O 1
ATOM 2308 N N . VAL A 1 297 ? -8.879 -9.256 3.429 1.00 98.56 297 VAL A N 1
ATOM 2309 C CA . VAL A 1 297 ? -9.819 -8.141 3.550 1.00 98.56 297 VAL A CA 1
ATOM 2310 C C . VAL A 1 297 ? -10.164 -7.902 5.009 1.00 98.56 297 VAL A C 1
ATOM 2312 O O . VAL A 1 297 ? -10.375 -8.849 5.764 1.00 98.56 297 VAL A O 1
ATOM 2315 N N . MET A 1 298 ? -10.242 -6.635 5.400 1.00 98.44 298 MET A N 1
ATOM 2316 C CA . MET A 1 298 ? -10.756 -6.219 6.698 1.00 98.44 298 MET A CA 1
ATOM 2317 C C . MET A 1 298 ? -11.808 -5.134 6.488 1.00 98.44 298 MET A C 1
ATOM 2319 O O . MET A 1 298 ? -11.492 -4.056 5.981 1.00 98.44 298 MET A O 1
ATOM 2323 N N . ARG A 1 299 ? -13.064 -5.430 6.830 1.00 98.25 299 ARG A N 1
ATOM 2324 C CA . ARG A 1 299 ? -14.191 -4.502 6.672 1.00 98.25 299 ARG A CA 1
ATOM 2325 C C . ARG A 1 299 ? -14.495 -3.820 7.993 1.00 98.25 299 ARG A C 1
ATOM 2327 O O . ARG A 1 299 ? -14.479 -4.476 9.030 1.00 98.25 299 ARG A O 1
ATOM 2334 N N . PHE A 1 300 ? -14.835 -2.540 7.920 1.00 98.38 300 PHE A N 1
ATOM 2335 C CA . PHE A 1 300 ? -15.331 -1.737 9.028 1.00 98.38 300 PHE A CA 1
ATOM 2336 C C . PHE A 1 300 ? -16.753 -1.281 8.704 1.00 98.38 300 PHE A C 1
ATOM 2338 O O . PHE A 1 300 ? -17.000 -0.720 7.635 1.00 98.38 300 PHE A O 1
ATOM 2345 N N . GLU A 1 301 ? -17.683 -1.508 9.623 1.00 96.81 301 GLU A N 1
ATOM 2346 C CA . GLU A 1 301 ? -19.089 -1.121 9.494 1.00 96.81 301 GLU A CA 1
ATOM 2347 C C . GLU A 1 301 ? -19.532 -0.295 10.696 1.00 96.81 301 GLU A C 1
ATOM 2349 O O . GLU A 1 301 ? -19.051 -0.504 11.811 1.00 96.81 301 GLU A O 1
ATOM 2354 N N . SER A 1 302 ? -20.496 0.601 10.488 1.00 96.19 302 SER A N 1
ATOM 2355 C CA . SER A 1 302 ? -21.232 1.210 11.593 1.00 96.19 302 SER A CA 1
ATOM 2356 C C . SER A 1 302 ? -22.057 0.144 12.325 1.00 96.19 302 SER A C 1
ATOM 2358 O O . SER A 1 302 ? -22.318 -0.947 11.807 1.00 96.19 302 SER A O 1
ATOM 2360 N N . LEU A 1 303 ? -22.532 0.452 13.534 1.00 94.94 303 LEU A N 1
ATOM 2361 C CA . LEU A 1 303 ? -23.459 -0.448 14.234 1.00 94.94 303 LEU A CA 1
ATOM 2362 C C . LEU A 1 303 ? -24.781 -0.660 13.470 1.00 94.94 303 LEU A C 1
ATOM 2364 O O . LEU A 1 303 ? -25.399 -1.717 13.616 1.00 94.94 303 LEU A O 1
ATOM 2368 N N . ASP A 1 304 ? -25.158 0.284 12.608 1.00 92.38 304 ASP A N 1
ATOM 2369 C CA . ASP A 1 304 ? -26.336 0.198 11.738 1.00 92.38 304 ASP A CA 1
ATOM 2370 C C . ASP A 1 304 ? -26.073 -0.615 10.451 1.00 92.38 304 ASP A C 1
ATOM 2372 O O . ASP A 1 304 ? -27.013 -1.000 9.758 1.00 92.38 304 ASP A O 1
ATOM 2376 N N . GLY A 1 305 ? -24.811 -0.973 10.180 1.00 90.94 305 GLY A N 1
ATOM 2377 C CA . GLY A 1 305 ? -24.391 -1.795 9.040 1.00 90.94 305 GLY A CA 1
ATOM 2378 C C . GLY A 1 305 ? -23.949 -1.028 7.802 1.00 90.94 305 GLY A C 1
ATOM 2379 O O . GLY A 1 305 ? -23.716 -1.649 6.767 1.00 90.94 305 GLY A O 1
ATOM 2380 N N . ASP A 1 306 ? -23.786 0.289 7.902 1.00 93.31 306 ASP A N 1
ATOM 2381 C CA . ASP A 1 306 ? -23.222 1.087 6.816 1.00 93.31 306 ASP A CA 1
ATOM 2382 C C . ASP A 1 306 ? -21.727 0.791 6.673 1.00 93.31 306 ASP A C 1
ATOM 2384 O O . ASP A 1 306 ? -20.993 0.758 7.666 1.00 93.31 306 ASP A O 1
ATOM 2388 N N . ASN A 1 307 ? -21.249 0.606 5.441 1.00 94.88 307 ASN A N 1
ATOM 2389 C CA . ASN A 1 307 ? -19.833 0.359 5.198 1.00 94.88 307 ASN A CA 1
ATOM 2390 C C . ASN A 1 307 ? -19.024 1.643 5.446 1.00 94.88 307 ASN A C 1
ATOM 2392 O O . ASN A 1 307 ? -19.170 2.631 4.720 1.00 94.88 307 ASN A O 1
ATOM 2396 N N . ILE A 1 308 ? -18.160 1.608 6.465 1.00 98.12 308 ILE A N 1
ATOM 2397 C CA . ILE A 1 308 ? -17.234 2.693 6.812 1.00 98.12 308 ILE A CA 1
ATOM 2398 C C . ILE A 1 308 ? -16.014 2.623 5.906 1.00 98.12 308 ILE A C 1
ATOM 2400 O O . ILE A 1 308 ? -15.548 3.652 5.429 1.00 98.12 308 ILE A O 1
ATOM 2404 N N . GLY A 1 309 ? -15.481 1.430 5.653 1.00 97.88 309 GLY A N 1
ATOM 2405 C CA . GLY A 1 309 ? -14.299 1.260 4.820 1.00 97.88 309 GLY A CA 1
ATOM 2406 C C . GLY A 1 309 ? -13.839 -0.187 4.728 1.00 97.88 309 GLY A C 1
ATOM 2407 O O . GLY A 1 309 ? -14.227 -1.043 5.523 1.00 97.88 309 GLY A O 1
ATOM 2408 N N . LEU A 1 310 ? -12.981 -0.444 3.747 1.00 98.56 310 LEU A N 1
ATOM 2409 C CA . LEU A 1 310 ? -12.414 -1.760 3.478 1.00 98.56 310 LEU A CA 1
ATOM 2410 C C . LEU A 1 310 ? -10.899 -1.634 3.333 1.00 98.56 310 LEU A C 1
ATOM 2412 O O . LEU A 1 310 ? -10.422 -0.889 2.481 1.00 98.56 310 LEU A O 1
ATOM 2416 N N . VAL A 1 311 ? -10.146 -2.384 4.130 1.00 98.75 311 VAL A N 1
ATOM 2417 C CA . VAL A 1 311 ? -8.710 -2.580 3.920 1.00 98.75 311 VAL A CA 1
ATOM 2418 C C . VAL A 1 311 ? -8.517 -3.856 3.110 1.00 98.75 311 VAL A C 1
ATOM 2420 O O . VAL A 1 311 ? -9.049 -4.908 3.460 1.00 98.75 311 VAL A O 1
ATOM 2423 N N . VAL A 1 312 ? -7.756 -3.761 2.026 1.00 98.81 312 VAL A N 1
ATOM 2424 C CA . VAL A 1 312 ? -7.385 -4.871 1.147 1.00 98.81 312 VAL A CA 1
ATOM 2425 C C . VAL A 1 312 ? -5.875 -5.059 1.225 1.00 98.81 312 VAL A C 1
ATOM 2427 O O . VAL A 1 312 ? -5.122 -4.086 1.192 1.00 98.81 312 VAL A O 1
ATOM 2430 N N . ASN A 1 313 ? -5.418 -6.305 1.297 1.00 98.81 313 ASN A N 1
ATOM 2431 C CA . ASN A 1 313 ? -4.011 -6.659 1.174 1.00 98.81 313 ASN A CA 1
ATOM 2432 C C . ASN A 1 313 ? -3.831 -7.789 0.160 1.00 98.81 313 ASN A C 1
ATOM 2434 O O . ASN A 1 313 ? -4.489 -8.831 0.247 1.00 98.81 313 ASN A O 1
ATOM 2438 N N . TYR A 1 314 ? -2.945 -7.570 -0.810 1.00 98.81 314 TYR A N 1
ATOM 2439 C CA . TYR A 1 314 ? -2.638 -8.554 -1.845 1.00 98.81 314 TYR A CA 1
ATOM 2440 C C . TYR A 1 314 ? -1.241 -8.322 -2.437 1.00 98.81 314 TYR A C 1
ATOM 2442 O O . TYR A 1 314 ? -0.798 -7.185 -2.614 1.00 98.81 314 TYR A O 1
ATOM 2450 N N . ALA A 1 315 ? -0.524 -9.405 -2.734 1.00 98.12 315 ALA A N 1
ATOM 2451 C CA . ALA A 1 315 ? 0.871 -9.370 -3.166 1.00 98.12 315 ALA A CA 1
ATOM 2452 C C . ALA A 1 315 ? 0.995 -9.154 -4.685 1.00 98.12 315 ALA A C 1
ATOM 2454 O O . ALA A 1 315 ? 1.178 -10.103 -5.449 1.00 98.12 315 ALA A O 1
ATOM 2455 N N . VAL A 1 316 ? 0.885 -7.905 -5.147 1.00 98.12 316 VAL A N 1
ATOM 2456 C CA . VAL A 1 316 ? 1.081 -7.560 -6.563 1.00 98.12 316 VAL A CA 1
ATOM 2457 C C . VAL A 1 316 ? 1.610 -6.138 -6.739 1.00 98.12 316 VAL A C 1
ATOM 2459 O O . VAL A 1 316 ? 1.116 -5.203 -6.116 1.00 98.12 316 VAL A O 1
ATOM 2462 N N . HIS A 1 317 ? 2.583 -5.958 -7.628 1.00 96.50 317 HIS A N 1
ATOM 2463 C CA . HIS A 1 317 ? 2.957 -4.636 -8.122 1.00 96.50 317 HIS A CA 1
ATOM 2464 C C . HIS A 1 317 ? 1.824 -4.009 -8.948 1.00 96.50 317 HIS A C 1
ATOM 2466 O O . HIS A 1 317 ? 1.234 -4.658 -9.818 1.00 96.50 317 HIS A O 1
ATOM 2472 N N . SER A 1 318 ? 1.603 -2.706 -8.792 1.00 96.88 318 SER A N 1
ATOM 2473 C CA . SER A 1 318 ? 0.658 -1.951 -9.622 1.00 96.88 318 SER A CA 1
ATOM 2474 C C . SER A 1 318 ? 1.349 -1.466 -10.905 1.00 96.88 318 SER A C 1
ATOM 2476 O O . SER A 1 318 ? 1.724 -0.300 -11.043 1.00 96.88 318 SER A O 1
ATOM 2478 N N . VAL A 1 319 ? 1.591 -2.413 -11.823 1.00 94.56 319 VAL A N 1
ATOM 2479 C CA . VAL A 1 319 ? 2.390 -2.220 -13.053 1.00 94.56 319 VAL A CA 1
ATOM 2480 C C . VAL A 1 319 ? 1.732 -2.774 -14.325 1.00 94.56 319 VAL A C 1
ATOM 2482 O O . VAL A 1 319 ? 2.421 -3.157 -15.276 1.00 94.56 319 VAL A O 1
ATOM 2485 N N . VAL A 1 320 ? 0.400 -2.829 -14.386 1.00 95.44 320 VAL A N 1
ATOM 2486 C CA . VAL A 1 320 ? -0.325 -3.240 -15.599 1.00 95.44 320 VAL A CA 1
ATOM 2487 C C . VAL A 1 320 ? -0.094 -2.240 -16.723 1.00 95.44 320 VAL A C 1
ATOM 2489 O O . VAL A 1 320 ? 0.172 -2.646 -17.851 1.00 95.44 320 VAL A O 1
ATOM 2492 N N . ALA A 1 321 ? -0.173 -0.941 -16.440 1.00 92.56 321 ALA A N 1
ATOM 2493 C CA . ALA A 1 321 ? 0.042 0.123 -17.415 1.00 92.56 321 ALA A CA 1
ATOM 2494 C C . ALA A 1 321 ? 1.494 0.628 -17.438 1.00 92.56 321 ALA A C 1
ATOM 2496 O O . ALA A 1 321 ? 1.839 1.462 -18.282 1.00 92.56 321 ALA A O 1
ATOM 2497 N N . ASN A 1 322 ? 2.362 0.117 -16.560 1.00 88.19 322 ASN A N 1
ATOM 2498 C CA . ASN A 1 322 ? 3.765 0.510 -16.518 1.00 88.19 322 ASN A CA 1
ATOM 2499 C C . ASN A 1 322 ? 4.446 0.315 -17.882 1.00 88.19 322 ASN A C 1
ATOM 2501 O O . ASN A 1 322 ? 4.349 -0.733 -18.526 1.00 88.19 322 ASN A O 1
ATOM 2505 N N . GLY A 1 323 ? 5.140 1.356 -18.336 1.00 79.88 323 GLY A N 1
ATOM 2506 C CA 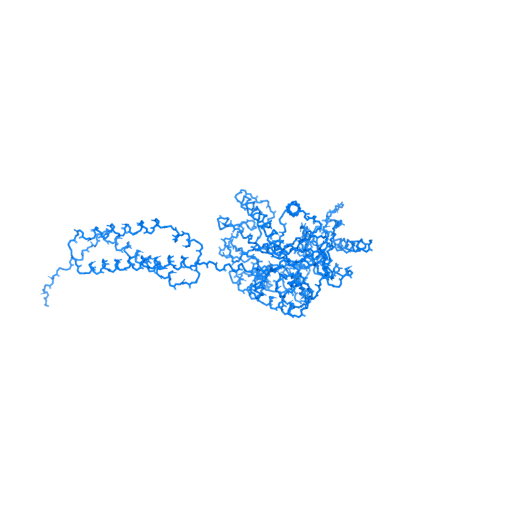. GLY A 1 323 ? 5.808 1.359 -19.629 1.00 79.88 323 GLY A CA 1
ATOM 2507 C C . GLY A 1 323 ? 4.874 1.439 -20.843 1.00 79.88 323 GLY A C 1
ATOM 2508 O O . GLY A 1 323 ? 5.370 1.288 -21.960 1.00 79.88 323 GLY A O 1
ATOM 2509 N N . ALA A 1 324 ? 3.569 1.691 -20.685 1.00 86.94 324 ALA A N 1
ATOM 2510 C CA . ALA A 1 324 ? 2.655 1.962 -21.797 1.00 86.94 324 ALA A CA 1
ATOM 2511 C C . ALA A 1 324 ? 3.044 3.266 -22.513 1.00 86.94 324 ALA A C 1
ATOM 2513 O O . ALA A 1 324 ? 2.743 4.364 -22.051 1.00 86.94 324 ALA A O 1
ATOM 2514 N N . LEU A 1 325 ? 3.723 3.158 -23.656 1.00 86.25 325 LEU A N 1
ATOM 2515 C CA . LEU A 1 325 ? 4.146 4.332 -24.414 1.00 86.25 325 LEU A CA 1
ATOM 2516 C C . LEU A 1 325 ? 3.056 4.719 -25.407 1.00 86.25 325 LEU A C 1
ATOM 2518 O O . LEU A 1 325 ? 2.678 3.938 -26.282 1.00 86.25 325 LEU A O 1
ATOM 2522 N N . VAL A 1 326 ? 2.566 5.948 -25.300 1.00 82.31 326 VAL A N 1
ATOM 2523 C CA . VAL A 1 326 ? 1.484 6.469 -26.130 1.00 82.31 326 VAL A CA 1
ATOM 2524 C C . VAL A 1 326 ? 2.000 7.655 -26.933 1.00 82.31 326 VAL A C 1
ATOM 2526 O O . VAL A 1 326 ? 2.059 8.780 -26.458 1.00 82.31 326 VAL A O 1
ATOM 2529 N N . GLY A 1 327 ? 2.387 7.400 -28.185 1.00 69.06 327 GLY A N 1
ATOM 2530 C CA . GLY A 1 327 ? 2.835 8.462 -29.093 1.00 69.06 327 GLY A CA 1
ATOM 2531 C C . GLY A 1 327 ? 4.273 8.940 -28.855 1.00 69.06 327 GLY A C 1
ATOM 2532 O O . GLY A 1 327 ? 4.538 10.139 -28.886 1.00 69.06 327 GLY A O 1
ATOM 2533 N N . GLY A 1 328 ? 5.217 8.015 -28.655 1.00 80.88 328 GLY A N 1
ATOM 2534 C CA . GLY A 1 328 ? 6.645 8.315 -28.496 1.00 80.88 328 GLY A CA 1
ATOM 2535 C C . GLY A 1 328 ? 7.102 8.179 -27.044 1.00 80.88 328 GLY A C 1
ATOM 2536 O O . GLY A 1 328 ? 6.845 7.160 -26.418 1.00 80.88 328 GLY A O 1
ATOM 2537 N N . LEU A 1 329 ? 7.782 9.195 -26.504 1.00 82.81 329 LEU A N 1
ATOM 2538 C CA . LEU A 1 329 ? 8.335 9.207 -25.136 1.00 82.81 329 LEU A CA 1
ATOM 2539 C C . LEU A 1 329 ? 7.320 9.683 -24.077 1.00 82.81 329 LEU A C 1
ATOM 2541 O O . LEU A 1 329 ? 7.680 10.357 -23.107 1.00 82.81 329 LEU A O 1
ATOM 2545 N N . ARG A 1 330 ? 6.034 9.400 -24.298 1.00 88.50 330 ARG A N 1
ATOM 2546 C CA . ARG A 1 330 ? 4.936 9.785 -23.407 1.00 88.50 330 ARG A CA 1
ATOM 2547 C C . ARG A 1 330 ? 4.239 8.551 -22.867 1.00 88.50 330 ARG A C 1
ATOM 2549 O O . ARG A 1 330 ? 4.077 7.569 -23.582 1.00 88.50 330 ARG A O 1
ATOM 2556 N N . THR A 1 331 ? 3.828 8.642 -21.617 1.00 90.69 331 THR A N 1
ATOM 2557 C CA . THR A 1 331 ? 2.900 7.726 -20.955 1.00 90.69 331 THR A CA 1
ATOM 2558 C C . THR A 1 331 ? 1.837 8.572 -20.255 1.00 90.69 331 THR A C 1
ATOM 2560 O O . THR A 1 331 ? 1.888 9.803 -20.313 1.00 90.69 331 THR A O 1
ATOM 2563 N N . HIS A 1 332 ? 0.859 7.946 -19.615 1.00 93.06 332 HIS A N 1
ATOM 2564 C CA . HIS A 1 332 ? -0.200 8.649 -18.906 1.00 93.06 332 HIS A CA 1
ATOM 2565 C C . HIS A 1 332 ? -0.184 8.343 -17.418 1.00 93.06 332 HIS A C 1
ATOM 2567 O O . HIS A 1 332 ? 0.281 7.289 -16.989 1.00 93.06 332 HIS A O 1
ATOM 2573 N N . TRP A 1 333 ? -0.721 9.293 -16.669 1.00 95.06 333 TRP A N 1
ATOM 2574 C CA . TRP A 1 333 ? -0.912 9.223 -15.239 1.00 95.06 333 TRP A CA 1
ATOM 2575 C C . TRP A 1 333 ? -2.062 8.275 -14.895 1.00 95.06 333 TRP A C 1
ATOM 2577 O O . TRP A 1 333 ? -3.146 8.397 -15.473 1.00 95.06 333 TRP A O 1
ATOM 2587 N N . THR A 1 334 ? -1.836 7.331 -13.987 1.00 96.50 334 THR A N 1
ATOM 2588 C CA . THR A 1 334 ? -2.821 6.309 -13.605 1.00 96.50 334 THR A CA 1
ATOM 2589 C C . THR A 1 334 ? -2.533 5.752 -12.217 1.00 96.50 334 THR A C 1
ATOM 2591 O O . THR A 1 334 ? -1.374 5.571 -11.836 1.00 96.50 334 THR A O 1
ATOM 2594 N N . SER A 1 335 ? -3.592 5.426 -11.477 1.00 97.25 335 SER A N 1
ATOM 2595 C CA . SER A 1 335 ? -3.475 4.716 -10.200 1.00 97.25 335 SER A CA 1
ATOM 2596 C C . SER A 1 335 ? -3.105 3.229 -10.363 1.00 97.25 335 SER A C 1
ATOM 2598 O O . SER A 1 335 ? -2.763 2.577 -9.379 1.00 97.25 335 SER A O 1
ATOM 2600 N N . ASP A 1 336 ? -3.091 2.726 -11.610 1.00 97.81 336 ASP A N 1
ATOM 2601 C CA . ASP A 1 336 ? -2.776 1.343 -12.000 1.00 97.81 336 ASP A CA 1
ATOM 2602 C C . ASP A 1 336 ? -3.580 0.317 -11.159 1.00 97.81 336 ASP A C 1
ATOM 2604 O O . ASP A 1 336 ? -4.632 0.649 -10.616 1.00 97.81 336 ASP A O 1
ATOM 2608 N N . LEU A 1 337 ? -3.179 -0.955 -11.112 1.00 98.31 337 LEU A N 1
ATOM 2609 C CA . LEU A 1 337 ? -4.028 -2.063 -10.668 1.00 98.31 337 LEU A CA 1
ATOM 2610 C C . LEU A 1 337 ? -4.694 -1.821 -9.312 1.00 98.31 337 LEU A C 1
ATOM 2612 O O . LEU A 1 337 ? -5.915 -1.942 -9.227 1.00 98.31 337 LEU A O 1
ATOM 2616 N N . ALA A 1 338 ? -3.926 -1.490 -8.274 1.00 98.31 338 ALA A N 1
ATOM 2617 C CA . ALA A 1 338 ? -4.450 -1.339 -6.920 1.00 98.31 338 ALA A CA 1
ATOM 2618 C C . ALA A 1 338 ? -5.430 -0.165 -6.798 1.00 98.31 338 ALA A C 1
ATOM 2620 O O . ALA A 1 338 ? -6.582 -0.379 -6.422 1.00 98.31 338 ALA A O 1
ATOM 2621 N N . GLY A 1 339 ? -5.029 1.053 -7.177 1.00 98.19 339 GLY A N 1
ATOM 2622 C CA . GLY A 1 339 ? -5.894 2.228 -7.038 1.00 98.19 339 GLY A CA 1
ATOM 2623 C C . GLY A 1 339 ? -7.123 2.182 -7.952 1.00 98.19 339 GLY A C 1
ATOM 2624 O O . GLY A 1 339 ? -8.222 2.584 -7.549 1.00 98.19 339 GLY A O 1
ATOM 2625 N N . TYR A 1 340 ? -6.988 1.592 -9.146 1.00 97.94 340 TYR A N 1
ATOM 2626 C CA . TYR A 1 340 ? -8.100 1.392 -10.075 1.00 97.94 340 TYR A CA 1
ATOM 2627 C C . TYR A 1 340 ? -9.088 0.353 -9.531 1.00 97.94 340 TYR A C 1
ATOM 2629 O O . TYR A 1 340 ? -10.303 0.535 -9.644 1.00 97.94 340 TYR A O 1
ATOM 2637 N N . THR A 1 341 ? -8.580 -0.703 -8.883 1.00 98.62 341 THR A N 1
ATOM 2638 C CA . THR A 1 341 ? -9.393 -1.708 -8.179 1.00 98.62 341 THR A CA 1
ATOM 2639 C C . THR A 1 341 ? -10.101 -1.097 -6.971 1.00 98.62 341 THR A C 1
ATOM 2641 O O . THR A 1 341 ? -11.313 -1.266 -6.853 1.00 98.62 341 THR A O 1
ATOM 2644 N N . SER A 1 342 ? -9.409 -0.314 -6.133 1.00 98.62 342 SER A N 1
ATOM 2645 C CA . SER A 1 342 ? -10.033 0.426 -5.026 1.00 98.62 342 SER A CA 1
ATOM 2646 C C . SER A 1 342 ? -11.194 1.278 -5.515 1.00 98.62 342 SER A C 1
ATOM 2648 O O . SER A 1 342 ? -12.285 1.210 -4.963 1.00 98.62 342 SER A O 1
ATOM 2650 N N . ARG A 1 343 ? -11.005 2.034 -6.602 1.00 97.38 343 ARG A N 1
ATOM 2651 C CA . ARG A 1 343 ? -12.056 2.905 -7.141 1.00 97.38 343 ARG A CA 1
ATOM 2652 C C . ARG A 1 343 ? -13.255 2.121 -7.685 1.00 97.38 343 ARG A C 1
ATOM 2654 O O . ARG A 1 343 ? -14.388 2.578 -7.558 1.00 97.38 343 ARG A O 1
ATOM 2661 N N . LYS A 1 344 ? -13.030 0.946 -8.286 1.00 97.25 344 LYS A N 1
ATOM 2662 C CA . LYS A 1 344 ? -14.119 0.036 -8.684 1.00 97.25 344 LYS A CA 1
ATOM 2663 C C . LYS A 1 344 ? -14.891 -0.466 -7.465 1.00 97.25 344 LYS A C 1
ATOM 2665 O O . LYS A 1 344 ? -16.113 -0.393 -7.476 1.00 97.25 344 LYS A O 1
ATOM 2670 N N . LEU A 1 345 ? -14.188 -0.919 -6.429 1.00 98.00 345 LEU A N 1
ATOM 2671 C CA . LEU A 1 345 ? -14.794 -1.406 -5.190 1.00 98.00 345 LEU A CA 1
ATOM 2672 C C . LEU A 1 345 ? -15.601 -0.319 -4.480 1.00 98.00 345 LEU A C 1
ATOM 2674 O O . LEU A 1 345 ? -16.729 -0.576 -4.089 1.00 98.00 345 LEU A O 1
ATOM 2678 N N . GLU A 1 346 ? -15.078 0.904 -4.394 1.00 97.06 346 GLU A N 1
ATOM 2679 C CA . GLU A 1 346 ? -15.796 2.059 -3.834 1.00 97.06 346 GLU A CA 1
ATOM 2680 C C . GLU A 1 346 ? -17.122 2.305 -4.563 1.00 97.06 346 GLU A C 1
ATOM 2682 O O . GLU A 1 346 ? -18.154 2.491 -3.928 1.00 97.06 346 GLU A O 1
ATOM 2687 N N . ASN A 1 347 ? -17.122 2.234 -5.898 1.00 94.56 347 ASN A N 1
ATOM 2688 C CA . ASN A 1 347 ? -18.347 2.378 -6.688 1.00 94.56 347 ASN A CA 1
ATOM 2689 C C . ASN A 1 347 ? -19.316 1.194 -6.519 1.00 94.56 347 ASN A C 1
ATOM 2691 O O . ASN A 1 347 ? -20.516 1.365 -6.701 1.00 94.56 347 ASN A O 1
ATOM 2695 N N . MET A 1 348 ? -18.807 -0.011 -6.250 1.00 94.62 348 MET A N 1
ATOM 2696 C CA . MET A 1 348 ? -19.619 -1.223 -6.083 1.00 94.62 348 MET A CA 1
ATOM 2697 C C . MET A 1 348 ? -20.225 -1.332 -4.678 1.00 94.62 348 MET A C 1
ATOM 2699 O O . MET A 1 348 ? -21.321 -1.865 -4.540 1.00 94.62 348 MET A O 1
ATOM 2703 N N . LEU A 1 349 ? -19.515 -0.847 -3.656 1.00 90.81 349 LEU A N 1
ATOM 2704 C CA . LEU A 1 349 ? -19.946 -0.860 -2.255 1.00 90.81 349 LEU A CA 1
ATOM 2705 C C . LEU A 1 349 ? -20.842 0.334 -1.896 1.00 90.81 349 LEU A C 1
ATOM 2707 O O . LEU A 1 349 ? -21.510 0.284 -0.870 1.00 90.81 349 LEU A O 1
ATOM 2711 N N . ASP A 1 350 ? -20.855 1.383 -2.724 1.00 83.06 350 ASP A N 1
ATOM 2712 C CA . ASP A 1 350 ? -21.679 2.598 -2.584 1.00 83.06 350 ASP A CA 1
ATOM 2713 C C . ASP A 1 350 ? -21.445 3.408 -1.287 1.00 83.06 350 ASP A C 1
ATOM 2715 O O . ASP A 1 350 ? -22.138 4.385 -1.017 1.00 83.06 350 ASP A O 1
ATOM 2719 N N . SER A 1 351 ? -20.430 3.058 -0.488 1.00 82.94 351 SER A N 1
ATOM 2720 C CA . SER A 1 351 ? -19.945 3.853 0.646 1.00 82.94 351 SER A CA 1
ATOM 2721 C C . SER A 1 351 ? -18.548 3.410 1.103 1.00 82.94 351 SER A C 1
ATOM 2723 O O . SER A 1 351 ? -18.126 2.281 0.845 1.00 82.94 351 SER A O 1
ATOM 2725 N N . GLY A 1 352 ? -17.841 4.294 1.816 1.00 91.81 352 GLY A N 1
ATOM 2726 C CA . GLY A 1 352 ? -16.549 4.018 2.461 1.00 91.81 352 GLY A CA 1
ATOM 2727 C C . GLY A 1 352 ? -15.326 4.047 1.533 1.00 91.81 352 GLY A C 1
ATOM 2728 O O . GLY A 1 352 ? -15.411 3.783 0.335 1.00 91.81 352 GLY A O 1
ATOM 2729 N N . ALA A 1 353 ? -14.157 4.382 2.086 1.00 97.94 353 ALA A N 1
ATOM 2730 C CA . ALA A 1 353 ? -12.888 4.325 1.357 1.00 97.94 353 ALA A CA 1
ATOM 2731 C C . ALA A 1 353 ? -12.346 2.885 1.279 1.00 97.94 353 ALA A C 1
ATOM 2733 O O . ALA A 1 353 ? -12.459 2.11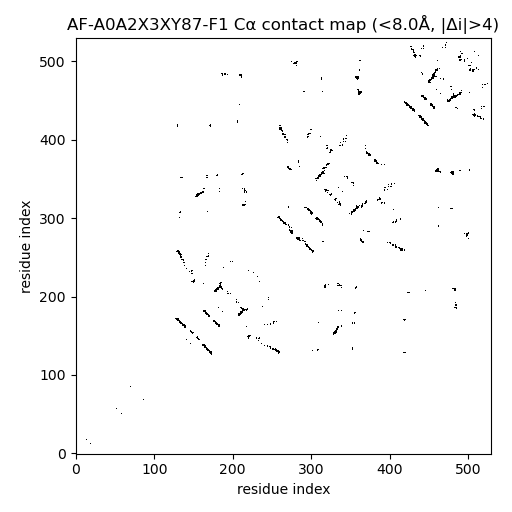8 2.240 1.00 97.94 353 ALA A O 1
ATOM 2734 N N . VAL A 1 354 ? -11.709 2.527 0.155 1.00 98.62 354 VAL A N 1
ATOM 2735 C CA . VAL A 1 354 ? -11.076 1.207 -0.035 1.00 98.62 354 VAL A CA 1
ATOM 2736 C C . VAL A 1 354 ? -9.554 1.335 -0.037 1.00 98.62 354 VAL A C 1
ATOM 2738 O O . VAL A 1 354 ? -8.937 1.677 -1.049 1.00 98.62 354 VAL A O 1
ATOM 2741 N N . LEU A 1 355 ? -8.944 1.062 1.112 1.00 98.75 355 LEU A N 1
ATOM 2742 C CA . LEU A 1 355 ? -7.515 1.188 1.364 1.00 98.75 355 LEU A CA 1
ATOM 2743 C C . LEU A 1 355 ? -6.795 -0.063 0.869 1.00 98.75 355 LEU A C 1
ATOM 2745 O O . LEU A 1 355 ? -6.951 -1.139 1.439 1.00 98.75 355 LEU A O 1
ATOM 2749 N N . TYR A 1 356 ? -6.009 0.068 -0.195 1.00 98.75 356 TYR A N 1
ATOM 2750 C CA . TYR A 1 356 ? -5.274 -1.054 -0.767 1.00 98.75 356 TYR A CA 1
ATOM 2751 C C . TYR A 1 356 ? -3.819 -1.015 -0.314 1.00 98.75 356 TYR A C 1
ATOM 2753 O O . TYR A 1 356 ? -3.095 -0.058 -0.574 1.00 98.75 356 TYR A O 1
ATOM 2761 N N . SER A 1 357 ? -3.383 -2.086 0.329 1.00 98.06 357 SER A N 1
ATOM 2762 C CA . SER A 1 357 ? -2.015 -2.297 0.782 1.00 98.06 357 SER A CA 1
ATOM 2763 C C . SER A 1 357 ? -1.369 -3.431 -0.007 1.00 98.06 357 SER A C 1
ATOM 2765 O O . SER A 1 357 ? -2.032 -4.396 -0.401 1.00 98.06 357 SER A O 1
ATOM 2767 N N . VAL A 1 358 ? -0.071 -3.314 -0.273 1.00 98.44 358 VAL A N 1
ATOM 2768 C CA . VAL A 1 358 ? 0.643 -4.309 -1.076 1.00 98.44 358 VAL A CA 1
ATOM 2769 C C . VAL A 1 358 ? 1.352 -5.297 -0.161 1.00 98.44 358 VAL A C 1
ATOM 2771 O O . VAL A 1 358 ? 2.101 -4.899 0.729 1.00 98.44 358 VAL A O 1
ATOM 2774 N N . GLY A 1 359 ? 1.105 -6.588 -0.391 1.00 98.31 359 GLY A N 1
ATOM 2775 C CA . GLY A 1 359 ? 1.806 -7.686 0.275 1.00 98.31 359 GLY A CA 1
ATOM 2776 C C . GLY A 1 359 ? 3.259 -7.830 -0.184 1.00 98.31 359 GLY A C 1
ATOM 2777 O O . GLY A 1 359 ? 3.836 -6.915 -0.761 1.00 98.31 359 GLY A O 1
ATOM 2778 N N . ALA A 1 360 ? 3.855 -9.005 0.017 1.00 98.06 360 ALA A N 1
ATOM 2779 C CA . ALA A 1 360 ? 5.203 -9.300 -0.473 1.00 98.06 360 ALA A CA 1
ATOM 2780 C C . ALA A 1 360 ? 5.239 -9.437 -2.000 1.00 98.06 360 ALA A C 1
ATOM 2782 O O . ALA A 1 360 ? 5.121 -10.535 -2.547 1.00 98.06 360 ALA A O 1
ATOM 2783 N N . ALA A 1 361 ? 5.347 -8.300 -2.684 1.00 97.56 361 ALA A N 1
ATOM 2784 C CA . ALA A 1 361 ? 5.221 -8.221 -4.127 1.00 97.56 361 ALA A CA 1
ATOM 2785 C C . ALA A 1 361 ? 6.543 -7.990 -4.861 1.00 97.56 361 ALA A C 1
ATOM 2787 O O . ALA A 1 361 ? 6.501 -7.778 -6.069 1.00 97.56 361 ALA A O 1
ATOM 2788 N N . GLY A 1 362 ? 7.694 -8.059 -4.182 1.00 97.06 362 GLY A N 1
ATOM 2789 C CA . GLY A 1 362 ? 9.013 -7.807 -4.771 1.00 97.06 362 GLY A CA 1
ATOM 2790 C C . GLY A 1 362 ? 9.264 -8.593 -6.059 1.00 97.06 362 GLY A C 1
ATOM 2791 O O . GLY A 1 362 ? 9.822 -8.046 -6.996 1.00 97.06 362 GLY A O 1
ATOM 2792 N N . ASP A 1 363 ? 8.753 -9.821 -6.150 1.00 97.25 363 ASP A N 1
ATOM 2793 C CA . ASP A 1 363 ? 8.804 -10.695 -7.329 1.00 97.25 363 ASP A CA 1
ATOM 2794 C C . ASP A 1 363 ? 7.407 -10.980 -7.928 1.00 97.25 363 ASP A C 1
ATOM 2796 O O . ASP A 1 363 ? 7.247 -11.909 -8.716 1.00 97.25 363 ASP A O 1
ATOM 2800 N N . GLN A 1 364 ? 6.372 -10.206 -7.576 1.00 97.75 364 GLN A N 1
ATOM 2801 C CA . GLN A 1 364 ? 4.983 -10.435 -7.996 1.00 97.75 364 GLN A CA 1
ATOM 2802 C C . GLN A 1 364 ? 4.471 -9.303 -8.884 1.00 97.75 364 GLN A C 1
ATOM 2804 O O . GLN A 1 364 ? 4.248 -8.181 -8.430 1.00 97.75 364 GLN A O 1
ATOM 2809 N N . ASN A 1 365 ? 4.192 -9.615 -10.147 1.00 96.50 365 ASN A N 1
ATOM 2810 C CA . ASN A 1 365 ? 3.606 -8.676 -11.101 1.00 96.50 365 ASN A CA 1
ATOM 2811 C C . ASN A 1 365 ? 2.206 -9.130 -11.544 1.00 96.50 365 ASN A C 1
ATOM 2813 O O . ASN A 1 365 ? 1.874 -10.306 -11.415 1.00 96.50 365 ASN A O 1
ATOM 2817 N N . PRO A 1 366 ? 1.396 -8.253 -12.160 1.00 96.31 366 PRO A N 1
ATOM 2818 C CA . PRO A 1 366 ? 0.170 -8.662 -12.834 1.00 96.31 366 PRO A CA 1
ATOM 2819 C C . PRO A 1 366 ? 0.475 -9.645 -13.971 1.00 96.31 366 PRO A C 1
ATOM 2821 O O . PRO A 1 366 ? 1.469 -9.475 -14.682 1.00 96.31 366 PRO A O 1
ATOM 2824 N N . GLY A 1 367 ? -0.383 -10.644 -14.183 1.00 90.88 367 GLY A N 1
ATOM 2825 C CA . GLY A 1 367 ? -0.200 -11.683 -15.202 1.00 90.88 367 GLY A CA 1
ATOM 2826 C C . GLY A 1 367 ? -0.134 -11.146 -16.635 1.00 90.88 367 GLY A C 1
ATOM 2827 O O . GLY A 1 367 ? 0.594 -11.694 -17.466 1.00 90.88 367 GLY A O 1
ATOM 2828 N N . LEU A 1 368 ? -0.839 -10.042 -16.910 1.00 88.88 368 LEU A N 1
ATOM 2829 C CA . LEU A 1 368 ? -0.803 -9.305 -18.177 1.00 88.88 368 LEU A CA 1
ATOM 2830 C C . LEU A 1 368 ? -0.403 -7.846 -17.928 1.00 88.88 368 LEU A C 1
ATOM 2832 O O . LEU A 1 368 ? -0.854 -7.229 -16.966 1.00 88.88 368 LEU A O 1
ATOM 2836 N N . ARG A 1 369 ? 0.440 -7.291 -18.806 1.00 88.88 369 ARG A N 1
ATOM 2837 C CA . ARG A 1 369 ? 1.032 -5.950 -18.660 1.00 88.88 369 ARG A CA 1
ATOM 2838 C C . ARG A 1 369 ? 1.165 -5.242 -20.009 1.00 88.88 369 ARG A C 1
ATOM 2840 O O . ARG A 1 369 ? 1.152 -5.878 -21.062 1.00 88.88 369 ARG A O 1
ATOM 2847 N N . ALA A 1 370 ? 1.323 -3.920 -19.968 1.00 81.00 370 ALA A N 1
ATOM 2848 C CA . ALA A 1 370 ? 1.484 -3.051 -21.131 1.00 81.00 370 ALA A CA 1
ATOM 2849 C C . ALA A 1 370 ? 2.731 -3.386 -21.945 1.00 81.00 370 ALA A C 1
ATOM 2851 O O . ALA A 1 370 ? 2.695 -3.359 -23.177 1.00 81.00 370 ALA A O 1
ATOM 2852 N N . GLN A 1 371 ? 3.821 -3.689 -21.242 1.00 74.81 371 GLN A N 1
ATOM 2853 C CA . GLN A 1 371 ? 5.016 -4.268 -21.822 1.00 74.81 371 GLN A CA 1
ATOM 2854 C C . GLN A 1 371 ? 5.058 -5.757 -21.505 1.00 74.81 371 GLN A C 1
ATOM 2856 O O . GLN A 1 371 ? 5.037 -6.162 -20.342 1.00 74.81 371 GLN A O 1
ATOM 2861 N N . TYR A 1 372 ? 5.155 -6.568 -22.550 1.00 67.44 372 TYR A N 1
ATOM 2862 C CA . TYR A 1 372 ? 5.462 -7.983 -22.419 1.00 67.44 372 TYR A CA 1
ATOM 2863 C C . TYR A 1 372 ? 6.628 -8.326 -23.342 1.00 67.44 372 TYR A C 1
ATOM 2865 O O . TYR A 1 372 ? 6.684 -7.904 -24.500 1.00 67.44 372 TYR A O 1
ATOM 2873 N N . GLY A 1 373 ? 7.594 -9.046 -22.781 1.00 56.09 373 GLY A N 1
ATOM 2874 C CA . GLY A 1 373 ? 8.756 -9.567 -23.482 1.00 56.09 373 GLY A CA 1
ATOM 2875 C C . GLY A 1 373 ? 8.700 -11.087 -23.502 1.00 56.09 373 GLY A C 1
ATOM 2876 O O . GLY A 1 373 ? 8.270 -11.706 -22.533 1.00 56.09 373 GLY A O 1
ATOM 2877 N N . GLY A 1 374 ? 9.130 -11.684 -24.608 1.00 54.62 374 GLY A N 1
ATOM 2878 C CA . GLY A 1 374 ? 9.300 -13.128 -24.720 1.00 54.62 374 GLY A CA 1
ATOM 2879 C C . GLY A 1 374 ? 10.457 -13.473 -25.657 1.00 54.62 374 GLY A C 1
ATOM 2880 O O . GLY A 1 374 ? 10.849 -12.637 -26.483 1.00 54.62 374 GLY A O 1
ATOM 2881 N N . PRO A 1 375 ? 11.030 -14.683 -25.543 1.00 51.94 375 PRO A N 1
ATOM 2882 C CA . PRO A 1 375 ? 12.061 -15.143 -26.459 1.00 51.94 375 PRO A CA 1
ATOM 2883 C C . PRO A 1 375 ? 11.487 -15.238 -27.879 1.00 51.94 375 PRO A C 1
ATOM 2885 O O . PRO A 1 375 ? 10.570 -16.008 -28.145 1.00 51.94 375 PRO A O 1
ATOM 2888 N N . THR A 1 376 ? 12.035 -14.458 -28.810 1.00 52.09 376 THR A N 1
ATOM 2889 C CA . THR A 1 376 ? 11.638 -14.461 -30.232 1.00 52.09 376 THR A CA 1
ATOM 2890 C C . THR A 1 376 ? 12.564 -15.295 -31.118 1.00 52.09 376 THR A C 1
ATOM 2892 O O . THR A 1 376 ? 12.527 -15.179 -32.341 1.00 52.09 376 THR A O 1
ATOM 2895 N N . GLY A 1 377 ? 13.417 -16.134 -30.522 1.00 45.62 377 GLY A N 1
ATOM 2896 C CA . GLY A 1 377 ? 14.421 -16.920 -31.249 1.00 45.62 377 GLY A CA 1
ATOM 2897 C C . GLY A 1 377 ? 15.638 -16.113 -31.734 1.00 45.62 377 GLY A C 1
ATOM 2898 O O . GLY A 1 377 ? 16.487 -16.672 -32.422 1.00 45.62 377 GLY A O 1
ATOM 2899 N N . GLY A 1 378 ? 15.742 -14.825 -31.377 1.00 48.62 378 GLY A N 1
ATOM 2900 C CA . GLY A 1 378 ? 16.930 -13.977 -31.559 1.00 48.62 378 GLY A CA 1
ATOM 2901 C C . GLY A 1 378 ? 17.616 -13.628 -30.229 1.00 48.62 378 GLY A C 1
ATOM 2902 O O . GLY A 1 378 ? 17.099 -13.939 -29.161 1.00 48.62 378 GLY A O 1
ATOM 2903 N N . SER A 1 379 ? 18.773 -12.956 -30.283 1.00 48.84 379 SER A N 1
ATOM 2904 C CA . SER A 1 379 ? 19.582 -12.613 -29.096 1.00 48.84 3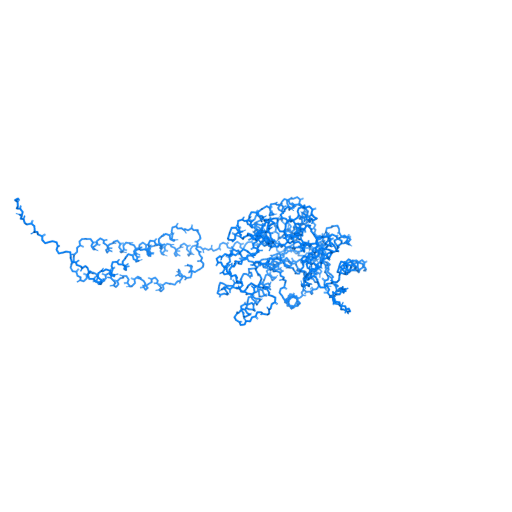79 SER A CA 1
ATOM 2905 C C . SER A 1 379 ? 18.977 -11.538 -28.183 1.00 48.84 379 SER A C 1
ATOM 2907 O O . SER A 1 379 ? 19.472 -11.354 -27.078 1.00 48.84 379 SER A O 1
ATOM 2909 N N . ASN A 1 380 ? 17.920 -10.841 -28.621 1.00 43.97 380 ASN A N 1
ATOM 2910 C CA . ASN A 1 380 ? 17.209 -9.841 -27.823 1.00 43.97 380 ASN A CA 1
ATOM 2911 C C . ASN A 1 380 ? 15.716 -10.202 -27.732 1.00 43.97 380 ASN A C 1
ATOM 2913 O O . ASN A 1 380 ? 15.106 -10.460 -28.775 1.00 43.97 380 ASN A O 1
ATOM 2917 N N . PRO A 1 381 ? 15.100 -10.178 -26.535 1.00 53.16 381 PRO A N 1
ATOM 2918 C CA . PRO A 1 381 ? 13.657 -10.344 -26.401 1.00 53.16 381 PRO A CA 1
ATOM 2919 C C . PRO A 1 381 ? 12.927 -9.217 -27.144 1.00 53.16 381 PRO A C 1
ATOM 2921 O O . PRO A 1 381 ? 13.305 -8.047 -27.045 1.00 53.16 381 PRO A O 1
ATOM 2924 N N . ALA A 1 382 ? 11.872 -9.550 -27.894 1.00 54.88 382 ALA A N 1
ATOM 2925 C CA . ALA A 1 382 ? 11.007 -8.514 -28.452 1.00 54.88 382 ALA A CA 1
ATOM 2926 C C . ALA A 1 382 ? 10.109 -7.981 -27.336 1.00 54.88 382 ALA A C 1
ATOM 2928 O O . ALA A 1 382 ? 9.251 -8.702 -26.832 1.00 54.88 382 ALA A O 1
ATOM 2929 N N . VAL A 1 383 ? 10.310 -6.721 -26.956 1.00 64.62 383 VAL A N 1
ATOM 2930 C CA . VAL A 1 383 ? 9.396 -6.005 -26.064 1.00 64.62 383 VAL A CA 1
ATOM 2931 C C . VAL A 1 383 ? 8.246 -5.482 -26.913 1.00 64.62 383 VAL A C 1
ATOM 2933 O O . VAL A 1 383 ? 8.422 -4.577 -27.730 1.00 64.62 383 VAL A O 1
ATOM 2936 N N . SER A 1 384 ? 7.066 -6.069 -26.743 1.00 71.12 384 SER A N 1
ATOM 2937 C CA . SER A 1 384 ? 5.839 -5.528 -27.320 1.00 71.12 384 SER A CA 1
ATOM 2938 C C . SER A 1 384 ? 5.257 -4.497 -26.364 1.00 71.12 384 SER A C 1
ATOM 2940 O O . SER A 1 384 ? 5.153 -4.750 -25.166 1.00 71.12 384 SER A O 1
ATOM 2942 N N . ASN A 1 385 ? 4.880 -3.336 -26.896 1.00 80.94 385 ASN A N 1
ATOM 2943 C CA . ASN A 1 385 ? 4.232 -2.269 -26.144 1.00 80.94 385 ASN A CA 1
ATOM 2944 C C . ASN A 1 385 ? 2.791 -2.119 -26.632 1.00 80.94 385 ASN A C 1
ATOM 2946 O O . ASN A 1 385 ? 2.562 -1.839 -27.809 1.00 80.94 385 ASN A O 1
ATOM 2950 N N . LEU A 1 386 ? 1.825 -2.307 -25.736 1.00 84.50 386 LEU A N 1
ATOM 2951 C CA . LEU A 1 386 ? 0.401 -2.176 -26.051 1.00 84.50 386 LEU A CA 1
ATOM 2952 C C . LEU A 1 386 ? -0.046 -0.715 -26.230 1.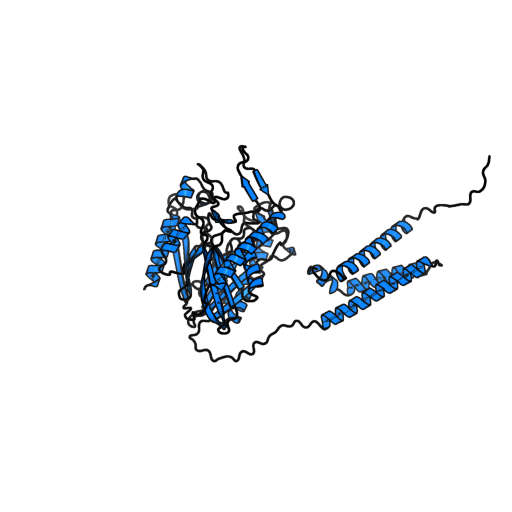00 84.50 386 LEU A C 1
ATOM 2954 O O . LEU A 1 386 ? -1.142 -0.464 -26.739 1.00 84.50 386 LEU A O 1
ATOM 2958 N N . GLY A 1 387 ? 0.778 0.253 -25.820 1.00 87.81 387 GLY A N 1
ATOM 2959 C CA . GLY A 1 387 ? 0.422 1.667 -25.780 1.00 87.81 387 GLY A CA 1
ATOM 2960 C C . GLY A 1 387 ? -0.914 1.865 -25.071 1.00 87.81 387 GLY A C 1
ATOM 2961 O O . GLY A 1 387 ? -1.166 1.257 -24.040 1.00 87.81 387 GLY A O 1
ATOM 2962 N N . ALA A 1 388 ? -1.818 2.647 -25.661 1.00 88.38 388 ALA A N 1
ATOM 2963 C CA . ALA A 1 388 ? -3.119 2.933 -25.054 1.00 88.38 388 ALA A CA 1
ATOM 2964 C C . ALA A 1 388 ? -4.032 1.700 -24.878 1.00 88.38 388 ALA A C 1
ATOM 2966 O O . ALA A 1 388 ? -4.998 1.771 -24.124 1.00 88.38 388 ALA A O 1
ATOM 2967 N N . ALA A 1 389 ? -3.753 0.570 -25.541 1.00 89.75 389 ALA A N 1
ATOM 2968 C CA . ALA A 1 389 ? -4.525 -0.654 -25.326 1.00 89.75 389 ALA A CA 1
ATOM 2969 C C . ALA A 1 389 ? -4.267 -1.280 -23.943 1.00 89.75 389 ALA A C 1
ATOM 2971 O O . ALA A 1 389 ? -5.088 -2.074 -23.485 1.00 89.75 389 ALA A O 1
ATOM 2972 N N . SER A 1 390 ? -3.183 -0.900 -23.252 1.00 91.06 390 SER A N 1
ATOM 2973 C CA . SER A 1 390 ? -2.913 -1.352 -21.883 1.00 91.06 390 SER A CA 1
ATOM 2974 C C . SER A 1 390 ? -4.014 -0.962 -20.900 1.00 91.06 390 SER A C 1
ATOM 2976 O O . SER A 1 390 ? -4.246 -1.693 -19.946 1.00 91.06 390 SER A O 1
ATOM 2978 N N . TYR A 1 391 ? -4.734 0.138 -21.137 1.00 93.56 391 TYR A N 1
ATOM 2979 C CA . TYR A 1 391 ? -5.802 0.581 -20.235 1.00 93.56 391 TYR A CA 1
ATOM 2980 C C . TYR A 1 391 ? -7.026 -0.335 -20.279 1.00 93.56 391 TYR A C 1
ATOM 2982 O O . TYR A 1 391 ? -7.713 -0.472 -19.275 1.00 93.56 391 TYR A O 1
ATOM 2990 N N . ASN A 1 392 ? -7.254 -1.033 -21.397 1.00 94.38 392 ASN A N 1
ATOM 2991 C CA . ASN A 1 392 ? -8.276 -2.080 -21.458 1.00 94.38 392 ASN A CA 1
ATOM 2992 C C . ASN A 1 392 ? -7.843 -3.325 -20.669 1.00 94.38 392 ASN A C 1
ATOM 2994 O O . ASN A 1 392 ? -8.677 -3.996 -20.072 1.00 94.38 392 ASN A O 1
ATOM 2998 N N . VAL A 1 393 ? -6.539 -3.636 -20.662 1.00 94.81 393 VAL A N 1
ATOM 2999 C CA . VAL A 1 393 ? -5.985 -4.727 -19.841 1.00 94.81 393 VAL A CA 1
ATOM 3000 C C . VAL A 1 393 ? -6.085 -4.374 -18.359 1.00 94.81 393 VAL A C 1
ATOM 3002 O O . VAL A 1 393 ? -6.499 -5.219 -17.572 1.00 94.81 393 VAL A O 1
ATOM 3005 N N . LEU A 1 394 ? -5.764 -3.128 -17.995 1.00 96.50 394 LEU A N 1
ATOM 3006 C CA . LEU A 1 394 ? -5.935 -2.603 -16.642 1.00 96.50 394 LEU A CA 1
ATOM 3007 C C . LEU A 1 394 ? -7.390 -2.716 -16.189 1.00 96.50 394 LEU A C 1
ATOM 3009 O O . LEU A 1 394 ? -7.645 -3.358 -15.178 1.00 96.50 394 LEU A O 1
ATOM 3013 N N . ASP A 1 395 ? -8.338 -2.180 -16.961 1.00 96.69 395 ASP A N 1
ATOM 3014 C CA . ASP A 1 395 ? -9.760 -2.252 -16.613 1.00 96.69 395 ASP A CA 1
ATOM 3015 C C . ASP A 1 395 ? -10.234 -3.703 -16.424 1.00 96.69 395 ASP A C 1
ATOM 3017 O O . ASP A 1 395 ? -10.885 -4.012 -15.427 1.00 96.69 395 ASP A O 1
ATOM 3021 N N . TYR A 1 396 ? -9.835 -4.611 -17.321 1.00 96.56 396 TYR A N 1
ATOM 3022 C CA . TYR A 1 396 ? -10.181 -6.031 -17.239 1.00 96.56 396 TYR A CA 1
ATOM 3023 C C . TYR A 1 396 ? -9.597 -6.731 -16.003 1.00 96.56 396 TYR A C 1
ATOM 3025 O O . TYR A 1 396 ? -10.326 -7.426 -15.294 1.00 96.56 396 TYR A O 1
ATOM 3033 N N . LEU A 1 397 ? -8.300 -6.564 -15.723 1.00 97.25 397 LEU A N 1
ATOM 3034 C CA . LEU A 1 397 ? -7.672 -7.195 -14.558 1.00 97.25 397 LEU A CA 1
ATOM 3035 C C . LEU A 1 397 ? -8.199 -6.611 -13.247 1.00 97.25 397 LEU A C 1
ATOM 3037 O O . LEU A 1 397 ? -8.467 -7.373 -12.321 1.00 97.25 397 LEU A O 1
ATOM 3041 N N . SER A 1 398 ? -8.396 -5.292 -13.174 1.00 98.00 398 SER A N 1
ATOM 3042 C CA . SER A 1 398 ? -8.998 -4.644 -12.007 1.00 98.00 398 SER A CA 1
ATOM 3043 C C . SER A 1 398 ? -10.440 -5.094 -11.783 1.00 98.00 398 SER A C 1
ATOM 3045 O O . SER A 1 398 ? -10.863 -5.217 -10.641 1.00 98.00 398 SER A O 1
ATOM 3047 N N . GLU A 1 399 ? -11.207 -5.364 -12.843 1.00 97.44 399 GLU A N 1
ATOM 3048 C CA . GLU A 1 399 ? -12.565 -5.908 -12.732 1.00 97.44 399 GLU A CA 1
ATOM 3049 C C . GLU A 1 399 ? -12.570 -7.331 -12.157 1.00 97.44 399 GLU A C 1
ATOM 3051 O O . GLU A 1 399 ? -13.360 -7.621 -11.261 1.00 97.44 399 GLU A O 1
ATOM 3056 N N . ILE A 1 400 ? -11.682 -8.213 -12.637 1.00 97.69 400 ILE A N 1
ATOM 3057 C CA . ILE A 1 400 ? -11.515 -9.557 -12.057 1.00 97.69 400 ILE A CA 1
ATOM 3058 C C . ILE A 1 400 ? -11.138 -9.435 -10.586 1.00 97.69 400 ILE A C 1
ATOM 3060 O O . ILE A 1 400 ? -11.788 -10.023 -9.727 1.00 97.69 400 ILE A O 1
ATOM 3064 N N . HIS A 1 401 ? -10.125 -8.620 -10.297 1.00 98.56 401 HIS A N 1
ATOM 3065 C CA . HIS A 1 401 ? -9.616 -8.500 -8.946 1.00 98.56 401 HIS A CA 1
ATOM 3066 C C . HIS A 1 401 ? -10.653 -7.924 -7.977 1.00 98.56 401 HIS A C 1
ATOM 3068 O O . HIS A 1 401 ? -10.801 -8.442 -6.873 1.00 98.56 401 HIS A O 1
ATOM 3074 N N . ALA A 1 402 ? -11.402 -6.898 -8.396 1.00 98.50 402 ALA A N 1
ATOM 3075 C CA . ALA A 1 402 ? -12.483 -6.322 -7.604 1.00 98.50 402 ALA A CA 1
ATOM 3076 C C . ALA A 1 402 ? -13.553 -7.370 -7.277 1.00 98.50 402 ALA A C 1
ATOM 3078 O O . ALA A 1 402 ? -14.017 -7.428 -6.145 1.00 98.50 402 ALA A O 1
ATOM 3079 N N . ARG A 1 403 ? -13.912 -8.244 -8.224 1.00 98.12 403 ARG A N 1
ATOM 3080 C CA . ARG A 1 403 ? -14.875 -9.330 -7.973 1.00 98.12 403 ARG A CA 1
ATOM 3081 C C . ARG A 1 403 ? -14.341 -10.369 -6.994 1.00 98.12 403 ARG A C 1
ATOM 3083 O O . ARG A 1 403 ? -15.086 -10.787 -6.116 1.00 98.12 403 ARG A O 1
ATOM 3090 N N . ASP A 1 404 ? -13.070 -10.744 -7.111 1.00 98.62 404 ASP A N 1
ATOM 3091 C CA . ASP A 1 404 ? -12.429 -11.671 -6.172 1.00 98.62 404 ASP A CA 1
ATOM 3092 C C . ASP A 1 404 ? -12.391 -11.079 -4.747 1.00 98.62 404 ASP A C 1
ATOM 3094 O O . ASP A 1 404 ? -12.674 -11.772 -3.769 1.00 98.62 404 ASP A O 1
ATOM 3098 N N . ILE A 1 405 ? -12.111 -9.774 -4.626 1.00 98.62 405 ILE A N 1
ATOM 3099 C CA . ILE A 1 405 ? -12.151 -9.038 -3.352 1.00 98.62 405 ILE A CA 1
ATOM 3100 C C . ILE A 1 405 ? -13.581 -8.942 -2.810 1.00 98.62 405 ILE A C 1
ATOM 3102 O O . ILE A 1 405 ? -13.791 -9.178 -1.622 1.00 98.62 405 ILE A O 1
ATOM 3106 N N . LEU A 1 406 ? -14.571 -8.626 -3.652 1.00 97.44 406 LEU A N 1
ATOM 3107 C CA . LEU A 1 406 ? -15.976 -8.587 -3.243 1.00 97.44 406 LEU A CA 1
ATOM 3108 C C . LEU A 1 406 ? -16.448 -9.947 -2.748 1.00 97.44 406 LEU A C 1
ATOM 3110 O O . LEU A 1 406 ? -17.090 -10.005 -1.710 1.00 97.44 406 LEU A O 1
ATOM 3114 N N . ALA A 1 407 ? -16.074 -11.035 -3.419 1.00 98.00 407 ALA A N 1
ATOM 3115 C CA . ALA A 1 407 ? -16.406 -12.379 -2.965 1.00 98.00 407 ALA A CA 1
ATOM 3116 C C . ALA A 1 407 ? -15.781 -12.688 -1.592 1.00 98.00 407 ALA A C 1
ATOM 3118 O O . ALA A 1 407 ? -16.440 -13.271 -0.732 1.00 98.00 407 ALA A O 1
ATOM 3119 N N . ALA A 1 408 ? -14.532 -12.278 -1.343 1.00 97.81 408 ALA A N 1
ATOM 3120 C CA . ALA A 1 408 ? -13.920 -12.394 -0.015 1.00 97.81 408 ALA A CA 1
ATOM 3121 C C . ALA A 1 408 ? -14.664 -11.542 1.033 1.00 97.81 408 ALA A C 1
ATOM 3123 O O . ALA A 1 408 ? -14.896 -11.991 2.154 1.00 97.81 408 ALA A O 1
ATOM 3124 N N . ASN A 1 409 ? -15.073 -10.330 0.652 1.00 97.12 409 ASN A N 1
ATOM 3125 C CA . ASN A 1 409 ? -15.821 -9.407 1.497 1.00 97.12 409 ASN A CA 1
ATOM 3126 C C . ASN A 1 409 ? -17.244 -9.900 1.815 1.00 97.12 409 ASN A C 1
ATOM 3128 O O . ASN A 1 409 ? -17.705 -9.776 2.940 1.00 97.12 409 ASN A O 1
ATOM 3132 N N . GLU A 1 410 ? -17.963 -10.487 0.869 1.00 95.12 410 GLU A N 1
ATOM 3133 C CA . GLU A 1 410 ? -19.314 -11.015 1.104 1.00 95.12 410 GLU A CA 1
ATOM 3134 C C . GLU A 1 410 ? -19.313 -12.207 2.070 1.00 95.12 410 GLU A C 1
ATOM 3136 O O . GLU A 1 410 ? -20.279 -12.411 2.802 1.00 95.12 410 GLU A O 1
ATOM 3141 N N . ASN A 1 411 ? -18.220 -12.975 2.098 1.00 93.56 411 ASN A N 1
ATOM 3142 C CA . ASN A 1 411 ? -18.079 -14.145 2.963 1.00 93.56 411 ASN A CA 1
ATOM 3143 C C . ASN A 1 411 ? -17.596 -13.817 4.385 1.00 93.56 411 ASN A C 1
ATOM 3145 O O . ASN A 1 411 ? -17.639 -14.699 5.244 1.00 93.56 411 ASN A O 1
ATOM 3149 N N . LEU A 1 412 ? -17.130 -12.591 4.651 1.00 94.19 412 LEU A N 1
ATOM 3150 C CA . LEU A 1 412 ? -16.693 -12.200 5.992 1.00 94.19 412 LEU A CA 1
ATOM 3151 C C . LEU A 1 412 ? -17.858 -11.683 6.839 1.00 94.19 412 LEU A C 1
ATOM 3153 O O . LEU A 1 412 ? -18.794 -11.049 6.343 1.00 94.19 412 LEU A O 1
ATOM 3157 N N . VAL A 1 413 ? -17.747 -11.894 8.150 1.00 93.31 413 VAL A N 1
ATOM 3158 C CA . VAL A 1 413 ? -18.660 -11.345 9.157 1.00 93.31 413 VAL A CA 1
ATOM 3159 C C . VAL A 1 413 ? -17.941 -10.228 9.906 1.00 93.31 413 VAL A C 1
ATOM 3161 O O . VAL A 1 413 ? -16.854 -10.442 10.439 1.00 93.31 413 VAL A O 1
ATOM 3164 N N . ALA A 1 414 ? -18.536 -9.034 9.917 1.00 93.19 414 ALA A N 1
ATOM 3165 C CA . ALA A 1 414 ? -18.059 -7.893 10.690 1.00 93.19 414 ALA A CA 1
ATOM 3166 C C . ALA A 1 414 ? -18.910 -7.749 11.954 1.00 93.19 414 ALA A C 1
ATOM 3168 O O . ALA A 1 414 ? -19.924 -7.061 11.941 1.00 93.19 414 ALA A O 1
ATOM 3169 N N . ASP A 1 415 ? -18.537 -8.442 13.026 1.00 93.25 415 ASP A N 1
ATOM 3170 C CA . ASP A 1 415 ? -19.271 -8.481 14.298 1.00 93.25 415 ASP A CA 1
ATOM 3171 C C . ASP A 1 415 ? -18.409 -8.123 15.518 1.00 93.25 415 ASP A C 1
ATOM 3173 O O . ASP A 1 415 ? -18.931 -8.008 16.629 1.00 93.25 415 ASP A O 1
ATOM 3177 N N . LYS A 1 416 ? -17.107 -7.890 15.322 1.00 95.19 416 LYS A N 1
ATOM 3178 C CA . LYS A 1 416 ? -16.165 -7.593 16.402 1.00 95.19 416 LYS A CA 1
ATOM 3179 C C . LYS A 1 416 ? -16.185 -6.120 16.760 1.00 95.19 416 LYS A C 1
ATOM 3181 O O . LYS A 1 416 ? -16.061 -5.264 15.890 1.00 95.19 416 LYS A O 1
ATOM 3186 N N . THR A 1 417 ? -16.289 -5.824 18.049 1.00 93.88 417 THR A N 1
ATOM 3187 C CA . THR A 1 417 ? -16.297 -4.453 18.590 1.00 93.88 417 THR A CA 1
ATOM 3188 C C . THR A 1 417 ? -15.107 -4.179 19.511 1.00 93.88 417 THR A C 1
ATOM 3190 O O . THR A 1 417 ? -14.978 -3.086 20.048 1.00 93.88 417 THR A O 1
ATOM 3193 N N . ASP A 1 418 ? -14.243 -5.168 19.723 1.00 89.94 418 ASP A N 1
ATOM 3194 C CA . ASP A 1 418 ? -13.036 -5.119 20.548 1.00 89.94 418 ASP A CA 1
ATOM 3195 C C . ASP A 1 418 ? -11.797 -4.800 19.696 1.00 89.94 418 ASP A C 1
ATOM 3197 O O . ASP A 1 418 ? -10.828 -5.551 19.633 1.00 89.94 418 ASP A O 1
ATOM 3201 N N . GLY A 1 419 ? -11.828 -3.662 19.000 1.00 90.81 419 GLY A N 1
ATOM 3202 C CA . GLY A 1 419 ? -10.735 -3.213 18.133 1.00 90.81 419 GLY A CA 1
ATOM 3203 C C . GLY A 1 419 ? -9.599 -2.535 18.897 1.00 90.81 419 GLY A C 1
ATOM 3204 O O . GLY A 1 419 ? -9.249 -1.405 18.570 1.00 90.81 419 GLY A O 1
ATOM 3205 N N . THR A 1 420 ? -9.049 -3.184 19.932 1.00 95.06 420 THR A N 1
ATOM 3206 C CA . THR A 1 420 ? -7.924 -2.632 20.711 1.00 95.06 420 THR A CA 1
ATOM 3207 C C . THR A 1 420 ? -6.742 -2.323 19.807 1.00 95.06 420 THR A C 1
ATOM 3209 O O . THR A 1 420 ? -6.373 -3.164 18.985 1.00 95.06 420 THR A O 1
ATOM 3212 N N . ILE A 1 421 ? -6.132 -1.154 19.980 1.00 96.06 421 ILE A N 1
ATOM 3213 C CA . ILE A 1 421 ? -5.041 -0.711 19.112 1.00 96.06 421 ILE A CA 1
ATOM 3214 C C . ILE A 1 421 ? -3.706 -0.991 19.799 1.00 96.06 421 ILE A C 1
ATOM 3216 O O . ILE A 1 421 ? -3.480 -0.568 20.931 1.00 96.06 421 ILE A O 1
ATOM 3220 N N . TYR A 1 422 ? -2.796 -1.655 19.092 1.00 95.81 422 TYR A N 1
ATOM 3221 C CA . TYR A 1 422 ? -1.400 -1.789 19.504 1.00 95.81 422 TYR A CA 1
ATOM 3222 C C . TYR A 1 422 ? -0.483 -1.447 18.336 1.00 95.81 422 TYR A C 1
ATOM 3224 O O . TYR A 1 422 ? -0.700 -1.908 17.216 1.00 95.81 422 TYR A O 1
ATOM 3232 N N . SER A 1 423 ? 0.555 -0.659 18.603 1.00 96.25 423 SER A N 1
ATOM 3233 C CA . SER A 1 423 ? 1.538 -0.295 17.590 1.00 96.25 423 SER A CA 1
ATOM 3234 C C . SER A 1 423 ? 2.942 -0.352 18.165 1.00 96.25 423 SER A C 1
ATOM 3236 O O . SER A 1 423 ? 3.172 0.062 19.301 1.00 96.25 423 SER A O 1
ATOM 3238 N N . ALA A 1 424 ? 3.890 -0.827 17.364 1.00 95.44 424 ALA A N 1
ATOM 3239 C CA . ALA A 1 424 ? 5.301 -0.844 17.721 1.00 95.44 424 ALA A CA 1
ATOM 3240 C C . ALA A 1 424 ? 6.179 -0.632 16.485 1.00 95.44 424 ALA A C 1
ATOM 3242 O O . ALA A 1 424 ? 5.784 -0.911 15.351 1.00 95.44 424 ALA A O 1
ATOM 3243 N N . GLU A 1 425 ? 7.390 -0.131 16.706 1.00 95.00 425 GLU A N 1
ATOM 3244 C CA . GLU A 1 425 ? 8.408 0.033 15.674 1.00 95.00 425 GLU A CA 1
ATOM 3245 C C . GLU A 1 425 ? 9.744 -0.499 16.158 1.00 95.00 425 GLU A C 1
ATOM 3247 O O . GLU A 1 425 ? 10.119 -0.311 17.315 1.00 95.00 425 GLU A O 1
ATOM 3252 N N . LYS A 1 426 ? 10.494 -1.087 15.229 1.00 94.88 426 LYS A N 1
ATOM 3253 C CA . LYS A 1 426 ? 11.902 -1.396 15.429 1.00 94.88 426 LYS A CA 1
ATOM 3254 C C . LYS A 1 426 ? 12.682 -1.140 14.153 1.00 94.88 426 LYS A C 1
ATOM 3256 O O . LYS A 1 426 ? 12.238 -1.499 13.068 1.00 94.88 426 LYS A O 1
ATOM 3261 N N . VAL A 1 427 ? 13.865 -0.554 14.292 1.00 97.12 427 VAL A N 1
ATOM 3262 C CA . VAL A 1 427 ? 14.855 -0.524 13.214 1.00 97.12 427 VAL A CA 1
ATOM 3263 C C . VAL A 1 427 ? 15.791 -1.710 13.402 1.00 97.12 427 VAL A C 1
ATOM 3265 O O . VAL A 1 427 ? 16.315 -1.920 14.497 1.00 97.12 427 VAL A O 1
ATOM 3268 N N . VAL A 1 428 ? 15.983 -2.492 12.345 1.00 97.38 428 VAL A N 1
ATOM 3269 C CA . VAL A 1 428 ? 16.905 -3.630 12.316 1.00 97.38 428 VAL A CA 1
ATOM 3270 C C . VAL A 1 428 ? 18.001 -3.401 11.295 1.00 97.38 428 VAL A C 1
ATOM 3272 O O . VAL A 1 428 ? 17.777 -2.765 10.271 1.00 97.38 428 VAL A O 1
ATOM 3275 N N . GLN A 1 429 ? 19.181 -3.947 11.570 1.00 97.62 429 GLN A N 1
ATOM 3276 C CA . GLN A 1 429 ? 20.339 -3.805 10.697 1.00 97.62 429 GLN A CA 1
ATOM 3277 C C . GLN A 1 429 ? 20.587 -5.113 9.953 1.00 97.62 429 GLN A C 1
ATOM 3279 O O . GLN A 1 429 ? 20.732 -6.169 10.570 1.00 97.62 429 GLN A O 1
ATOM 3284 N N . ALA A 1 430 ? 20.661 -5.039 8.630 1.00 97.38 430 ALA A N 1
ATOM 3285 C CA . ALA A 1 430 ? 21.094 -6.137 7.778 1.00 97.38 430 ALA A CA 1
ATOM 3286 C C . ALA A 1 430 ? 22.495 -5.849 7.235 1.00 97.38 430 ALA A C 1
ATOM 3288 O O . ALA A 1 430 ? 22.818 -4.704 6.921 1.00 97.38 430 ALA A O 1
ATOM 3289 N N . GLU A 1 431 ? 23.326 -6.880 7.073 1.00 97.38 431 GLU A N 1
ATOM 3290 C CA . GLU A 1 431 ? 24.616 -6.710 6.401 1.00 97.38 431 GLU A CA 1
ATOM 3291 C C . GLU A 1 431 ? 24.417 -6.216 4.960 1.00 97.38 431 GLU A C 1
ATOM 3293 O O . GLU A 1 431 ? 23.716 -6.848 4.157 1.00 97.38 431 GLU A O 1
ATOM 3298 N N . ALA A 1 432 ? 25.060 -5.094 4.634 1.00 95.75 432 ALA A N 1
ATOM 3299 C CA . ALA A 1 432 ? 25.024 -4.506 3.305 1.00 95.75 432 ALA A CA 1
ATOM 3300 C C . ALA A 1 432 ? 25.856 -5.329 2.315 1.00 95.75 432 ALA A C 1
ATOM 3302 O O . ALA A 1 432 ? 26.765 -6.063 2.702 1.00 95.75 432 ALA A O 1
ATOM 3303 N N . ALA A 1 433 ? 25.556 -5.188 1.022 1.00 91.44 433 ALA A N 1
ATOM 3304 C CA . ALA A 1 433 ? 26.350 -5.764 -0.062 1.00 91.44 433 ALA A CA 1
ATOM 3305 C C . ALA A 1 433 ? 27.795 -5.230 -0.061 1.00 91.44 433 ALA A C 1
ATOM 3307 O O . ALA A 1 433 ? 28.719 -5.963 -0.416 1.00 91.44 433 ALA A O 1
ATOM 3308 N N . GLU A 1 434 ? 27.985 -3.980 0.371 1.00 90.88 434 GLU A N 1
ATOM 3309 C CA . GLU A 1 434 ? 29.297 -3.392 0.630 1.00 90.88 434 GLU A CA 1
ATOM 3310 C C . GLU A 1 434 ? 29.885 -3.918 1.950 1.00 90.88 434 GLU A C 1
ATOM 3312 O O . GLU A 1 434 ? 29.207 -4.033 2.973 1.00 90.88 434 GLU A O 1
ATOM 3317 N N . GLU A 1 435 ? 31.158 -4.315 1.922 1.00 90.12 435 GLU A N 1
ATOM 3318 C CA . GLU A 1 435 ? 31.795 -4.988 3.051 1.00 90.12 435 GLU A CA 1
ATOM 3319 C C . GLU A 1 435 ? 31.988 -4.042 4.245 1.00 90.12 435 GLU A C 1
ATOM 3321 O O . GLU A 1 435 ? 32.611 -2.991 4.129 1.00 90.12 435 GLU A O 1
ATOM 3326 N N . GLY A 1 436 ? 31.495 -4.453 5.417 1.00 90.94 436 GLY A N 1
ATOM 3327 C CA . GLY A 1 436 ? 31.609 -3.681 6.658 1.00 90.94 436 GLY A CA 1
ATOM 3328 C C . GLY A 1 436 ? 30.500 -2.647 6.868 1.00 90.94 436 GLY A C 1
ATOM 3329 O O . GLY A 1 436 ? 30.497 -1.993 7.908 1.00 90.94 436 GLY A O 1
ATOM 3330 N N . GLU A 1 437 ? 29.553 -2.531 5.935 1.00 95.69 437 GLU A N 1
ATOM 3331 C CA . GLU A 1 437 ? 28.393 -1.647 6.053 1.00 95.69 437 GLU A CA 1
ATOM 3332 C C . GLU A 1 437 ? 27.109 -2.404 6.434 1.00 95.69 437 GLU A C 1
ATOM 3334 O O . GLU A 1 437 ? 26.995 -3.627 6.290 1.00 95.69 437 GLU A O 1
ATOM 3339 N N . THR A 1 438 ? 26.117 -1.659 6.922 1.00 96.69 438 THR A N 1
ATOM 3340 C CA . THR A 1 438 ? 24.780 -2.164 7.253 1.00 96.69 438 THR A CA 1
ATOM 3341 C C . THR A 1 438 ? 23.703 -1.310 6.605 1.00 96.69 438 THR A C 1
ATOM 3343 O O . THR A 1 438 ? 23.859 -0.098 6.466 1.00 96.69 438 THR A O 1
ATOM 3346 N N . ILE A 1 439 ? 22.589 -1.945 6.253 1.00 96.81 439 ILE A N 1
ATOM 3347 C CA . ILE A 1 439 ? 21.365 -1.275 5.822 1.00 96.81 439 ILE A CA 1
ATOM 3348 C C . ILE A 1 439 ? 20.349 -1.369 6.953 1.00 96.81 439 ILE A C 1
ATOM 3350 O O . ILE A 1 439 ? 20.081 -2.461 7.459 1.00 96.81 439 ILE A O 1
ATOM 3354 N N . ASP A 1 440 ? 19.790 -0.225 7.325 1.00 97.38 440 ASP A N 1
ATOM 3355 C CA . ASP A 1 440 ? 18.709 -0.143 8.296 1.00 97.38 440 ASP A CA 1
ATOM 3356 C C . ASP A 1 440 ? 17.368 -0.395 7.592 1.00 97.38 440 ASP A C 1
ATOM 3358 O O . ASP A 1 440 ? 17.066 0.234 6.576 1.00 97.38 440 ASP A O 1
ATOM 3362 N N . TYR A 1 441 ? 16.564 -1.295 8.155 1.00 97.69 441 TYR A N 1
ATOM 3363 C CA . TYR A 1 441 ? 15.177 -1.537 7.761 1.00 97.69 441 TYR A CA 1
ATOM 3364 C C . TYR A 1 441 ? 14.243 -1.225 8.920 1.00 97.69 441 TYR A C 1
ATOM 3366 O O . TYR A 1 441 ? 14.472 -1.639 10.059 1.00 97.69 441 TYR A O 1
ATOM 3374 N N . ARG A 1 442 ? 13.166 -0.510 8.621 1.00 97.06 442 ARG A N 1
ATOM 3375 C CA . ARG A 1 442 ? 12.124 -0.135 9.571 1.00 97.06 442 ARG A CA 1
ATOM 3376 C C . ARG A 1 442 ? 11.009 -1.174 9.552 1.00 97.06 442 ARG A C 1
ATOM 3378 O O . ARG A 1 442 ? 10.333 -1.364 8.542 1.00 97.06 442 ARG A O 1
ATOM 3385 N N . LEU A 1 443 ? 10.798 -1.811 10.698 1.00 98.00 443 LEU A N 1
ATOM 3386 C CA . LEU A 1 443 ? 9.730 -2.775 10.943 1.00 98.00 443 LEU A CA 1
ATOM 3387 C C . LEU A 1 443 ? 8.624 -2.124 11.759 1.00 98.00 443 LEU A C 1
ATOM 3389 O O . LEU A 1 443 ? 8.894 -1.395 12.716 1.00 98.00 443 LEU A O 1
ATOM 3393 N N . ARG A 1 444 ? 7.377 -2.416 11.403 1.00 96.31 444 ARG A N 1
ATOM 3394 C CA . ARG A 1 444 ? 6.187 -1.905 12.078 1.00 96.31 444 ARG A CA 1
ATOM 3395 C C . ARG A 1 444 ? 5.252 -3.038 12.447 1.00 96.31 444 ARG A C 1
ATOM 3397 O O . ARG A 1 444 ? 4.972 -3.906 11.628 1.00 96.31 444 ARG A O 1
ATOM 3404 N N . ILE A 1 445 ? 4.725 -2.974 13.656 1.00 96.75 445 ILE A N 1
ATOM 3405 C CA . ILE A 1 445 ? 3.518 -3.682 14.055 1.00 96.75 445 ILE A CA 1
ATOM 3406 C C . ILE A 1 445 ? 2.412 -2.644 14.164 1.00 96.75 445 ILE A C 1
ATOM 3408 O O . ILE A 1 445 ? 2.596 -1.609 14.803 1.00 96.75 445 ILE A O 1
ATOM 3412 N N . PHE A 1 446 ? 1.275 -2.938 13.551 1.00 97.75 446 PHE A N 1
ATOM 3413 C CA . PHE A 1 446 ? 0.033 -2.219 13.764 1.00 97.75 446 PHE A CA 1
ATOM 3414 C C . PHE A 1 446 ? -1.086 -3.242 13.896 1.00 97.75 446 PHE A C 1
ATOM 3416 O O . PHE A 1 446 ? -1.325 -4.016 12.978 1.00 97.75 446 PHE A O 1
ATOM 3423 N N . GLN A 1 447 ? -1.735 -3.295 15.048 1.00 97.44 447 GLN A N 1
ATOM 3424 C CA . GLN A 1 447 ? -2.735 -4.302 15.375 1.00 97.44 447 GLN A CA 1
ATOM 3425 C C . GLN A 1 447 ? -4.049 -3.626 15.744 1.00 97.44 447 GLN A C 1
ATOM 3427 O O . GLN A 1 447 ? -4.067 -2.654 16.501 1.00 97.44 447 GLN A O 1
ATOM 3432 N N . ILE A 1 448 ? -5.143 -4.177 15.222 1.00 97.56 448 ILE A N 1
ATOM 3433 C CA . ILE A 1 448 ? -6.514 -3.794 15.548 1.00 97.56 448 ILE A CA 1
ATOM 3434 C C . ILE A 1 448 ? -7.236 -5.060 15.996 1.00 97.56 448 ILE A C 1
ATOM 3436 O O . ILE A 1 448 ? -7.555 -5.923 15.176 1.00 97.56 448 ILE A O 1
ATOM 3440 N N . GLY A 1 449 ? -7.470 -5.177 17.302 1.00 95.75 449 GLY A N 1
ATOM 3441 C CA . GLY A 1 449 ? -8.051 -6.371 17.909 1.00 95.75 449 GLY A CA 1
ATOM 3442 C C . GLY A 1 449 ? -7.260 -7.623 17.535 1.00 95.75 449 GLY A C 1
ATOM 3443 O O . GLY A 1 449 ? -6.085 -7.731 17.879 1.00 95.75 449 GLY A O 1
ATOM 3444 N N . ASP A 1 450 ? -7.870 -8.558 16.812 1.00 96.00 450 ASP A N 1
ATOM 3445 C CA . ASP A 1 450 ? -7.220 -9.804 16.388 1.00 96.00 450 ASP A CA 1
ATOM 3446 C C . ASP A 1 450 ? -6.654 -9.786 14.956 1.00 96.00 450 ASP A C 1
ATOM 3448 O O . ASP A 1 450 ? -6.313 -10.845 14.428 1.00 96.00 450 ASP A O 1
ATOM 3452 N N . VAL A 1 451 ? -6.543 -8.612 14.322 1.00 98.06 451 VAL A N 1
ATOM 3453 C CA . VAL A 1 451 ? -5.929 -8.432 12.996 1.00 98.06 451 VAL A CA 1
ATOM 3454 C C . VAL A 1 451 ? -4.615 -7.670 13.125 1.00 98.06 451 VAL A C 1
ATOM 3456 O O . VAL A 1 451 ? -4.561 -6.599 13.728 1.00 98.06 451 VAL A O 1
ATOM 3459 N N . MET A 1 452 ? -3.557 -8.212 12.526 1.00 97.75 452 MET A N 1
ATOM 3460 C CA . MET A 1 452 ? -2.191 -7.700 12.619 1.00 97.75 452 MET A CA 1
ATOM 3461 C C . MET A 1 452 ? -1.675 -7.249 11.254 1.00 97.75 452 MET A C 1
ATOM 3463 O O . MET A 1 452 ? -1.798 -7.969 10.265 1.00 97.75 452 MET A O 1
ATOM 3467 N N . PHE A 1 453 ? -1.017 -6.097 11.213 1.00 98.50 453 PHE A N 1
ATOM 3468 C CA . PHE A 1 453 ? -0.275 -5.596 10.064 1.00 98.50 453 PHE A CA 1
ATOM 3469 C C . PHE A 1 453 ? 1.219 -5.559 10.400 1.00 98.50 453 PHE A C 1
ATOM 3471 O O . PHE A 1 453 ? 1.657 -4.800 11.265 1.00 98.50 453 PHE A O 1
ATOM 3478 N N . GLN A 1 454 ? 2.007 -6.369 9.695 1.00 98.38 454 GLN A N 1
ATOM 3479 C CA . GLN A 1 454 ? 3.466 -6.301 9.706 1.00 98.38 454 GLN A CA 1
ATOM 3480 C C . GLN A 1 454 ? 3.910 -5.359 8.586 1.00 98.38 454 GLN A C 1
ATOM 3482 O O . GLN A 1 454 ? 3.803 -5.695 7.412 1.00 98.38 454 GLN A O 1
ATOM 3487 N N . GLY A 1 455 ? 4.381 -4.166 8.924 1.00 98.25 455 GLY A N 1
ATOM 3488 C CA . GLY A 1 455 ? 4.902 -3.199 7.962 1.00 98.25 455 GLY A CA 1
ATOM 3489 C C . GLY A 1 455 ? 6.412 -3.323 7.789 1.00 98.25 455 GLY A C 1
ATOM 3490 O O . GLY A 1 455 ? 7.137 -3.451 8.774 1.00 98.25 455 GLY A O 1
ATOM 3491 N N . VAL A 1 456 ? 6.891 -3.242 6.549 1.00 98.06 456 VAL A N 1
ATOM 3492 C CA . VAL A 1 456 ? 8.323 -3.157 6.221 1.00 98.06 456 VAL A CA 1
ATOM 3493 C C . VAL A 1 456 ? 8.537 -2.015 5.238 1.00 98.06 456 VAL A C 1
ATOM 3495 O O . VAL A 1 456 ? 7.785 -1.873 4.272 1.00 98.06 456 VAL A O 1
ATOM 3498 N N . ASP A 1 457 ? 9.578 -1.217 5.437 1.00 96.88 457 ASP A N 1
ATOM 3499 C CA . ASP A 1 457 ? 9.953 -0.124 4.540 1.00 96.88 457 ASP A CA 1
ATOM 3500 C C . ASP A 1 457 ? 10.731 -0.592 3.298 1.00 96.88 457 ASP A C 1
ATOM 3502 O O . ASP A 1 457 ? 11.561 0.138 2.785 1.00 96.88 457 ASP A O 1
ATOM 3506 N N . ALA A 1 458 ? 10.485 -1.793 2.774 1.00 96.69 458 ALA A N 1
ATOM 3507 C CA . ALA A 1 458 ? 11.222 -2.360 1.641 1.00 96.69 458 ALA A CA 1
ATOM 3508 C C . ALA A 1 458 ? 10.314 -3.192 0.732 1.00 96.69 458 ALA A C 1
ATOM 3510 O O . ALA A 1 458 ? 9.277 -3.677 1.176 1.00 96.69 458 ALA A O 1
ATOM 3511 N N . GLU A 1 459 ? 10.723 -3.394 -0.520 1.00 97.31 459 GLU A N 1
ATOM 3512 C CA . GLU A 1 459 ? 10.109 -4.349 -1.443 1.00 97.31 459 GLU A CA 1
ATOM 3513 C C . GLU A 1 459 ? 10.654 -5.753 -1.186 1.00 97.31 459 GLU A C 1
ATOM 3515 O O . GLU A 1 459 ? 11.809 -6.067 -1.476 1.00 97.31 459 GLU A O 1
ATOM 3520 N N . ILE A 1 460 ? 9.808 -6.617 -0.642 1.00 96.44 460 ILE A N 1
ATOM 3521 C CA . ILE A 1 460 ? 10.185 -7.969 -0.231 1.00 96.44 460 ILE A CA 1
ATOM 3522 C C . ILE A 1 460 ? 9.625 -8.998 -1.207 1.00 96.44 460 ILE A C 1
ATOM 3524 O O . ILE A 1 460 ? 8.451 -8.939 -1.587 1.00 96.44 460 ILE A O 1
ATOM 3528 N N . VAL A 1 461 ? 10.461 -9.950 -1.619 1.00 98.00 461 VAL A N 1
ATOM 3529 C CA . VAL A 1 461 ? 10.013 -11.067 -2.460 1.00 98.00 461 VAL A CA 1
ATOM 3530 C C . VAL A 1 461 ? 9.055 -11.985 -1.703 1.00 98.00 461 VAL A C 1
ATOM 3532 O O . VAL A 1 461 ? 9.100 -12.102 -0.475 1.00 98.00 461 VAL A O 1
ATOM 3535 N N . SER A 1 462 ? 8.176 -12.647 -2.448 1.00 97.62 462 SER A N 1
ATOM 3536 C CA . SER A 1 462 ? 7.067 -13.442 -1.922 1.00 97.62 462 SER A CA 1
ATOM 3537 C C . SER A 1 462 ? 7.490 -14.554 -0.953 1.00 97.62 462 SER A C 1
ATOM 3539 O O . SER A 1 462 ? 6.812 -14.777 0.050 1.00 97.62 462 SER A O 1
ATOM 3541 N N . SER A 1 463 ? 8.628 -15.210 -1.200 1.00 96.94 463 SER A N 1
ATOM 3542 C CA . SER A 1 463 ? 9.197 -16.265 -0.346 1.00 96.94 463 SER A CA 1
ATOM 3543 C C . SER A 1 463 ? 9.633 -15.737 1.028 1.00 96.94 463 SER A C 1
ATOM 3545 O O . SER A 1 463 ? 9.286 -16.312 2.061 1.00 96.94 463 SER A O 1
ATOM 3547 N N . ILE A 1 464 ? 10.320 -14.592 1.064 1.00 97.75 464 ILE A N 1
ATOM 3548 C CA . ILE A 1 464 ? 10.664 -13.888 2.308 1.00 97.75 464 ILE A CA 1
ATOM 3549 C C . ILE A 1 464 ? 9.394 -13.419 3.009 1.00 97.75 464 ILE A C 1
ATOM 3551 O O . ILE A 1 464 ? 9.287 -13.536 4.227 1.00 97.75 464 ILE A O 1
ATOM 3555 N N . GLY A 1 465 ? 8.405 -12.951 2.247 1.00 97.50 465 GLY A N 1
ATOM 3556 C CA . GLY A 1 465 ? 7.114 -12.562 2.793 1.00 97.50 465 GLY A CA 1
ATOM 3557 C C . GLY A 1 465 ? 6.416 -13.676 3.569 1.00 97.50 465 GLY A C 1
ATOM 3558 O O . GLY A 1 465 ? 5.895 -13.431 4.658 1.00 97.50 465 GLY A O 1
ATOM 3559 N N . GLN A 1 466 ? 6.460 -14.913 3.063 1.00 96.56 466 GLN A N 1
ATOM 3560 C CA . GLN A 1 466 ? 5.955 -16.078 3.795 1.00 96.56 466 GLN A CA 1
ATOM 3561 C C . GLN A 1 466 ? 6.719 -16.300 5.102 1.00 96.56 466 GLN A C 1
ATOM 3563 O O . GLN A 1 466 ? 6.096 -16.497 6.143 1.00 96.56 466 GLN A O 1
ATOM 3568 N N . ALA A 1 467 ? 8.053 -16.242 5.060 1.00 96.94 467 ALA A N 1
ATOM 3569 C CA . ALA A 1 467 ? 8.891 -16.445 6.239 1.00 96.94 467 ALA A CA 1
ATOM 3570 C C . ALA A 1 467 ? 8.642 -15.381 7.319 1.00 96.94 467 ALA A C 1
ATOM 3572 O O . ALA A 1 467 ? 8.551 -15.718 8.495 1.00 96.94 467 ALA A O 1
ATOM 3573 N N . VAL A 1 468 ? 8.488 -14.115 6.922 1.00 97.06 468 VAL A N 1
ATOM 3574 C CA . VAL A 1 468 ? 8.185 -12.998 7.828 1.00 97.06 468 VAL A CA 1
ATOM 3575 C C . VAL A 1 468 ? 6.776 -13.113 8.405 1.00 97.06 468 VAL A C 1
ATOM 3577 O O . VAL A 1 468 ? 6.604 -12.968 9.610 1.00 97.06 468 VAL A O 1
ATOM 3580 N N . THR A 1 469 ? 5.776 -13.430 7.580 1.00 96.94 469 THR A N 1
ATOM 3581 C CA . THR A 1 469 ? 4.390 -13.596 8.057 1.00 96.94 469 THR A CA 1
ATOM 3582 C C . THR A 1 469 ? 4.281 -14.743 9.062 1.00 96.94 469 THR A C 1
ATOM 3584 O O . THR A 1 469 ? 3.561 -14.638 10.052 1.00 96.94 469 THR A O 1
ATOM 3587 N N . ALA A 1 470 ? 5.041 -15.822 8.851 1.00 96.12 470 ALA A N 1
ATOM 3588 C CA . ALA A 1 470 ? 5.050 -16.994 9.722 1.00 96.12 470 ALA A CA 1
ATOM 3589 C C . ALA A 1 470 ? 5.640 -16.744 11.124 1.00 96.12 470 ALA A C 1
ATOM 3591 O O . ALA A 1 470 ? 5.487 -17.602 11.990 1.00 96.12 470 ALA A O 1
ATOM 3592 N N . THR A 1 471 ? 6.307 -15.607 11.367 1.00 95.44 471 THR A N 1
ATOM 3593 C CA . THR A 1 471 ? 6.767 -15.247 12.722 1.00 95.44 471 THR A CA 1
ATOM 3594 C C . THR A 1 471 ? 5.646 -14.687 13.595 1.00 95.44 471 THR A C 1
ATOM 3596 O O . THR A 1 471 ? 5.817 -14.608 14.809 1.00 95.44 471 THR A O 1
ATOM 3599 N N . SER A 1 472 ? 4.512 -14.293 13.003 1.00 96.38 472 SER A N 1
ATOM 3600 C CA . SER A 1 472 ? 3.431 -13.638 13.735 1.00 96.38 472 SER A CA 1
ATOM 3601 C C . SER A 1 472 ? 2.687 -14.593 14.671 1.00 96.38 472 SER A C 1
ATOM 3603 O O . SER A 1 472 ? 2.270 -15.671 14.237 1.00 96.38 472 SER A O 1
ATOM 3605 N N . PRO A 1 473 ? 2.439 -14.195 15.933 1.00 95.19 473 PRO A N 1
ATOM 3606 C CA . PRO A 1 473 ? 1.588 -14.950 16.847 1.00 95.19 473 PRO A CA 1
ATOM 3607 C C . PRO A 1 473 ? 0.090 -14.766 16.548 1.00 95.19 473 PRO A C 1
ATOM 3609 O O . PRO A 1 473 ? -0.742 -15.439 17.152 1.00 95.19 473 PRO A O 1
ATOM 3612 N N . VAL A 1 474 ? -0.268 -13.850 15.641 1.00 95.31 474 VAL A N 1
ATOM 3613 C CA . VAL A 1 474 ? -1.653 -13.537 15.274 1.00 95.31 474 VAL A CA 1
ATOM 3614 C C . VAL A 1 474 ? -2.010 -14.231 13.962 1.00 95.31 474 VAL A C 1
ATOM 3616 O O . VAL A 1 474 ? -1.359 -14.017 12.940 1.00 95.31 474 VAL A O 1
ATOM 3619 N N . GLU A 1 475 ? -3.077 -15.029 13.962 1.00 94.88 475 GLU A N 1
ATOM 3620 C CA . GLU A 1 475 ? -3.521 -15.780 12.777 1.00 94.88 475 GLU A CA 1
ATOM 3621 C C . GLU A 1 475 ? -3.877 -14.853 11.601 1.00 94.88 475 GLU A C 1
ATOM 3623 O O . GLU A 1 475 ? -3.427 -15.063 10.473 1.00 94.88 475 GLU A O 1
ATOM 3628 N N . ASN A 1 476 ? -4.616 -13.772 11.870 1.00 97.12 476 ASN A N 1
ATOM 3629 C CA . ASN A 1 476 ? -5.038 -12.803 10.859 1.00 97.12 476 ASN A CA 1
ATOM 3630 C C . ASN A 1 476 ? -3.947 -11.749 10.614 1.00 97.12 476 ASN A C 1
ATOM 3632 O O . ASN A 1 476 ? -4.138 -10.561 10.880 1.00 97.12 476 ASN A O 1
ATOM 3636 N N . THR A 1 477 ? -2.787 -12.182 10.118 1.00 98.00 477 THR A N 1
ATOM 3637 C CA . THR A 1 477 ? -1.666 -11.285 9.805 1.00 98.00 477 THR A CA 1
ATOM 3638 C C . THR A 1 477 ? -1.617 -10.917 8.323 1.00 98.00 477 THR A C 1
ATOM 3640 O O . THR A 1 477 ? -1.688 -11.770 7.434 1.00 98.00 477 THR A O 1
ATOM 3643 N N . MET A 1 478 ? -1.470 -9.620 8.054 1.00 98.31 478 MET A N 1
ATOM 3644 C CA . MET A 1 478 ? -1.194 -9.043 6.744 1.00 98.31 478 MET A CA 1
ATOM 3645 C C . MET A 1 478 ? 0.211 -8.438 6.743 1.00 98.31 478 MET A C 1
ATOM 3647 O O . MET A 1 478 ? 0.531 -7.578 7.560 1.00 98.31 478 MET A O 1
ATOM 3651 N N . LEU A 1 479 ? 1.045 -8.846 5.795 1.00 98.56 479 LEU A N 1
ATOM 3652 C CA . LEU A 1 479 ? 2.325 -8.195 5.545 1.00 98.56 479 LEU A CA 1
ATOM 3653 C C . LEU A 1 479 ? 2.115 -7.029 4.579 1.00 98.56 479 LEU A C 1
ATOM 3655 O O . LEU A 1 479 ? 1.419 -7.185 3.577 1.00 98.56 479 LEU A O 1
ATOM 3659 N N . VAL A 1 480 ? 2.707 -5.874 4.865 1.00 98.62 480 VAL A N 1
ATOM 3660 C CA . VAL A 1 480 ? 2.579 -4.661 4.053 1.00 98.62 480 VAL A CA 1
ATOM 3661 C C . VAL A 1 480 ? 3.960 -4.104 3.737 1.00 98.62 480 VAL A C 1
ATOM 3663 O O . VAL A 1 480 ? 4.695 -3.657 4.619 1.00 98.62 480 VAL A O 1
ATOM 3666 N N . MET A 1 481 ? 4.319 -4.118 2.459 1.00 96.88 481 MET A N 1
ATOM 3667 C CA . MET A 1 481 ? 5.567 -3.527 1.989 1.00 96.88 481 MET A CA 1
ATOM 3668 C C . MET A 1 481 ? 5.431 -2.012 1.785 1.00 96.88 481 MET A C 1
ATOM 3670 O O . MET A 1 481 ? 4.322 -1.490 1.672 1.00 96.88 481 MET A O 1
ATOM 3674 N N . ILE A 1 482 ? 6.563 -1.308 1.713 1.00 95.88 482 ILE A N 1
ATOM 3675 C CA . ILE A 1 482 ? 6.629 0.151 1.498 1.00 95.88 482 ILE A CA 1
ATOM 3676 C C . ILE A 1 482 ? 5.810 0.902 2.562 1.00 95.88 482 ILE A C 1
ATOM 3678 O O . ILE A 1 482 ? 5.024 1.810 2.284 1.00 95.88 482 ILE A O 1
ATOM 3682 N N . THR A 1 483 ? 5.974 0.469 3.810 1.00 97.00 483 THR A N 1
ATOM 3683 C CA . THR A 1 483 ? 5.308 1.062 4.967 1.00 97.00 483 THR A CA 1
ATOM 3684 C C . THR A 1 483 ? 6.246 2.027 5.668 1.00 97.00 483 THR A C 1
ATOM 3686 O O . THR A 1 483 ? 7.372 1.670 6.003 1.00 97.00 483 THR A O 1
ATOM 3689 N N . ASN A 1 484 ? 5.768 3.242 5.935 1.00 94.31 484 ASN A N 1
ATOM 3690 C CA . ASN A 1 484 ? 6.460 4.280 6.701 1.00 94.31 484 ASN A CA 1
ATOM 3691 C C . ASN A 1 484 ? 7.865 4.631 6.169 1.00 94.31 484 ASN A C 1
ATOM 3693 O O . ASN A 1 484 ? 8.655 5.237 6.890 1.00 94.31 484 ASN A O 1
ATOM 3697 N N . GLY A 1 485 ? 8.184 4.275 4.924 1.00 93.50 485 GLY A N 1
ATOM 3698 C CA . GLY A 1 485 ? 9.507 4.451 4.336 1.00 93.50 485 GLY A CA 1
ATOM 3699 C C . GLY A 1 485 ? 9.712 3.604 3.081 1.00 93.50 485 GLY A C 1
ATOM 3700 O O . GLY A 1 485 ? 8.799 2.914 2.621 1.00 93.50 485 GLY A O 1
ATOM 3701 N N . TYR A 1 486 ? 10.923 3.683 2.526 1.00 93.62 486 TYR A N 1
ATOM 3702 C CA . TYR A 1 486 ? 11.348 2.885 1.378 1.00 93.62 486 TYR A CA 1
ATOM 3703 C C . TYR A 1 486 ? 12.877 2.684 1.342 1.00 93.62 486 TYR A C 1
ATOM 3705 O O . TYR A 1 486 ? 13.639 3.650 1.300 1.00 93.62 486 TYR A O 1
ATOM 3713 N N . GLN A 1 487 ? 13.319 1.427 1.293 1.00 92.88 487 GLN A N 1
ATOM 3714 C CA . GLN A 1 487 ? 14.709 0.970 1.364 1.00 92.88 487 GLN A CA 1
ATOM 3715 C C . GLN A 1 487 ? 15.063 -0.043 0.266 1.00 92.88 487 GLN A C 1
ATOM 3717 O O . GLN A 1 487 ? 16.002 -0.828 0.399 1.00 92.88 487 GLN A O 1
ATOM 3722 N N . GLY A 1 488 ? 14.375 0.028 -0.876 1.00 92.81 488 GLY A N 1
ATOM 3723 C CA . GLY A 1 488 ? 14.673 -0.811 -2.037 1.00 92.81 488 GLY A CA 1
ATOM 3724 C C . GLY A 1 488 ? 14.271 -2.270 -1.843 1.00 92.81 488 GLY A C 1
ATOM 3725 O O . GLY A 1 488 ? 13.379 -2.576 -1.055 1.00 92.81 488 GLY A O 1
ATOM 3726 N N . TYR A 1 489 ? 14.928 -3.161 -2.584 1.00 96.69 489 TYR A N 1
ATOM 3727 C CA . TYR A 1 489 ? 14.604 -4.585 -2.607 1.00 96.69 489 TYR A CA 1
ATOM 3728 C C . TYR A 1 489 ? 15.292 -5.380 -1.496 1.00 96.69 489 TYR A C 1
ATOM 3730 O O . TYR A 1 489 ? 16.457 -5.142 -1.167 1.00 96.69 489 TYR A O 1
ATOM 3738 N N . ILE A 1 490 ? 14.591 -6.404 -1.009 1.00 97.62 490 ILE A N 1
ATOM 3739 C CA . ILE A 1 490 ? 15.157 -7.536 -0.276 1.00 97.62 490 ILE A CA 1
ATOM 3740 C C . ILE A 1 490 ? 14.867 -8.804 -1.084 1.00 97.62 490 ILE A C 1
ATOM 3742 O O . ILE A 1 490 ? 13.716 -9.229 -1.210 1.00 97.62 490 ILE A O 1
ATOM 3746 N N . ALA A 1 491 ? 15.928 -9.395 -1.633 1.00 97.12 491 ALA A N 1
ATOM 3747 C CA . ALA A 1 491 ? 15.868 -10.593 -2.463 1.00 97.12 491 ALA A CA 1
ATOM 3748 C C . ALA A 1 491 ? 16.128 -11.870 -1.655 1.00 97.12 491 ALA A C 1
ATOM 3750 O O . ALA A 1 491 ? 16.833 -11.846 -0.642 1.00 97.12 491 ALA A O 1
ATOM 3751 N N . ASP A 1 492 ? 15.583 -12.990 -2.129 1.00 96.88 492 ASP A N 1
ATOM 3752 C CA . ASP A 1 492 ? 15.845 -14.312 -1.570 1.00 96.88 492 ASP A CA 1
ATOM 3753 C C . ASP A 1 492 ? 17.110 -14.948 -2.155 1.00 96.88 492 ASP A C 1
ATOM 3755 O O . ASP A 1 492 ? 17.704 -14.478 -3.129 1.00 96.88 492 ASP A O 1
ATOM 3759 N N . ASP A 1 493 ? 17.528 -16.053 -1.542 1.00 96.50 493 ASP A N 1
ATOM 3760 C CA . ASP A 1 493 ? 18.723 -16.785 -1.947 1.00 96.50 493 ASP A CA 1
ATOM 3761 C C . ASP A 1 493 ? 18.672 -17.240 -3.410 1.00 96.50 493 ASP A C 1
ATOM 3763 O O . ASP A 1 493 ? 19.693 -17.188 -4.099 1.00 96.50 493 ASP A O 1
ATOM 3767 N N . TRP A 1 494 ? 17.487 -17.634 -3.890 1.00 95.81 494 TRP A N 1
ATOM 3768 C CA . TRP A 1 494 ? 17.282 -18.001 -5.288 1.00 95.81 494 TRP A CA 1
ATOM 3769 C C . TRP A 1 494 ? 17.559 -16.813 -6.211 1.00 95.81 494 TRP A C 1
ATOM 3771 O O . TRP A 1 494 ? 18.255 -16.976 -7.213 1.00 95.81 494 TRP A O 1
ATOM 3781 N N . GLY A 1 495 ? 17.073 -15.620 -5.862 1.00 96.06 495 GLY A N 1
ATOM 3782 C CA . GLY A 1 495 ? 17.301 -14.400 -6.622 1.00 96.06 495 GLY A CA 1
ATOM 3783 C C . GLY A 1 495 ? 18.786 -14.074 -6.756 1.00 96.06 4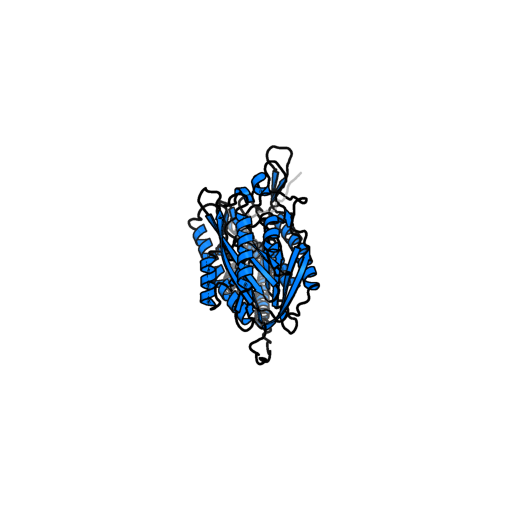95 GLY A C 1
ATOM 3784 O O . GLY A 1 495 ? 19.238 -13.743 -7.852 1.00 96.06 495 GLY A O 1
ATOM 3785 N N . TYR A 1 496 ? 19.567 -14.231 -5.681 1.00 96.75 496 TYR A N 1
ATOM 3786 C CA . TYR A 1 496 ? 21.025 -14.063 -5.735 1.00 96.75 496 TYR A CA 1
ATOM 3787 C C . TYR A 1 496 ? 21.703 -15.124 -6.609 1.00 96.75 496 TYR A C 1
ATOM 3789 O O . TYR A 1 496 ? 22.561 -14.780 -7.418 1.00 96.75 496 TYR A O 1
ATOM 3797 N N . ASP A 1 497 ? 21.305 -16.394 -6.490 1.00 96.25 497 ASP A N 1
ATOM 3798 C CA . ASP A 1 497 ? 21.909 -17.491 -7.262 1.00 96.25 497 ASP A CA 1
ATOM 3799 C C . ASP A 1 497 ? 21.645 -17.391 -8.769 1.00 96.25 497 ASP A C 1
ATOM 3801 O O . ASP A 1 497 ? 22.445 -17.877 -9.567 1.00 96.25 497 ASP A O 1
ATOM 3805 N N . HIS A 1 498 ? 20.555 -16.727 -9.161 1.00 95.00 498 HIS A N 1
ATOM 3806 C CA . HIS A 1 498 ? 20.146 -16.572 -10.558 1.00 95.00 498 HIS A CA 1
ATOM 3807 C C . HIS A 1 498 ? 20.272 -15.129 -11.059 1.00 95.00 498 HIS A C 1
ATOM 3809 O O . HIS A 1 498 ? 19.752 -14.811 -12.127 1.00 95.00 498 HIS A O 1
ATOM 3815 N N . ASN A 1 499 ? 20.947 -14.232 -10.329 1.00 94.56 499 ASN A N 1
ATOM 3816 C CA . ASN A 1 499 ? 21.091 -12.818 -10.701 1.00 94.56 499 ASN A CA 1
ATOM 3817 C C . ASN A 1 499 ? 19.753 -12.157 -11.102 1.00 94.56 499 ASN A C 1
ATOM 3819 O O . ASN A 1 499 ? 19.683 -11.446 -12.115 1.00 94.56 499 ASN A O 1
ATOM 3823 N N . ALA A 1 500 ? 18.693 -12.442 -10.341 1.00 94.12 500 ALA A N 1
ATOM 3824 C CA . ALA A 1 500 ? 17.366 -11.873 -10.543 1.00 94.12 500 ALA A CA 1
ATOM 3825 C C . ALA A 1 500 ? 17.374 -10.350 -10.366 1.00 94.12 500 ALA A C 1
ATOM 3827 O O . ALA A 1 500 ? 18.319 -9.765 -9.825 1.00 94.12 500 ALA A O 1
ATOM 3828 N N . PHE A 1 501 ? 16.320 -9.695 -10.852 1.00 92.94 501 PHE A N 1
ATOM 3829 C CA . PHE A 1 501 ? 16.245 -8.236 -10.854 1.00 92.94 501 PHE A CA 1
ATOM 3830 C C . PHE A 1 501 ? 16.323 -7.669 -9.432 1.00 92.94 501 PHE A C 1
ATOM 3832 O O . PHE A 1 501 ? 17.063 -6.721 -9.184 1.00 92.94 501 PHE A O 1
ATOM 3839 N N . GLU A 1 502 ? 15.612 -8.284 -8.497 1.00 95.88 502 GLU A N 1
ATOM 3840 C CA . GLU A 1 502 ? 15.539 -7.917 -7.088 1.00 95.88 502 GLU A CA 1
ATOM 3841 C C . GLU A 1 502 ? 16.922 -8.024 -6.454 1.00 95.88 502 GLU A C 1
ATOM 3843 O O . GLU A 1 502 ? 17.371 -7.078 -5.822 1.00 95.88 502 GLU A O 1
ATOM 3848 N N . ALA A 1 503 ? 17.643 -9.127 -6.686 1.00 95.75 503 ALA A N 1
ATOM 3849 C CA . ALA A 1 503 ? 18.988 -9.326 -6.147 1.00 95.75 503 ALA A CA 1
ATOM 3850 C C . ALA A 1 503 ? 20.002 -8.335 -6.732 1.00 95.75 503 ALA A C 1
ATOM 3852 O O . ALA A 1 503 ? 20.862 -7.835 -6.013 1.00 95.75 503 ALA A O 1
ATOM 3853 N N . GLY A 1 504 ? 19.871 -7.998 -8.019 1.00 93.06 504 GLY A N 1
ATOM 3854 C CA . GLY A 1 504 ? 20.696 -6.976 -8.666 1.00 93.06 504 GLY A CA 1
ATOM 3855 C C . GLY A 1 504 ? 20.442 -5.548 -8.166 1.00 93.06 504 GLY A C 1
ATOM 3856 O O . GLY A 1 504 ? 21.288 -4.683 -8.380 1.00 93.06 504 GLY A O 1
ATOM 3857 N N . ASN A 1 505 ? 19.301 -5.300 -7.513 1.00 92.62 505 ASN A N 1
ATOM 3858 C CA . ASN A 1 505 ? 18.929 -4.004 -6.933 1.00 92.62 505 ASN A CA 1
ATOM 3859 C C . ASN A 1 505 ? 18.848 -4.033 -5.393 1.00 92.62 505 ASN A C 1
ATOM 3861 O O . ASN A 1 505 ? 18.523 -3.015 -4.777 1.00 92.62 505 ASN A O 1
ATOM 3865 N N . ALA A 1 506 ? 19.130 -5.175 -4.765 1.00 95.25 506 ALA A N 1
ATOM 3866 C CA . ALA A 1 506 ? 19.141 -5.318 -3.320 1.00 95.25 506 ALA A CA 1
ATOM 3867 C C . ALA A 1 506 ? 20.401 -4.668 -2.741 1.00 95.25 506 ALA A C 1
ATOM 3869 O O . ALA A 1 506 ? 21.501 -4.805 -3.277 1.00 95.25 506 ALA A O 1
ATOM 3870 N N . LYS A 1 507 ? 20.245 -3.977 -1.610 1.00 95.06 507 LYS A N 1
ATOM 3871 C CA . LYS A 1 507 ? 21.364 -3.325 -0.911 1.00 95.06 507 LYS A CA 1
ATOM 3872 C C . LYS A 1 507 ? 22.081 -4.255 0.072 1.00 95.06 507 LYS A C 1
ATOM 3874 O O . LYS A 1 507 ? 23.103 -3.877 0.635 1.00 95.06 507 LYS A O 1
ATOM 3879 N N . THR A 1 508 ? 21.548 -5.451 0.306 1.00 96.75 508 THR A N 1
ATOM 3880 C CA . THR A 1 508 ? 22.045 -6.418 1.293 1.00 96.75 508 THR A CA 1
ATOM 3881 C C . THR A 1 508 ? 22.871 -7.531 0.662 1.00 96.75 508 THR A C 1
ATOM 3883 O O . THR A 1 508 ? 22.791 -7.782 -0.541 1.00 96.75 508 THR A O 1
ATOM 3886 N N . LYS A 1 509 ? 23.621 -8.266 1.488 1.00 96.56 509 LYS A N 1
ATOM 3887 C CA . LYS A 1 509 ? 24.163 -9.580 1.104 1.00 96.56 509 LYS A CA 1
ATOM 3888 C C . LYS A 1 509 ? 23.065 -10.642 1.027 1.00 96.56 509 LYS A C 1
ATOM 3890 O O . LYS A 1 509 ? 22.023 -10.531 1.678 1.00 96.56 509 LYS A O 1
ATOM 3895 N N . LYS A 1 510 ? 23.367 -11.721 0.298 1.00 97.19 510 LYS A N 1
ATOM 3896 C CA . LYS A 1 510 ? 22.571 -12.954 0.274 1.00 97.19 510 LYS A CA 1
ATOM 3897 C C . LYS A 1 510 ? 22.253 -13.429 1.700 1.00 97.19 510 LYS A C 1
ATOM 3899 O O . LYS A 1 510 ? 23.147 -13.488 2.542 1.00 97.19 510 LYS A O 1
ATOM 3904 N N . GLY A 1 511 ? 20.979 -13.714 1.969 1.00 96.81 511 GLY A N 1
ATOM 3905 C CA . GLY A 1 511 ? 20.458 -14.163 3.266 1.00 96.81 511 GLY A CA 1
ATOM 3906 C C . GLY A 1 511 ? 20.364 -13.101 4.375 1.00 96.81 511 GLY A C 1
ATOM 3907 O O . GLY A 1 511 ? 19.607 -13.289 5.328 1.00 96.81 511 GLY A O 1
ATOM 3908 N N . ALA A 1 512 ? 21.076 -11.972 4.272 1.00 97.25 512 ALA A N 1
ATOM 3909 C CA . ALA A 1 512 ? 21.165 -10.992 5.357 1.00 97.25 512 ALA A CA 1
ATOM 3910 C C . ALA A 1 512 ? 19.836 -10.265 5.617 1.00 97.25 512 ALA A C 1
ATOM 3912 O O . ALA A 1 512 ? 19.422 -10.138 6.769 1.00 97.25 512 ALA A O 1
ATOM 3913 N N . GLY A 1 513 ? 19.145 -9.835 4.554 1.00 97.25 513 GLY A N 1
ATOM 3914 C CA . GLY A 1 513 ? 17.863 -9.138 4.674 1.00 97.25 513 GLY A CA 1
ATOM 3915 C C . GLY A 1 513 ? 16.773 -10.013 5.298 1.00 97.25 513 GLY A C 1
ATOM 3916 O O . GLY A 1 513 ? 16.169 -9.616 6.289 1.00 97.25 513 GLY A O 1
ATOM 3917 N N . GLN A 1 514 ? 16.576 -11.242 4.797 1.00 97.81 514 GLN A N 1
ATOM 3918 C CA . GLN A 1 514 ? 15.594 -12.179 5.365 1.00 97.81 514 GLN A CA 1
ATOM 3919 C C . GLN A 1 514 ? 15.842 -12.429 6.856 1.00 97.81 514 GLN A C 1
ATOM 3921 O O . GLN A 1 514 ? 14.902 -12.379 7.649 1.00 97.81 514 GLN A O 1
ATOM 3926 N N . LYS A 1 515 ? 17.100 -12.686 7.237 1.00 98.12 515 LYS A N 1
ATOM 3927 C CA . LYS A 1 515 ? 17.473 -12.916 8.634 1.00 98.12 515 LYS A CA 1
ATOM 3928 C C . LYS A 1 515 ? 17.088 -11.724 9.513 1.00 98.12 515 LYS A C 1
ATOM 3930 O O . LYS A 1 515 ? 16.411 -11.921 10.517 1.00 98.12 515 LYS A O 1
ATOM 3935 N N . ALA A 1 516 ? 17.462 -10.509 9.104 1.00 98.06 516 ALA A N 1
ATOM 3936 C CA . ALA A 1 516 ? 17.172 -9.292 9.858 1.00 98.06 516 ALA A CA 1
ATOM 3937 C C . ALA A 1 516 ? 15.664 -9.065 10.051 1.00 98.06 516 ALA A C 1
ATOM 3939 O O . ALA A 1 516 ? 15.239 -8.722 11.153 1.00 98.06 516 ALA A O 1
ATOM 3940 N N . LEU A 1 517 ? 14.844 -9.300 9.016 1.00 98.19 517 LEU A N 1
ATOM 3941 C CA . LEU A 1 517 ? 13.388 -9.167 9.134 1.00 98.19 517 LEU A CA 1
ATOM 3942 C C . LEU A 1 517 ? 12.788 -10.216 10.082 1.00 98.19 517 LEU A C 1
ATOM 3944 O O . LEU A 1 517 ? 11.995 -9.871 10.953 1.00 98.19 517 LEU A O 1
ATOM 3948 N N . VAL A 1 518 ? 13.160 -11.491 9.924 1.00 98.31 518 VAL A N 1
ATOM 3949 C CA . VAL A 1 518 ? 12.615 -12.597 10.730 1.00 98.31 518 VAL A CA 1
ATOM 3950 C C . VAL A 1 518 ? 12.970 -12.428 12.208 1.00 98.31 518 VAL A C 1
ATOM 3952 O O . VAL A 1 518 ? 12.083 -12.505 13.058 1.00 98.31 518 VAL A O 1
ATOM 3955 N N . GLU A 1 519 ? 14.240 -12.161 12.521 1.00 98.06 519 GLU A N 1
ATOM 3956 C CA . GLU A 1 519 ? 14.689 -11.906 13.897 1.00 98.06 519 GLU A CA 1
ATOM 3957 C C . GLU A 1 519 ? 14.039 -10.631 14.453 1.00 98.06 519 GLU A C 1
ATOM 3959 O O . GLU A 1 519 ? 13.521 -10.630 15.567 1.00 98.06 519 GLU A O 1
ATOM 3964 N N . GLY A 1 520 ? 13.964 -9.575 13.641 1.00 97.94 520 GLY A N 1
ATOM 3965 C CA . GLY A 1 520 ? 13.362 -8.301 14.017 1.00 97.94 520 GLY A CA 1
ATOM 3966 C C . GLY A 1 520 ? 11.895 -8.384 14.426 1.00 97.94 520 GLY A C 1
ATOM 3967 O O . GLY A 1 520 ? 11.521 -7.853 15.472 1.00 97.94 520 GLY A O 1
ATOM 3968 N N . PHE A 1 521 ? 11.066 -9.058 13.625 1.00 97.81 521 PHE A N 1
ATOM 3969 C CA . PHE A 1 521 ? 9.662 -9.272 13.975 1.00 97.81 521 PHE A CA 1
ATOM 3970 C C . PHE A 1 521 ? 9.505 -10.215 15.167 1.00 97.81 521 PHE A C 1
ATOM 3972 O O . PHE A 1 521 ? 8.688 -9.940 16.038 1.00 97.81 521 PHE A O 1
ATOM 3979 N N . THR A 1 522 ? 10.316 -11.274 15.250 1.00 96.75 522 THR A N 1
ATOM 3980 C CA . THR A 1 522 ? 10.302 -12.189 16.405 1.00 96.75 522 THR A CA 1
ATOM 3981 C C . THR A 1 522 ? 10.567 -11.434 17.709 1.00 96.75 522 THR A C 1
ATOM 3983 O O . THR A 1 522 ? 9.847 -11.618 18.690 1.00 96.75 522 THR A O 1
ATOM 3986 N N . ASP A 1 523 ? 11.553 -10.536 17.710 1.00 95.56 523 ASP A N 1
ATOM 3987 C CA . ASP A 1 523 ? 11.847 -9.695 18.867 1.00 95.56 523 ASP A CA 1
ATOM 3988 C C . ASP A 1 523 ? 10.692 -8.740 19.200 1.00 95.56 523 ASP A C 1
ATOM 3990 O O . ASP A 1 523 ? 10.322 -8.616 20.366 1.00 95.56 523 ASP A O 1
ATOM 3994 N N . LEU A 1 524 ? 10.111 -8.080 18.189 1.00 94.69 524 LEU A N 1
ATOM 3995 C CA . LEU A 1 524 ? 8.965 -7.185 18.376 1.00 94.69 524 LEU A CA 1
ATOM 3996 C C . LEU A 1 524 ? 7.774 -7.915 19.020 1.00 94.69 524 LEU A C 1
ATOM 3998 O O . LEU A 1 524 ? 7.132 -7.381 19.922 1.00 94.69 524 LEU A O 1
ATOM 4002 N N . PHE A 1 525 ? 7.499 -9.156 18.615 1.00 93.81 525 PHE A N 1
ATOM 4003 C CA . PHE A 1 525 ? 6.438 -9.958 19.229 1.00 93.81 525 PHE A CA 1
ATOM 4004 C C . PHE A 1 525 ? 6.763 -10.361 20.670 1.00 93.81 525 PHE A C 1
ATOM 4006 O O . PHE A 1 525 ? 5.886 -10.309 21.529 1.00 93.81 525 PHE A O 1
ATOM 4013 N N . ALA A 1 526 ? 8.024 -10.672 20.976 1.00 90.81 526 ALA A N 1
ATOM 4014 C CA . ALA A 1 526 ? 8.454 -10.945 22.348 1.00 90.81 526 ALA A CA 1
ATOM 4015 C C . ALA A 1 526 ? 8.378 -9.706 23.267 1.00 90.81 526 ALA A C 1
ATOM 4017 O O . ALA A 1 526 ? 8.347 -9.841 24.493 1.00 90.81 526 ALA A O 1
ATOM 4018 N N . GLU A 1 527 ? 8.393 -8.496 22.703 1.00 88.06 527 GLU A N 1
ATOM 4019 C CA . GLU A 1 527 ? 8.158 -7.241 23.424 1.00 88.06 527 GLU A CA 1
ATOM 4020 C C . GLU A 1 527 ? 6.663 -6.969 23.644 1.00 88.06 527 GLU A C 1
ATOM 4022 O O . GLU A 1 527 ? 6.309 -6.428 24.686 1.00 88.06 527 GLU A O 1
ATOM 4027 N N . MET A 1 528 ? 5.792 -7.400 22.726 1.00 83.69 528 MET A N 1
ATOM 4028 C CA . MET A 1 528 ? 4.330 -7.291 22.849 1.00 83.69 528 MET A CA 1
ATOM 4029 C C . MET A 1 528 ? 3.748 -8.161 23.978 1.00 83.69 528 MET A C 1
ATOM 4031 O O . MET A 1 528 ? 2.728 -7.809 24.563 1.00 83.69 528 MET A O 1
ATOM 4035 N N . GLU A 1 529 ? 4.383 -9.294 24.292 1.00 71.81 529 GLU A N 1
ATOM 4036 C CA . GLU A 1 529 ? 3.951 -10.210 25.363 1.00 71.81 529 GLU A CA 1
ATOM 4037 C C . GLU A 1 529 ? 4.323 -9.746 26.789 1.00 71.81 529 GLU A C 1
ATOM 4039 O O . GLU A 1 529 ? 3.909 -10.380 27.765 1.00 71.81 529 GLU A O 1
ATOM 4044 N N . LYS A 1 530 ? 5.118 -8.676 26.928 1.00 56.44 530 LYS A N 1
ATOM 4045 C CA . LYS A 1 530 ? 5.572 -8.120 28.217 1.00 56.44 530 LYS A CA 1
ATOM 4046 C C . LYS A 1 530 ? 4.696 -6.964 28.672 1.00 56.44 530 LYS A C 1
ATOM 4048 O O . LYS A 1 530 ? 4.461 -6.891 29.902 1.00 56.44 530 LYS A O 1
#

Secondary structure (DSSP, 8-state):
---------------HHHHHHHHHHHHHHHHHHHHHHHHH--S---HHHHHHHT-HHHHHHHHHHHHHHHHHHHTS---HHHHHHHHHHHHHHHHHHHHHHHHHHHHHT-----------------TT--EEEEEEEE-PPPGGGPSEE-STT-EEEEESS--EEEEEEEE-SS-EEEEEEESSSS-TTHHHHHHHHHHHH---GGGEEEEE--BTTSS---SS---HHHHHHHHHHHHHHHHHHHHHHHHHHHT-EEEEEEEEEEE--SEEEEEE-SSS-EEEEESSS----EEEEEEEEETT--EEEEEEEE---B-SSTT--SSSSEEEE--HHHHHHHHHHHHHHSSSEEEEEE-S-TTEEESS-SEEEE--SSSS-EEEE-GGGHHHHHHHHHHHHHHHHHHHHHT----B----EEEEEEEEEEEBSSTT-EEEEEEEEEEETTEEEEEESSEE-HHHHHHHHTT-S-SEEEEEESBSS---EE--HHHHHTT-HHHHHBSBPTTHHHHHHHHHHHHHHHHHT-

Organism: NCBI:txid1345

Radius of gyration: 30.53 Å; Cα contacts (8 Å, |Δi|>4): 1054; chains: 1; bounding box: 67×71×118 Å

Nearest PDB structures (foldseek):
  4wgk-assembly2_B  TM=7.834E-01  e=1.183E-24  Homo sapiens
  2zws-assembly1_A  TM=7.606E-01  e=8.141E-24  Pseudomonas aeruginosa
  2zxc-assembly1_A  TM=7.649E-01  e=1.801E-23  Pseudomonas aeruginosa
  2xsw-assembly1_A  TM=2.335E-01  e=7.430E-01  Homo sapiens
  8f2r-assembly1_D  TM=2.548E-01  e=9.014E+00  Homo sapiens

Mean predicted aligned error: 13.51 Å

pLDDT: mean 82.71, std 20.78, range [29.17, 98.94]

Foldseek 3Di:
DDDDDDDDPPPPPQPPVNVVVVVVVVVVVVVLVVVVVVVVPPDDDDVVVVVVLPDVVVVVVVVVVVVVVLVVVVVDDDDPVVVVVSVVVVVSNVVVVVVNVVVVVVVVPDDPPPPPPPPPPPDPDDLQFKKKAKFKFWLAQDQVLPQAAAEDLFTAHAAPDTWIKIWMWIDRSPAIAIAIETLELFDPPLVVLLVLLCVLPVHDSLRYKYTYLNASQAARDYPDDDDDSNNVSNVVSVVSVSVRNSVRHVNRVVRMARKFKWKFKFFDPQKAFQWDDDLATDGAGDNPDDAPRIKIKMWMAHPVGQTREMEIEGAEHQAQAPPQDAPPSYGHHDSGQQRLLQVVLCVVSVDHGYHYFHALHLRMYGNHHQWHWDDPVDPDTDTHGNRPCSVVVRNVSSVRVSVRNVVRVVPIDGDHGQQDWDKDKDWWWFAFPDPPDTDIKIWMWIGTGLAIEIEILENHHPVLRVLLQVLDPRPNYGYGYSISHHDYADDAQVCCSNVHPRNVTHGHDHPRVSVRSNVVVNVVVVVVVD

Solvent-accessible surface area (backbone atoms only — not comparable to full-atom values): 27421 Å² total; per-residue (Å²): 136,79,88,84,80,89,78,86,78,79,77,72,76,70,48,73,66,58,53,53,50,51,50,51,53,50,50,51,51,50,49,53,51,51,51,52,49,58,68,69,49,83,78,86,80,61,69,70,59,57,55,59,71,70,40,66,65,60,58,50,52,53,50,52,54,52,48,54,55,48,58,60,60,65,78,54,92,84,55,74,73,56,54,53,49,51,52,51,51,50,51,51,51,50,50,50,52,50,50,51,51,51,51,50,49,53,55,72,68,54,69,82,83,71,84,82,72,82,78,68,74,82,68,82,75,64,76,67,53,14,27,37,9,32,20,71,26,78,51,54,72,59,77,84,56,51,63,35,62,32,44,87,86,31,27,25,64,49,74,80,46,79,23,40,36,27,29,38,26,37,28,37,55,82,54,59,37,38,46,34,22,29,33,16,48,52,48,72,64,28,69,61,48,42,50,50,52,20,71,74,69,71,39,56,57,65,37,52,48,40,28,13,26,34,6,64,27,50,42,67,50,66,100,59,86,70,59,71,73,52,34,53,47,52,55,52,42,52,49,50,37,52,58,36,44,54,53,21,47,52,45,2,54,70,50,47,39,59,29,23,32,23,64,30,62,34,62,41,78,54,43,22,12,20,63,30,91,53,85,59,29,45,83,46,71,18,83,86,52,80,59,68,39,55,34,38,38,37,42,33,25,34,82,90,64,50,53,33,28,36,41,37,36,34,26,36,41,8,43,20,47,36,76,19,40,52,88,66,67,25,32,53,26,24,17,31,38,44,41,51,18,27,53,52,41,29,67,72,64,75,44,38,32,47,32,44,40,21,17,35,20,52,41,17,30,43,63,63,47,6,51,48,55,49,86,68,90,57,101,58,62,53,70,46,64,49,18,74,58,14,56,58,52,36,53,52,51,23,51,53,45,35,50,32,49,46,55,17,55,72,74,35,63,59,78,45,48,69,44,46,73,48,56,44,75,48,78,32,67,18,47,21,58,54,88,94,44,67,43,76,44,47,37,33,42,43,31,48,43,77,37,34,34,42,28,28,14,28,38,31,21,42,71,52,37,51,56,46,56,70,55,53,94,48,89,51,60,43,54,28,27,25,22,66,26,76,62,52,28,40,39,48,58,67,28,53,73,18,57,17,72,42,35,75,57,26,59,41,34,80,55,27,43,56,50,29,51,38,53,46,51,42,50,54,52,63,57,70,79,107